Protein AF-A0A937AJL2-F1 (afdb_monomer_lite)

Radius of gyration: 41.17 Å; chains: 1; bounding box: 100×106×155 Å

Sequence (409 aa):
MTAPLIHPGFDPLLTLAAQPSNPGLSSLVSSLQALPWLVHILVGLALITGLVLWLVGSSVLRPATTVVSCIVCGLFGYFFWPVLAGGSGISPYLGLFIGMVVGCLLGVAMYRLTTAATFGAILAAGFALMISAGFSLTTGSTRLTAAAGVSLIEPTDYPEPPDTGMGGGEQPIVTTPDQPNDAPLIDPDLPDPGPAPAPRAKPQPKPKQPTQPAPSDARGTKPKPDAANTGVNKPAPRTTAPTPKDPLHQDPAGGSLINTSAQVSAAAESARAFSKALREEIGARWERTPGGERLWIMVGALIGAAGGIAIGLVMPHWAAATVTSFTGAAVMLPSASWLAHGLNLPGREMLNLSAGGWIAVWLAVALVGLAIQTQGLIPMGEHAHAEPKPAKKRSSAGGKKRSSKKSGE

Foldseek 3Di:
DDDDDDDPDDDVVVVVVPDPDPVVVVVVVVVLLVDPPVVLVVLVVLLVVLVCLLQPVLVVLLVVLLVVLLVVQLVVQLVCVCVVVVNPVDDSNVRSVVSNVVSNVVSNVVLLQVLLQLLLQVQLVVLLVVLVVVCVVPVDPVVVVVVVVVVPPPVPPPPDPPDPDDDDDDDDDDDDDDDDDPDDDDDPPDDDPPDDPDPDDDDDPDDDDDDDDDDDDDDDDDDDDDDDDDDDDDDDDDPDDDDPDDPPDPPPPPPDPVCPVVVVVVVVVVVVVVVVVVVVVVVVVLVPDDPVSNVSSNVSSNCSSVVSSVVSNVCVSLSSQLSSLLSSLVSNVVSVLSSCSSVVPPPNVVVPDDPVRSVVSSVVSSVVSSVSSVVVVPPPPDPVPPPPPPPPPPPCPDDDPDDDDDDDD

pLDDT: mean 72.83, std 17.41, range [37.47, 96.25]

Structure (mmCIF, N/CA/C/O backbone):
data_AF-A0A937AJL2-F1
#
_entry.id   AF-A0A937AJL2-F1
#
loop_
_atom_site.group_PDB
_atom_site.id
_atom_site.type_symbol
_atom_site.label_atom_id
_atom_site.label_alt_id
_atom_site.label_comp_id
_atom_site.label_asym_id
_atom_site.label_entity_id
_atom_site.label_seq_id
_atom_site.pdbx_PDB_ins_code
_atom_site.Cartn_x
_atom_site.Cartn_y
_atom_site.Cartn_z
_atom_site.occupancy
_atom_site.B_iso_or_equiv
_atom_site.auth_seq_id
_atom_site.auth_comp_id
_atom_site.auth_asym_id
_atom_site.auth_atom_id
_atom_site.pdbx_PDB_model_num
ATOM 1 N N . MET A 1 1 ? -53.205 11.415 45.042 1.00 38.91 1 MET A N 1
ATOM 2 C CA . MET A 1 1 ? -53.177 12.032 43.699 1.00 38.91 1 MET A CA 1
ATOM 3 C C . MET A 1 1 ? -52.096 13.097 43.720 1.00 38.91 1 MET A C 1
ATOM 5 O O . MET A 1 1 ? -52.349 14.213 44.142 1.00 38.91 1 MET A O 1
ATOM 9 N N . THR A 1 2 ? -50.873 12.707 43.384 1.00 38.69 2 THR A N 1
ATOM 10 C CA . THR A 1 2 ? -49.677 13.556 43.370 1.00 38.69 2 THR A CA 1
ATOM 11 C C . THR A 1 2 ? -49.132 13.510 41.951 1.00 38.69 2 THR A C 1
ATOM 13 O O . THR A 1 2 ? -48.876 12.431 41.419 1.00 38.69 2 THR A O 1
ATOM 16 N N . ALA A 1 3 ? -49.076 14.669 41.301 1.00 37.47 3 ALA A N 1
ATOM 17 C CA . ALA A 1 3 ? -48.614 14.795 39.927 1.00 37.47 3 ALA A CA 1
ATOM 18 C C . ALA A 1 3 ? -47.081 14.638 39.866 1.00 37.47 3 ALA A C 1
ATOM 20 O O . ALA A 1 3 ? -46.394 15.188 40.729 1.00 37.47 3 ALA A O 1
ATOM 21 N N . PRO A 1 4 ? -46.530 13.915 38.875 1.00 51.06 4 PRO A N 1
ATOM 22 C CA . PRO A 1 4 ? -45.090 13.842 38.679 1.00 51.06 4 PRO A CA 1
ATOM 23 C C . PRO A 1 4 ? -44.566 15.163 38.096 1.00 51.06 4 PRO A C 1
ATOM 25 O O . PRO A 1 4 ? -45.032 15.629 37.056 1.00 51.06 4 PRO A O 1
ATOM 28 N N . LEU A 1 5 ? -43.591 15.759 38.785 1.00 52.19 5 LEU A N 1
ATOM 29 C CA . LEU A 1 5 ? -42.806 16.905 38.329 1.00 52.19 5 LEU A CA 1
ATOM 30 C C . LEU A 1 5 ? -41.955 16.488 37.121 1.00 52.19 5 LEU A C 1
ATOM 32 O O . LEU A 1 5 ? -41.003 15.719 37.244 1.00 52.19 5 LEU A O 1
ATOM 36 N N . ILE A 1 6 ? -42.323 16.989 35.945 1.00 46.88 6 ILE A N 1
ATOM 37 C CA . ILE A 1 6 ? -41.548 16.866 34.711 1.00 46.88 6 ILE A CA 1
ATOM 38 C C . ILE A 1 6 ? -40.430 17.912 34.785 1.00 46.88 6 ILE A C 1
ATOM 40 O O . ILE A 1 6 ? -40.688 19.100 34.597 1.00 46.88 6 ILE A O 1
ATOM 44 N N . HIS A 1 7 ? -39.200 17.487 35.087 1.00 53.91 7 HIS A N 1
ATOM 45 C CA . HIS A 1 7 ? -38.022 18.347 34.962 1.00 53.91 7 HIS A CA 1
ATOM 46 C C . HIS A 1 7 ? -37.734 18.591 33.470 1.00 53.91 7 HIS A C 1
ATOM 48 O O . HIS A 1 7 ? -37.532 17.625 32.728 1.00 53.91 7 HIS A O 1
ATOM 54 N N . PRO A 1 8 ? -37.729 19.847 32.994 1.00 52.12 8 PRO A N 1
ATOM 55 C CA . PRO A 1 8 ? -37.401 20.145 31.610 1.00 52.12 8 PRO A CA 1
ATOM 56 C C . PRO A 1 8 ? -35.922 19.846 31.327 1.00 52.12 8 PRO A C 1
ATOM 58 O O . PRO A 1 8 ? -35.032 20.545 31.796 1.00 52.12 8 PRO A O 1
ATOM 61 N N . GLY A 1 9 ? -35.703 18.793 30.536 1.00 49.06 9 GLY A N 1
ATOM 62 C CA . GLY A 1 9 ? -34.718 18.746 29.453 1.00 49.06 9 GLY A CA 1
ATOM 63 C C . GLY A 1 9 ? -33.269 19.063 29.808 1.00 49.06 9 GLY A C 1
ATOM 64 O O . GLY A 1 9 ? -32.743 20.087 29.383 1.00 49.06 9 GLY A O 1
ATOM 65 N N . PHE A 1 10 ? -32.597 18.138 30.488 1.00 52.44 10 PHE A N 1
ATOM 66 C CA . PHE A 1 10 ? -31.143 18.032 30.405 1.00 52.44 10 PHE A CA 1
ATOM 67 C C . PHE A 1 10 ? -30.835 16.996 29.318 1.00 52.44 10 PHE A C 1
ATOM 69 O O . PHE A 1 10 ? -31.025 15.803 29.542 1.00 52.44 10 PHE A O 1
ATOM 76 N N . ASP A 1 11 ? -30.438 17.444 28.125 1.00 54.78 11 ASP A N 1
ATOM 77 C CA . ASP A 1 11 ? -30.004 16.575 27.025 1.00 54.78 11 ASP A CA 1
ATOM 78 C C . ASP A 1 11 ? -28.502 16.266 27.186 1.00 54.78 11 ASP A C 1
ATOM 80 O O . ASP A 1 11 ? -27.661 17.054 26.741 1.00 54.78 11 ASP A O 1
ATOM 84 N N . PRO A 1 12 ? -28.098 15.120 27.772 1.00 54.34 12 PRO A N 1
ATOM 85 C CA . PRO A 1 12 ? -26.682 14.774 27.948 1.00 54.34 12 PRO A CA 1
ATOM 86 C C . PRO A 1 12 ? -25.928 14.620 26.616 1.00 54.34 12 PRO A C 1
ATOM 88 O O . PRO A 1 12 ? -24.698 14.643 26.591 1.00 54.34 12 PRO A O 1
ATOM 91 N N . LEU A 1 13 ? -26.651 14.502 25.496 1.00 43.78 13 LEU A N 1
ATOM 92 C CA . LEU A 1 13 ? -26.068 14.470 24.155 1.00 43.78 13 LEU A CA 1
ATOM 93 C C . LEU A 1 13 ? -25.549 15.837 23.682 1.00 43.78 13 LEU A C 1
ATOM 95 O O . LEU A 1 13 ? -24.615 15.867 22.883 1.00 43.78 13 LEU A O 1
ATOM 99 N N . LEU A 1 14 ? -26.082 16.955 24.188 1.00 51.66 14 LEU A N 1
ATOM 100 C CA . LEU A 1 14 ? -25.587 18.294 23.840 1.00 51.66 14 LEU A CA 1
ATOM 101 C C . LEU A 1 14 ? -24.336 18.672 24.646 1.00 51.66 14 LEU A C 1
ATOM 103 O O . LEU A 1 14 ? -23.436 19.324 24.118 1.00 51.66 14 LEU A O 1
ATOM 107 N N . THR A 1 15 ? -24.218 18.194 25.885 1.00 45.81 15 THR A N 1
ATOM 108 C CA . THR A 1 15 ? -23.078 18.511 26.763 1.00 45.81 15 THR A CA 1
ATOM 109 C C . THR A 1 15 ? -21.803 17.746 26.381 1.00 45.81 15 THR A C 1
ATOM 111 O O . THR A 1 15 ? -20.700 18.245 26.592 1.00 45.81 15 THR A O 1
ATOM 114 N N . LEU A 1 16 ? -21.916 16.574 25.738 1.00 41.94 16 LEU A N 1
ATOM 115 C CA . LEU A 1 16 ? -20.753 15.809 25.260 1.00 41.94 16 LEU A CA 1
ATOM 116 C C . LEU A 1 16 ? -20.080 16.428 24.017 1.00 41.94 16 LEU A C 1
ATOM 118 O O . LEU A 1 16 ? -18.914 16.147 23.743 1.00 41.94 16 LEU A O 1
ATOM 122 N N . ALA A 1 17 ? -20.791 17.287 23.277 1.00 46.06 17 ALA A N 1
ATOM 123 C CA . ALA A 1 17 ? -20.265 17.976 22.096 1.00 46.06 17 ALA A CA 1
ATOM 124 C C . ALA A 1 17 ? -19.396 19.204 22.438 1.00 46.06 17 ALA A C 1
ATOM 126 O O . ALA A 1 17 ? -18.746 19.761 21.555 1.00 46.06 17 ALA A O 1
ATOM 127 N N . ALA A 1 18 ? -19.348 19.612 23.710 1.00 45.22 18 ALA A N 1
ATOM 128 C CA . ALA A 1 18 ? -18.647 20.806 24.175 1.00 45.22 18 ALA A CA 1
ATOM 129 C C . ALA A 1 18 ? -17.299 20.495 24.855 1.00 45.22 18 ALA A C 1
ATOM 131 O O . ALA A 1 18 ? -16.912 21.166 25.813 1.00 45.22 18 ALA A O 1
ATOM 132 N N . GLN A 1 19 ? -16.553 19.483 24.389 1.00 48.88 19 GLN A N 1
ATOM 133 C CA . GLN A 1 19 ? -15.148 19.382 24.795 1.00 48.88 19 GLN A CA 1
ATOM 134 C C . GLN A 1 19 ? -14.373 20.602 24.267 1.00 48.88 19 GLN A C 1
ATOM 136 O O . GLN A 1 19 ? -14.515 20.942 23.089 1.00 48.88 19 GLN A O 1
ATOM 141 N N . PRO A 1 20 ? -13.537 21.253 25.100 1.00 49.94 20 PRO A N 1
ATOM 142 C CA . PRO A 1 20 ? -12.747 22.397 24.677 1.00 49.94 20 PRO A CA 1
ATOM 143 C C . PRO A 1 20 ? -11.867 21.967 23.509 1.00 49.94 20 PRO A C 1
ATOM 145 O O . PRO A 1 20 ? -11.034 21.066 23.629 1.00 49.94 20 PRO A O 1
ATOM 148 N N . SER A 1 21 ? -12.098 22.599 22.361 1.00 51.53 21 SER A N 1
ATOM 149 C CA . SER A 1 21 ? -11.317 22.431 21.145 1.00 51.53 21 SER A CA 1
ATOM 150 C C . SER A 1 21 ? -9.838 22.474 21.502 1.00 51.53 21 SER A C 1
ATOM 152 O O . SER A 1 21 ? -9.340 23.515 21.930 1.00 51.53 21 SER A O 1
ATOM 154 N N . ASN A 1 22 ? -9.155 21.339 21.355 1.00 53.97 22 ASN A N 1
ATOM 155 C CA . ASN A 1 22 ? -7.718 21.237 21.558 1.00 53.97 22 ASN A CA 1
ATOM 156 C C . ASN A 1 22 ? -7.052 22.388 20.774 1.00 53.97 22 ASN A C 1
ATOM 158 O O . ASN A 1 22 ? -7.137 22.378 19.542 1.00 53.97 22 ASN A O 1
ATOM 162 N N . PRO A 1 23 ? -6.420 23.387 21.420 1.00 65.50 23 PRO A N 1
ATOM 163 C CA . PRO A 1 23 ? -5.920 24.578 20.720 1.00 65.50 23 PRO A CA 1
ATOM 164 C C . PRO A 1 23 ? -4.852 24.236 19.659 1.00 65.50 23 PRO A C 1
ATOM 166 O O . PRO A 1 23 ? -4.627 24.981 18.703 1.00 65.50 23 PRO A O 1
ATOM 169 N N . GLY A 1 24 ? -4.232 23.056 19.774 1.00 66.50 24 GLY A N 1
ATOM 170 C CA . GLY A 1 24 ? -3.351 22.492 18.750 1.00 66.50 24 GLY A CA 1
ATOM 171 C C . GLY A 1 24 ? -4.059 22.076 17.451 1.00 66.50 24 GLY A C 1
ATOM 172 O O . GLY A 1 24 ? -3.473 22.183 16.381 1.00 66.50 24 GLY A O 1
ATOM 173 N N . LEU A 1 25 ? -5.318 21.629 17.503 1.00 56.72 25 LEU A N 1
ATOM 174 C CA . LEU A 1 25 ? -6.067 21.211 16.309 1.00 56.72 25 LEU A CA 1
ATOM 175 C C . LEU A 1 25 ? -6.583 22.405 15.508 1.00 56.72 25 LEU A C 1
ATOM 177 O O . LEU A 1 25 ? -6.497 22.392 14.285 1.00 56.72 25 LEU A O 1
ATOM 181 N N . SER A 1 26 ? -7.077 23.452 16.173 1.00 63.12 26 SER A N 1
ATOM 182 C CA . SER A 1 26 ? -7.542 24.665 15.490 1.00 63.12 26 SER A CA 1
ATOM 183 C C . SER A 1 26 ? -6.394 25.414 14.810 1.00 63.12 26 SER A C 1
ATOM 185 O O . SER A 1 26 ? -6.551 25.873 13.681 1.00 63.12 26 SER A O 1
ATOM 187 N N . SER A 1 27 ? -5.214 25.471 15.436 1.00 69.19 27 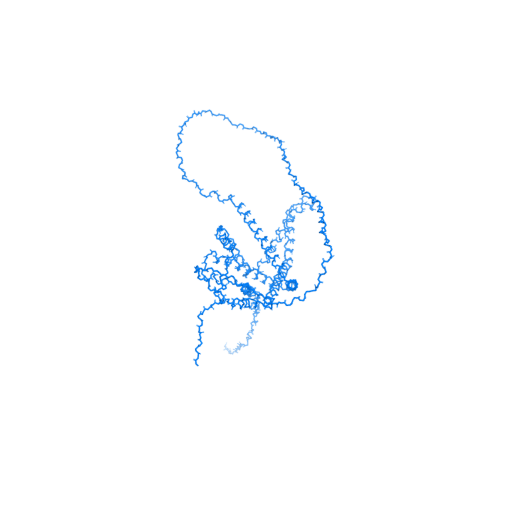SER A N 1
ATOM 188 C CA . SER A 1 27 ? -4.005 26.007 14.794 1.00 69.19 27 SER A CA 1
ATOM 189 C C . SER A 1 27 ? -3.553 25.157 13.603 1.00 69.19 27 SER A C 1
ATOM 191 O O . SER A 1 27 ? -3.255 25.721 12.554 1.00 69.19 27 SER A O 1
ATOM 193 N N . LEU A 1 28 ? -3.600 23.824 13.704 1.00 65.06 28 LEU A N 1
ATOM 194 C CA . LEU A 1 28 ? -3.345 22.922 12.573 1.00 65.06 28 LEU A CA 1
ATOM 195 C C . LEU A 1 28 ? -4.331 23.127 11.421 1.00 65.06 28 LEU A C 1
ATOM 197 O O . LEU A 1 28 ? -3.902 23.182 10.274 1.00 65.06 28 LEU A O 1
ATOM 201 N N . VAL A 1 29 ? -5.630 23.266 11.698 1.00 69.81 29 VAL A N 1
ATOM 202 C CA . VAL A 1 29 ? -6.652 23.505 10.663 1.00 69.81 29 VAL A CA 1
ATOM 203 C C . VAL A 1 29 ? -6.433 24.856 9.978 1.00 69.81 29 VAL A C 1
ATOM 205 O O . VAL A 1 29 ? -6.465 24.924 8.750 1.00 69.81 29 VAL A O 1
ATOM 208 N N . SER A 1 30 ? -6.126 25.908 10.737 1.00 72.88 30 SER A N 1
ATOM 209 C CA . SER A 1 30 ? -5.794 27.226 10.178 1.00 72.88 30 SER A CA 1
ATOM 210 C C . SER A 1 30 ? -4.503 27.193 9.357 1.00 72.88 30 SER A C 1
ATOM 212 O O . SER A 1 30 ? -4.449 27.755 8.264 1.00 72.88 30 SER A O 1
ATOM 214 N N . SER A 1 31 ? -3.472 26.481 9.827 1.00 70.50 31 SER A N 1
ATOM 215 C CA . SER A 1 31 ? -2.258 26.238 9.043 1.00 70.50 31 SER A CA 1
ATOM 216 C C . SER A 1 31 ? -2.556 25.431 7.784 1.00 70.50 31 SER A C 1
ATOM 218 O O . SER A 1 31 ? -1.964 25.739 6.757 1.00 70.50 31 SER A O 1
ATOM 220 N N . LEU A 1 32 ? -3.489 24.468 7.844 1.00 64.19 32 LEU A N 1
ATOM 221 C CA . LEU A 1 32 ? -3.938 23.646 6.715 1.00 64.19 32 LEU A CA 1
ATOM 222 C C . LEU A 1 32 ? -4.648 24.467 5.630 1.00 64.19 32 LEU A C 1
ATOM 224 O O . LEU A 1 32 ? -4.384 24.277 4.444 1.00 64.19 32 LEU A O 1
ATOM 228 N N . GLN A 1 33 ? -5.504 25.407 6.031 1.00 74.06 33 GLN A N 1
ATOM 229 C CA . GLN A 1 33 ? -6.183 26.331 5.114 1.00 74.06 33 GLN A CA 1
ATOM 230 C C . GLN A 1 33 ? -5.229 27.360 4.498 1.00 74.06 33 GLN A C 1
ATOM 232 O O . GLN A 1 33 ? -5.456 27.813 3.379 1.00 74.06 33 GLN A O 1
ATOM 237 N N . ALA A 1 34 ? -4.141 27.697 5.195 1.00 78.12 34 ALA A N 1
ATOM 238 C CA . ALA A 1 34 ? -3.091 28.568 4.679 1.00 78.12 34 ALA A CA 1
ATOM 239 C C . ALA A 1 34 ? -2.107 27.854 3.730 1.00 78.12 34 ALA A C 1
ATOM 241 O O . ALA A 1 34 ? -1.191 28.506 3.218 1.00 78.12 34 ALA A O 1
ATOM 242 N N . LEU A 1 35 ? -2.249 26.539 3.482 1.00 76.81 35 LEU A N 1
ATOM 243 C CA . LEU A 1 35 ? -1.343 25.867 2.550 1.00 76.81 35 LEU A CA 1
ATOM 244 C C . LEU A 1 35 ? -1.537 26.368 1.117 1.00 76.81 35 LEU A C 1
ATOM 246 O O . LEU A 1 35 ? -2.662 26.627 0.681 1.00 76.81 35 LEU A O 1
ATOM 250 N N . PRO A 1 36 ? -0.442 26.419 0.337 1.00 81.06 36 PRO A N 1
ATOM 251 C CA . PRO A 1 36 ? -0.504 26.733 -1.079 1.00 81.06 36 PRO A CA 1
ATOM 252 C C . PRO A 1 36 ? -1.548 25.877 -1.809 1.00 81.06 36 PRO A C 1
ATOM 254 O O . PRO A 1 36 ? -1.661 24.672 -1.568 1.00 81.06 36 PRO A O 1
ATOM 257 N N . TRP A 1 37 ? -2.239 26.473 -2.786 1.00 82.56 37 TRP A N 1
ATOM 258 C CA . TRP A 1 37 ? -3.132 25.785 -3.737 1.00 82.56 37 TRP A CA 1
ATOM 259 C C . TRP A 1 37 ? -2.518 24.492 -4.309 1.00 82.56 37 TRP A C 1
ATOM 261 O O . TRP A 1 37 ? -3.221 23.511 -4.546 1.00 82.56 37 TRP A O 1
ATOM 271 N N . LEU A 1 38 ? -1.188 24.455 -4.448 1.00 74.00 38 LEU A N 1
ATOM 272 C CA . LEU A 1 38 ? -0.437 23.284 -4.889 1.00 74.00 38 LEU A CA 1
ATOM 273 C C . LEU A 1 38 ? -0.748 22.022 -4.063 1.00 74.00 38 LEU A C 1
ATOM 275 O O . LEU A 1 38 ? -0.832 20.934 -4.626 1.00 74.00 38 LEU A O 1
ATOM 279 N N . VAL A 1 39 ? -0.973 22.148 -2.752 1.00 79.06 39 VAL A N 1
ATOM 280 C CA . VAL A 1 39 ? -1.333 21.000 -1.904 1.00 79.06 39 VAL A CA 1
ATOM 281 C C . VAL A 1 39 ? -2.720 20.470 -2.240 1.00 79.06 39 VAL A C 1
ATOM 283 O O . VAL A 1 39 ? -2.899 19.258 -2.293 1.00 79.06 39 VAL A O 1
ATOM 286 N N . HIS A 1 40 ? -3.674 21.340 -2.563 1.00 82.19 40 HIS A N 1
ATOM 287 C CA . HIS A 1 40 ? -5.006 20.916 -2.988 1.00 82.19 40 HIS A CA 1
ATOM 288 C C . HIS A 1 40 ? -4.941 20.122 -4.298 1.00 82.19 40 HIS A C 1
ATOM 290 O O . HIS A 1 40 ? -5.595 19.085 -4.408 1.00 82.19 40 HIS A O 1
ATOM 296 N N . ILE A 1 41 ? -4.093 20.538 -5.252 1.00 81.75 41 ILE A N 1
ATOM 297 C CA . ILE A 1 41 ? -3.831 19.748 -6.467 1.00 81.75 41 ILE A CA 1
ATOM 298 C C . ILE A 1 41 ? -3.251 18.380 -6.103 1.00 81.75 41 ILE A C 1
ATOM 300 O O . ILE A 1 41 ? -3.714 17.371 -6.626 1.00 81.75 41 ILE A O 1
ATOM 304 N N . LEU A 1 42 ? -2.251 18.324 -5.218 1.00 78.38 42 LEU A N 1
ATOM 305 C CA . LEU A 1 42 ? -1.626 17.058 -4.825 1.00 78.38 42 LEU A CA 1
ATOM 306 C C . LEU A 1 42 ? -2.622 16.115 -4.140 1.00 78.38 42 LEU A C 1
ATOM 308 O O . LEU A 1 42 ? -2.639 14.926 -4.451 1.00 78.38 42 LEU A O 1
ATOM 312 N N . VAL A 1 43 ? -3.486 16.632 -3.261 1.00 84.50 43 VAL A N 1
ATOM 313 C CA . VAL A 1 43 ? -4.547 15.836 -2.625 1.00 84.50 43 VAL A CA 1
ATOM 314 C C . VAL A 1 43 ? -5.592 15.395 -3.653 1.00 84.50 43 VAL A C 1
ATOM 316 O O . VAL A 1 43 ? -6.024 14.245 -3.619 1.00 84.50 43 VAL A O 1
ATOM 319 N N . GLY A 1 44 ? -5.952 16.253 -4.610 1.00 86.75 44 GLY A N 1
ATOM 320 C CA . GLY A 1 44 ? -6.819 15.895 -5.736 1.00 86.75 44 GLY A CA 1
ATOM 321 C C . GLY A 1 44 ? -6.221 14.796 -6.620 1.00 86.75 44 GLY A C 1
ATOM 322 O O . GLY A 1 44 ? -6.905 13.834 -6.960 1.00 86.75 44 GLY A O 1
ATOM 323 N N . LEU A 1 45 ? -4.925 14.872 -6.930 1.00 86.25 45 LEU A N 1
ATOM 324 C CA . LEU A 1 45 ? -4.205 13.824 -7.658 1.00 86.25 45 LEU A CA 1
ATOM 325 C C . LEU A 1 45 ? -4.138 12.522 -6.859 1.00 86.25 45 LEU A C 1
ATOM 327 O O . LEU A 1 45 ? -4.313 11.450 -7.438 1.00 86.25 45 LEU A O 1
ATOM 331 N N . ALA A 1 46 ? -3.926 12.595 -5.544 1.00 84.31 46 ALA A N 1
ATOM 332 C CA . ALA A 1 46 ? -3.965 11.428 -4.669 1.00 84.31 46 ALA A CA 1
ATOM 333 C C . ALA A 1 46 ? -5.361 10.787 -4.652 1.00 84.31 46 ALA A C 1
ATOM 335 O O . ALA A 1 46 ? -5.461 9.567 -4.769 1.00 84.31 46 ALA A O 1
ATOM 336 N N . LEU A 1 47 ? -6.428 11.594 -4.605 1.00 88.69 47 LEU A N 1
ATOM 337 C CA . LEU A 1 47 ? -7.811 11.125 -4.701 1.00 88.69 47 LEU A CA 1
ATOM 338 C C . LEU A 1 47 ? -8.059 10.398 -6.029 1.00 88.69 47 LEU A C 1
ATOM 340 O O . LEU A 1 47 ? -8.563 9.277 -6.025 1.00 88.69 47 LEU A O 1
ATOM 344 N N . ILE A 1 48 ? -7.667 11.006 -7.153 1.00 88.50 48 ILE A N 1
ATOM 345 C CA . ILE A 1 48 ? -7.808 10.411 -8.491 1.00 88.50 48 ILE A CA 1
ATOM 346 C C . ILE A 1 48 ? -6.999 9.116 -8.584 1.00 88.50 48 ILE A C 1
ATOM 348 O O . ILE A 1 48 ? -7.507 8.106 -9.059 1.00 88.50 48 ILE A O 1
ATOM 352 N N . THR A 1 49 ? -5.761 9.114 -8.091 1.00 85.69 49 THR A N 1
ATOM 353 C CA . THR A 1 49 ? -4.901 7.923 -8.079 1.00 85.69 49 THR A CA 1
ATOM 354 C C . THR A 1 49 ? -5.522 6.810 -7.239 1.00 85.69 49 THR A C 1
ATOM 356 O O . THR A 1 49 ? -5.576 5.667 -7.687 1.00 85.69 49 THR A O 1
ATOM 359 N N . GLY A 1 50 ? -6.043 7.141 -6.054 1.00 81.69 50 GLY A N 1
ATOM 360 C CA . GLY A 1 50 ? -6.767 6.212 -5.191 1.00 81.69 50 GLY A CA 1
ATOM 361 C C . GLY A 1 50 ? -8.005 5.641 -5.878 1.00 81.69 50 GLY A C 1
ATOM 362 O O . GLY A 1 50 ? -8.210 4.433 -5.835 1.00 81.69 50 GLY A O 1
ATOM 363 N N . LEU A 1 51 ? -8.771 6.476 -6.584 1.00 90.12 51 LEU A N 1
ATOM 364 C CA . LEU A 1 51 ? -9.954 6.065 -7.340 1.00 90.12 51 LEU A CA 1
ATOM 365 C C . LEU A 1 51 ? -9.605 5.154 -8.527 1.00 90.12 51 LEU A C 1
ATOM 367 O O . LEU A 1 51 ? -10.251 4.130 -8.730 1.00 90.12 51 LEU A O 1
ATOM 371 N N . VAL A 1 52 ? -8.565 5.485 -9.295 1.00 87.19 52 VAL A N 1
ATOM 372 C CA . VAL A 1 52 ? -8.088 4.652 -10.412 1.00 87.19 52 VAL A CA 1
ATOM 373 C C . VAL A 1 52 ? -7.583 3.307 -9.898 1.00 87.19 52 VAL A C 1
ATOM 375 O O . VAL A 1 52 ? -7.926 2.265 -10.458 1.00 87.19 52 VAL A O 1
ATOM 378 N N . LEU A 1 53 ? -6.811 3.311 -8.807 1.00 83.19 53 LEU A N 1
ATOM 379 C CA . LEU A 1 53 ? -6.355 2.088 -8.150 1.00 83.19 53 LEU A CA 1
ATOM 380 C C . LEU A 1 53 ? -7.546 1.261 -7.643 1.00 83.19 53 LEU A C 1
ATOM 382 O O . LEU A 1 53 ? -7.558 0.045 -7.803 1.00 83.19 53 LEU A O 1
ATOM 386 N N . TRP A 1 54 ? -8.568 1.921 -7.097 1.00 89.75 54 TRP A N 1
ATOM 387 C CA . TRP A 1 54 ? -9.791 1.293 -6.597 1.00 89.75 54 TRP A CA 1
ATOM 388 C C . TRP A 1 54 ? -10.656 0.677 -7.709 1.00 89.75 54 TRP A C 1
ATOM 390 O O . TRP A 1 54 ? -11.233 -0.385 -7.491 1.00 89.75 54 TRP A O 1
ATOM 400 N N . LEU A 1 55 ? -10.713 1.281 -8.902 1.00 88.19 55 LEU A N 1
ATOM 401 C CA . LEU A 1 55 ? -11.505 0.783 -10.039 1.00 88.19 55 LEU A CA 1
ATOM 402 C C . LEU A 1 55 ? -10.769 -0.259 -10.896 1.00 88.19 55 LEU A C 1
ATOM 404 O O . LEU A 1 55 ? -11.370 -1.237 -11.331 1.00 88.19 55 LEU A O 1
ATOM 408 N N . VAL A 1 56 ? -9.484 -0.034 -11.186 1.00 87.62 56 VAL A N 1
ATOM 409 C CA . VAL A 1 56 ? -8.756 -0.726 -12.273 1.00 87.62 56 VAL A CA 1
ATOM 410 C C . VAL A 1 56 ? -7.425 -1.329 -11.794 1.00 87.62 56 VAL A C 1
ATOM 412 O O . VAL A 1 56 ? -6.681 -1.936 -12.573 1.00 87.62 56 VAL A O 1
ATOM 415 N N . GLY A 1 57 ? -7.108 -1.204 -10.502 1.00 80.69 57 GLY A N 1
ATOM 416 C CA . GLY A 1 57 ? -5.779 -1.472 -9.950 1.00 80.69 57 GLY A CA 1
ATOM 417 C C . GLY A 1 57 ? -5.229 -2.869 -10.231 1.00 80.69 57 GLY A C 1
ATOM 418 O O . GLY A 1 57 ? -4.048 -3.002 -10.563 1.00 80.69 57 GLY A O 1
ATOM 419 N N . SER A 1 58 ? -6.064 -3.908 -10.171 1.00 82.19 58 SER A N 1
ATOM 420 C CA . SER A 1 58 ? -5.628 -5.289 -10.424 1.00 82.19 58 SER A CA 1
ATOM 421 C C . SER A 1 58 ? -5.053 -5.502 -11.833 1.00 82.19 58 SER A C 1
ATOM 423 O O . SER A 1 58 ? -4.119 -6.292 -12.001 1.00 82.19 58 SER A O 1
ATOM 425 N N . SER A 1 59 ? -5.541 -4.759 -12.831 1.00 82.81 59 SER A N 1
ATOM 426 C CA . SER A 1 59 ? -5.046 -4.839 -14.211 1.00 82.81 59 SER A CA 1
ATOM 427 C C . SER A 1 59 ? -3.766 -4.025 -14.440 1.00 82.81 59 SER A C 1
ATOM 429 O O . SER A 1 59 ? -2.924 -4.418 -15.246 1.00 82.81 59 SER A O 1
ATOM 431 N N . VAL A 1 60 ? -3.573 -2.935 -13.686 1.00 85.25 60 VAL A N 1
ATOM 432 C CA . VAL A 1 60 ? -2.424 -2.022 -13.825 1.00 85.25 60 VAL A CA 1
ATOM 433 C C . VAL A 1 60 ? -1.203 -2.509 -13.042 1.00 85.25 60 VAL A C 1
ATOM 435 O O . VAL A 1 60 ? -0.067 -2.285 -13.460 1.00 85.25 60 VAL A O 1
ATOM 438 N N . LEU A 1 61 ? -1.400 -3.229 -11.934 1.00 81.62 61 LEU A N 1
ATOM 439 C CA . LEU A 1 61 ? -0.298 -3.683 -11.078 1.00 81.62 61 LEU A CA 1
ATOM 440 C C . LEU A 1 61 ? 0.706 -4.594 -11.800 1.00 81.62 61 LEU A C 1
ATOM 442 O O . LEU A 1 61 ? 1.912 -4.461 -11.591 1.00 81.62 61 LEU A O 1
ATOM 446 N N . ARG A 1 62 ? 0.237 -5.510 -12.656 1.00 84.62 62 ARG A N 1
ATOM 447 C CA . ARG A 1 62 ? 1.115 -6.431 -13.404 1.00 84.62 62 ARG A CA 1
ATOM 448 C C . ARG A 1 62 ? 2.064 -5.706 -14.369 1.00 84.62 62 ARG A C 1
ATOM 450 O O . ARG A 1 62 ? 3.275 -5.897 -14.240 1.00 84.62 62 ARG A O 1
ATOM 457 N N . PRO A 1 63 ? 1.581 -4.870 -15.310 1.00 84.25 63 PRO A N 1
ATOM 458 C CA . PRO A 1 63 ? 2.474 -4.133 -16.197 1.00 84.25 63 PRO A CA 1
ATOM 459 C C . PRO A 1 63 ? 3.332 -3.128 -15.424 1.00 84.25 63 PRO A C 1
ATOM 461 O O . PRO A 1 63 ? 4.522 -3.031 -15.703 1.00 84.25 63 PRO A O 1
ATOM 464 N N . ALA A 1 64 ? 2.787 -2.447 -14.409 1.00 83.44 64 ALA A N 1
ATOM 465 C CA . ALA A 1 64 ? 3.546 -1.471 -13.626 1.00 83.44 64 ALA A CA 1
ATOM 466 C C . ALA A 1 64 ? 4.742 -2.104 -12.895 1.00 83.44 64 ALA A C 1
ATOM 468 O O . ALA A 1 64 ? 5.864 -1.619 -13.021 1.00 83.44 64 ALA A O 1
ATOM 469 N N . THR A 1 65 ? 4.529 -3.211 -12.176 1.00 83.88 65 THR A N 1
ATOM 470 C CA . THR A 1 65 ? 5.618 -3.920 -11.474 1.00 83.88 65 THR A CA 1
ATOM 471 C C . THR A 1 65 ? 6.676 -4.432 -12.446 1.00 83.88 65 THR A C 1
ATOM 473 O O . THR A 1 65 ? 7.865 -4.245 -12.205 1.00 83.88 65 THR A O 1
ATOM 476 N N . THR A 1 66 ? 6.253 -4.981 -13.586 1.00 87.75 66 THR A N 1
ATOM 477 C CA . THR A 1 66 ? 7.170 -5.454 -14.632 1.00 87.75 66 THR A CA 1
ATOM 478 C C . THR A 1 66 ? 8.015 -4.309 -15.198 1.00 87.75 66 THR A C 1
ATOM 480 O O . THR A 1 66 ? 9.232 -4.437 -15.291 1.00 87.75 66 THR A O 1
ATOM 483 N N . VAL A 1 67 ? 7.402 -3.165 -15.524 1.00 87.94 67 VAL A N 1
ATOM 484 C CA . VAL A 1 67 ? 8.109 -1.985 -16.052 1.00 87.94 67 VAL A CA 1
ATOM 485 C C . VAL A 1 67 ? 9.105 -1.433 -15.033 1.00 87.94 67 VAL A C 1
ATOM 487 O O . VAL A 1 67 ? 10.251 -1.164 -15.390 1.00 87.94 67 VAL A O 1
ATOM 490 N N . VAL A 1 68 ? 8.710 -1.313 -13.762 1.00 85.44 68 VAL A N 1
ATOM 491 C CA . VAL A 1 68 ? 9.608 -0.845 -12.693 1.00 85.44 68 VAL A CA 1
ATOM 492 C C . VAL A 1 68 ? 10.804 -1.786 -12.541 1.00 85.44 68 VAL A C 1
ATOM 494 O O . VAL A 1 68 ? 11.943 -1.321 -12.522 1.00 85.44 68 VAL A O 1
ATOM 497 N N . SER A 1 69 ? 10.581 -3.102 -12.505 1.00 88.31 69 SER A N 1
ATOM 498 C CA . SER A 1 69 ? 11.669 -4.084 -12.426 1.00 88.31 69 SER A CA 1
ATOM 499 C C . SER A 1 69 ? 12.579 -4.051 -13.658 1.00 88.31 69 SER A C 1
ATOM 501 O O . SER A 1 69 ? 13.798 -4.086 -13.500 1.00 88.31 69 SER A O 1
ATOM 503 N N . CYS A 1 70 ? 12.025 -3.901 -14.866 1.00 91.31 70 CYS A N 1
ATOM 504 C CA . CYS A 1 70 ? 12.804 -3.711 -16.095 1.00 91.31 70 CYS A CA 1
ATOM 505 C C . CYS A 1 70 ? 13.727 -2.494 -16.009 1.00 91.31 70 CYS A C 1
ATOM 507 O O . CYS A 1 70 ? 14.902 -2.600 -16.350 1.00 91.31 70 CYS A O 1
ATOM 509 N N . ILE A 1 71 ? 13.212 -1.350 -15.548 1.00 89.25 71 ILE A N 1
ATOM 510 C CA . ILE A 1 71 ? 13.994 -0.111 -15.436 1.00 89.25 71 ILE A CA 1
ATOM 511 C C . ILE A 1 71 ? 15.105 -0.278 -14.397 1.00 89.25 71 ILE A C 1
ATOM 513 O O . ILE A 1 71 ? 16.263 0.007 -14.692 1.00 89.25 71 ILE A O 1
ATOM 517 N N . VAL A 1 72 ? 14.781 -0.777 -13.201 1.00 91.06 72 VAL A N 1
ATOM 518 C CA . VAL A 1 72 ? 15.757 -0.939 -12.110 1.00 91.06 72 VAL A CA 1
ATOM 519 C C . VAL A 1 72 ? 16.865 -1.923 -12.498 1.00 91.06 72 VAL A C 1
ATOM 521 O O . VAL A 1 72 ? 18.044 -1.594 -12.369 1.00 91.06 72 VAL A O 1
ATOM 524 N N . CYS A 1 73 ? 16.520 -3.102 -13.021 1.00 93.19 73 CYS A N 1
ATOM 525 C CA . CYS A 1 73 ? 17.515 -4.091 -13.440 1.00 93.19 73 CYS A CA 1
ATOM 526 C C . CYS A 1 73 ? 18.265 -3.672 -14.712 1.00 93.19 73 CYS A C 1
ATOM 528 O O . CYS A 1 73 ? 19.444 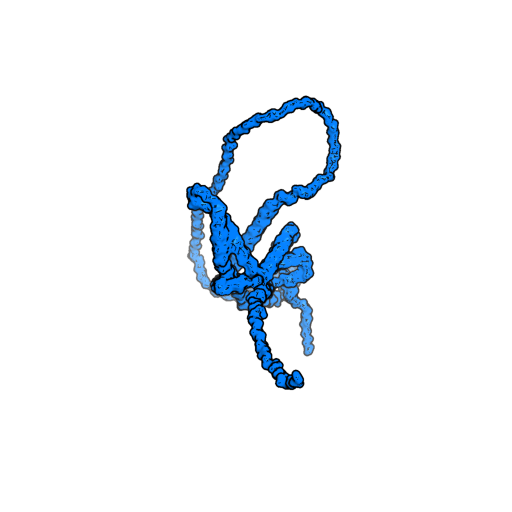-3.990 -14.841 1.00 93.19 73 CYS A O 1
ATOM 530 N N . GLY A 1 74 ? 17.630 -2.933 -15.626 1.00 93.69 74 GLY A N 1
ATOM 531 C CA . GLY A 1 74 ? 18.285 -2.359 -16.804 1.00 93.69 74 GLY A CA 1
ATOM 532 C C . GLY A 1 74 ? 19.340 -1.319 -16.428 1.00 93.69 74 GLY A C 1
ATOM 533 O O . GLY A 1 74 ? 20.466 -1.383 -16.918 1.00 93.69 74 GLY A O 1
ATOM 534 N N . LEU A 1 75 ? 19.019 -0.412 -15.498 1.00 93.94 75 LEU A N 1
ATOM 535 C CA . LEU A 1 75 ? 19.982 0.545 -14.944 1.00 93.94 75 LEU A CA 1
ATOM 536 C C . LEU A 1 75 ? 21.107 -0.175 -14.196 1.00 93.94 75 LEU A C 1
ATOM 538 O O . LEU A 1 75 ? 22.278 0.126 -14.412 1.00 93.94 75 LEU A O 1
ATOM 542 N N . PHE A 1 76 ? 20.772 -1.162 -13.362 1.00 94.25 76 PHE A N 1
ATOM 543 C CA . PHE A 1 76 ? 21.773 -1.967 -12.666 1.00 94.25 76 PHE A CA 1
ATOM 544 C C . PHE A 1 76 ? 22.714 -2.669 -13.655 1.00 94.25 76 PHE A C 1
ATOM 546 O O . PHE A 1 76 ? 23.931 -2.567 -13.522 1.00 94.25 76 PHE A O 1
ATOM 553 N N . GLY A 1 77 ? 22.165 -3.308 -14.691 1.00 94.56 77 GLY A N 1
ATOM 554 C CA . GLY A 1 77 ? 22.935 -3.926 -15.767 1.00 94.56 77 GLY A CA 1
ATOM 555 C C . GLY A 1 77 ? 23.829 -2.919 -16.488 1.00 94.56 77 GLY A C 1
ATOM 556 O O . GLY A 1 77 ? 25.010 -3.182 -16.671 1.00 94.56 77 GLY A O 1
ATOM 557 N N . TYR A 1 78 ? 23.320 -1.732 -16.815 1.00 95.81 78 TYR A N 1
ATOM 558 C CA . TYR A 1 78 ? 24.106 -0.674 -17.456 1.00 95.81 78 TYR A CA 1
ATOM 559 C C . TYR A 1 78 ? 25.324 -0.242 -16.621 1.00 95.81 78 TYR A C 1
ATOM 561 O O . TYR A 1 78 ? 26.424 -0.116 -17.158 1.00 95.81 78 TYR A O 1
ATOM 569 N N . PHE A 1 79 ? 25.148 -0.044 -15.310 1.00 95.81 79 PHE A N 1
ATOM 570 C CA . PHE A 1 79 ? 26.218 0.438 -14.429 1.00 95.81 79 PHE A CA 1
ATOM 571 C C . PHE A 1 79 ? 27.202 -0.654 -13.995 1.00 95.81 79 PHE A C 1
ATOM 573 O O . PHE A 1 79 ? 28.398 -0.387 -13.892 1.00 95.81 79 PHE A O 1
ATOM 580 N N . PHE A 1 80 ? 26.729 -1.875 -13.738 1.00 94.75 80 PHE A N 1
ATOM 581 C CA . PHE A 1 80 ? 27.569 -2.950 -13.198 1.00 94.75 80 PHE A CA 1
ATOM 582 C C . PHE A 1 80 ? 28.227 -3.814 -14.274 1.00 94.75 80 PHE A C 1
ATOM 584 O O . PHE A 1 80 ? 29.259 -4.433 -14.010 1.00 94.75 80 PHE A O 1
ATOM 591 N N . TRP A 1 81 ? 27.688 -3.844 -15.496 1.00 94.88 81 TRP A N 1
ATOM 592 C CA . TRP A 1 81 ? 28.253 -4.659 -16.572 1.00 94.88 81 TRP A CA 1
ATOM 593 C C . TRP A 1 81 ? 29.703 -4.303 -16.934 1.00 94.88 81 TRP A C 1
ATOM 595 O O . TRP A 1 81 ? 30.506 -5.229 -17.043 1.00 94.88 81 TRP A O 1
ATOM 605 N N . PRO A 1 82 ? 30.110 -3.019 -17.046 1.00 91.50 82 PRO A N 1
ATOM 606 C CA . PRO A 1 82 ? 31.505 -2.671 -17.335 1.00 91.50 82 PRO A CA 1
ATOM 607 C C . PRO A 1 82 ? 32.495 -3.177 -16.277 1.00 91.50 82 PRO A C 1
ATOM 609 O O . PRO A 1 82 ? 33.614 -3.561 -16.616 1.00 91.50 82 PRO A O 1
ATOM 612 N N . VAL A 1 83 ? 32.070 -3.211 -15.009 1.00 94.38 83 VAL A N 1
ATOM 613 C CA . VAL A 1 83 ? 32.875 -3.710 -13.884 1.00 94.38 83 VAL A CA 1
ATOM 614 C C . VAL A 1 83 ? 33.027 -5.229 -13.966 1.00 94.38 83 VAL A C 1
ATOM 616 O O . VAL A 1 83 ? 34.131 -5.747 -13.824 1.00 94.38 83 VAL A O 1
ATOM 619 N N . LEU A 1 84 ? 31.935 -5.946 -14.247 1.00 93.88 84 LEU A N 1
ATOM 620 C CA . LEU A 1 84 ? 31.932 -7.409 -14.362 1.00 93.88 84 LEU A CA 1
ATOM 621 C C . LEU A 1 84 ? 32.663 -7.912 -15.613 1.00 93.88 84 LEU A C 1
ATOM 623 O O . LEU A 1 84 ? 33.296 -8.962 -15.578 1.00 93.88 84 LEU A O 1
ATOM 627 N N . ALA A 1 85 ? 32.601 -7.160 -16.712 1.00 93.12 85 ALA A N 1
ATOM 628 C CA . ALA A 1 85 ? 33.199 -7.529 -17.992 1.00 93.12 85 ALA A CA 1
ATOM 629 C C . ALA A 1 85 ? 34.721 -7.293 -18.060 1.00 93.12 85 ALA A C 1
ATOM 631 O O . ALA A 1 85 ? 35.317 -7.493 -19.122 1.00 93.12 85 ALA A O 1
ATOM 632 N N . GLY A 1 86 ? 35.353 -6.834 -16.971 1.00 92.88 86 GLY A N 1
ATOM 633 C CA . GLY A 1 86 ? 36.809 -6.681 -16.873 1.00 92.88 86 GLY A CA 1
ATOM 634 C C . GLY A 1 86 ? 37.413 -5.728 -17.909 1.00 92.88 86 GLY A C 1
ATOM 635 O O . GLY A 1 86 ? 38.549 -5.923 -18.328 1.00 92.88 86 GLY A O 1
ATOM 636 N N . GLY A 1 87 ? 36.650 -4.734 -18.377 1.00 87.81 87 GLY A N 1
ATOM 637 C CA . GLY A 1 87 ? 37.126 -3.779 -19.382 1.00 87.81 87 GLY A CA 1
ATOM 638 C C . GLY A 1 87 ? 37.291 -4.347 -20.799 1.00 87.81 87 GLY A C 1
ATOM 639 O O . GLY A 1 87 ? 37.937 -3.711 -21.623 1.00 87.81 87 GLY A O 1
ATOM 640 N N . SER A 1 88 ? 36.685 -5.496 -21.119 1.00 90.19 88 SER A N 1
ATOM 641 C CA . SER A 1 88 ? 36.763 -6.185 -22.428 1.00 90.19 88 SER A CA 1
ATOM 642 C C . SER A 1 88 ? 36.205 -5.415 -23.645 1.00 90.19 88 SER A C 1
ATOM 644 O O . SER A 1 88 ? 36.010 -5.994 -24.711 1.00 90.19 88 SER A O 1
ATOM 646 N N . GLY A 1 89 ? 35.919 -4.116 -23.520 1.00 91.19 89 GLY A N 1
ATOM 647 C CA . GLY A 1 89 ? 35.355 -3.292 -24.595 1.00 91.19 89 GLY A CA 1
ATOM 648 C C . GLY A 1 89 ? 33.903 -3.629 -24.954 1.00 91.19 89 GLY A C 1
ATOM 649 O O . GLY A 1 89 ? 33.363 -3.070 -25.908 1.00 91.19 89 GLY A O 1
ATOM 650 N N . ILE A 1 90 ? 33.249 -4.522 -24.202 1.00 92.12 90 ILE A N 1
ATOM 651 C CA . ILE A 1 90 ? 31.843 -4.871 -24.408 1.00 92.12 90 ILE A CA 1
ATOM 652 C C . ILE A 1 90 ? 30.968 -3.645 -24.130 1.00 92.12 90 ILE A C 1
ATOM 654 O O . ILE A 1 90 ? 31.097 -2.977 -23.105 1.00 92.12 90 ILE A O 1
ATOM 658 N N . SER A 1 91 ? 30.051 -3.367 -25.056 1.00 94.88 91 SER A N 1
ATOM 659 C CA . SER A 1 91 ? 29.156 -2.217 -24.978 1.00 94.88 91 SER A CA 1
ATOM 660 C C . SER A 1 91 ? 28.276 -2.247 -23.711 1.00 94.88 91 SER A C 1
ATOM 662 O O . SER A 1 91 ? 27.610 -3.259 -23.467 1.00 94.88 91 SER A O 1
ATOM 664 N N . PRO A 1 92 ? 28.170 -1.138 -22.950 1.00 93.50 92 PRO A N 1
ATOM 665 C CA . PRO A 1 92 ? 27.248 -1.015 -21.812 1.00 93.50 92 PRO A CA 1
ATOM 666 C C . PRO A 1 92 ? 25.776 -1.271 -22.171 1.00 93.50 92 PRO A C 1
ATOM 668 O O . PRO A 1 92 ? 24.989 -1.696 -21.325 1.00 93.50 92 PRO A O 1
ATOM 671 N N . TYR A 1 93 ? 25.398 -1.069 -23.440 1.00 95.44 93 TYR A N 1
ATOM 672 C CA . TYR A 1 93 ? 24.043 -1.338 -23.926 1.00 95.44 93 TYR A CA 1
ATOM 673 C C . TYR A 1 93 ? 23.682 -2.828 -23.882 1.00 95.44 93 TYR A C 1
ATOM 675 O O . TYR A 1 93 ? 22.513 -3.162 -23.696 1.00 95.44 93 TYR A O 1
ATOM 683 N N . LEU A 1 94 ? 24.670 -3.726 -23.983 1.00 95.06 94 LEU A N 1
ATOM 684 C CA . LEU A 1 94 ? 24.443 -5.161 -23.806 1.00 95.06 94 LEU A CA 1
ATOM 685 C C . LEU A 1 94 ? 24.044 -5.473 -22.357 1.00 95.06 94 LEU A C 1
ATOM 687 O O . LEU A 1 94 ? 23.087 -6.210 -22.131 1.00 95.06 94 LEU A O 1
ATOM 691 N N . GLY A 1 95 ? 24.725 -4.854 -21.386 1.00 93.62 95 GLY A N 1
ATOM 692 C CA . GLY A 1 95 ? 24.383 -4.951 -19.966 1.00 93.62 95 GLY A CA 1
ATOM 693 C C . GLY A 1 95 ? 22.985 -4.414 -19.663 1.00 93.62 95 GLY A C 1
ATOM 694 O O . GLY A 1 95 ? 22.229 -5.052 -18.933 1.00 93.62 95 GLY A O 1
ATOM 695 N N . LEU A 1 96 ? 22.604 -3.290 -20.280 1.00 95.06 96 LEU A N 1
ATOM 696 C CA . LEU A 1 96 ? 21.250 -2.738 -20.178 1.00 95.06 96 LEU A CA 1
ATOM 697 C C . LEU A 1 96 ? 20.196 -3.704 -20.736 1.00 95.06 96 LEU A C 1
ATOM 699 O O . LEU A 1 96 ? 19.205 -3.968 -20.061 1.00 95.06 96 LEU A O 1
ATOM 703 N N . PHE A 1 97 ? 20.414 -4.264 -21.930 1.00 96.25 97 PHE A N 1
ATOM 704 C CA . PHE A 1 97 ? 19.471 -5.195 -22.556 1.00 96.25 97 PHE A CA 1
ATOM 705 C C . PHE A 1 97 ? 19.294 -6.477 -21.733 1.00 96.25 97 PHE A C 1
ATOM 707 O O . PHE A 1 97 ? 18.166 -6.855 -21.415 1.00 96.25 97 PHE A O 1
ATOM 714 N N . ILE A 1 98 ? 20.400 -7.112 -21.326 1.00 95.69 98 ILE A N 1
ATOM 715 C CA . ILE A 1 98 ? 20.368 -8.303 -20.463 1.00 95.69 98 ILE A CA 1
ATOM 716 C C . ILE A 1 98 ? 19.679 -7.966 -19.136 1.00 95.69 98 ILE A C 1
ATOM 718 O O . ILE A 1 98 ? 18.793 -8.701 -18.698 1.00 95.69 98 ILE A O 1
ATOM 722 N N . GLY A 1 99 ? 20.025 -6.826 -18.532 1.00 93.62 99 GLY A N 1
ATOM 723 C CA . GLY A 1 99 ? 19.404 -6.330 -17.307 1.00 93.62 99 GLY A CA 1
ATOM 724 C C . GLY A 1 99 ? 17.893 -6.133 -17.441 1.00 93.62 99 GLY A C 1
ATOM 725 O O . GLY A 1 99 ? 17.152 -6.531 -16.546 1.00 93.62 99 GLY A O 1
ATOM 726 N N . MET A 1 100 ? 17.409 -5.598 -18.565 1.00 94.06 100 MET A N 1
ATOM 727 C CA . MET A 1 100 ? 15.973 -5.448 -18.831 1.00 94.06 100 MET A CA 1
ATOM 728 C C . MET A 1 100 ? 15.261 -6.795 -18.991 1.00 94.06 100 MET A C 1
ATOM 730 O O . MET A 1 100 ? 14.187 -6.975 -18.422 1.00 94.06 100 MET A O 1
ATOM 734 N N . VAL A 1 101 ? 15.842 -7.753 -19.723 1.00 95.00 101 VAL A N 1
ATOM 735 C CA . VAL A 1 101 ? 15.248 -9.094 -19.902 1.00 95.00 101 VAL A CA 1
ATOM 736 C C . VAL A 1 101 ? 15.159 -9.828 -18.563 1.00 95.00 101 VAL A C 1
ATOM 738 O O . VAL A 1 101 ? 14.096 -10.338 -18.205 1.00 95.00 101 VAL A O 1
ATOM 741 N N . VAL A 1 102 ? 16.250 -9.827 -17.791 1.00 94.75 102 VAL A N 1
ATOM 742 C CA . VAL A 1 102 ? 16.282 -10.404 -16.438 1.00 94.75 102 VAL A CA 1
ATOM 743 C C . VAL A 1 102 ? 15.296 -9.678 -15.523 1.00 94.75 102 VAL A C 1
ATOM 745 O O . VAL A 1 102 ? 14.540 -10.328 -14.807 1.00 94.75 102 VAL A O 1
ATOM 748 N N . GLY A 1 103 ? 15.245 -8.346 -15.588 1.00 92.25 103 GLY A N 1
ATOM 749 C CA . GLY A 1 103 ? 14.308 -7.518 -14.832 1.00 92.25 103 GLY A CA 1
ATOM 750 C C . GLY A 1 103 ? 12.846 -7.804 -15.151 1.00 92.25 103 GLY A C 1
ATOM 751 O O . GLY A 1 103 ? 12.027 -7.834 -14.240 1.00 92.25 103 GLY A O 1
ATOM 752 N N . CYS A 1 104 ? 12.519 -8.080 -16.413 1.00 92.31 104 CYS A N 1
ATOM 753 C CA . CYS A 1 104 ? 11.174 -8.466 -16.834 1.00 92.31 104 CYS A CA 1
ATOM 754 C C . CYS A 1 104 ? 10.758 -9.795 -16.192 1.00 92.31 104 CYS A C 1
ATOM 756 O O . CYS A 1 104 ? 9.717 -9.879 -15.539 1.00 92.31 104 CYS A O 1
ATOM 758 N N . LEU A 1 105 ? 11.610 -10.821 -16.310 1.00 90.44 105 LEU A N 1
ATOM 759 C CA . LEU A 1 105 ? 11.364 -12.141 -15.722 1.00 90.44 105 LEU A CA 1
ATOM 760 C C . LEU A 1 105 ? 11.264 -12.065 -14.194 1.00 90.44 105 LEU A C 1
ATOM 762 O O . LEU A 1 105 ? 10.340 -12.622 -13.597 1.00 90.44 105 LEU A O 1
ATOM 766 N N . LEU A 1 106 ? 12.187 -11.331 -13.568 1.00 90.81 106 LEU A N 1
ATOM 767 C CA . LEU A 1 106 ? 12.209 -11.127 -12.126 1.00 90.81 106 LEU A CA 1
ATOM 768 C C . LEU A 1 106 ? 10.991 -10.326 -11.656 1.00 90.81 106 LEU A C 1
ATOM 770 O O . LEU A 1 106 ? 10.412 -10.672 -10.635 1.00 90.81 106 LEU A O 1
ATOM 774 N N . GLY A 1 107 ? 10.559 -9.310 -12.404 1.00 87.31 107 GLY A N 1
ATOM 775 C CA . GLY A 1 107 ? 9.366 -8.518 -12.102 1.00 87.31 107 GLY A CA 1
ATOM 776 C C . GLY A 1 107 ? 8.092 -9.356 -12.124 1.00 87.31 107 GLY A C 1
ATOM 777 O O . GLY A 1 107 ? 7.296 -9.297 -11.186 1.00 87.31 107 GLY A O 1
ATOM 778 N N . VAL A 1 108 ? 7.936 -10.221 -13.131 1.00 87.75 108 VAL A N 1
ATOM 779 C CA . VAL A 1 108 ? 6.808 -11.167 -13.206 1.00 87.75 108 VAL A CA 1
ATOM 780 C C . VAL A 1 108 ? 6.838 -12.164 -12.041 1.00 87.75 108 VAL A C 1
ATOM 782 O O . VAL A 1 108 ? 5.790 -12.463 -11.460 1.00 87.75 108 VAL A O 1
ATOM 785 N N . ALA A 1 109 ? 8.020 -12.657 -11.657 1.00 86.38 109 ALA A N 1
ATOM 786 C CA . ALA A 1 109 ? 8.172 -13.558 -10.513 1.00 86.38 109 ALA A CA 1
ATOM 787 C C . ALA A 1 109 ? 7.887 -12.852 -9.171 1.00 86.38 109 ALA A C 1
ATOM 789 O O . ALA A 1 109 ? 7.126 -13.363 -8.344 1.00 86.38 109 ALA A O 1
ATOM 790 N N . MET A 1 110 ? 8.441 -11.651 -8.974 1.00 87.56 110 MET A N 1
ATOM 791 C CA . MET A 1 110 ? 8.264 -10.836 -7.770 1.00 87.56 110 MET A CA 1
ATOM 792 C C . MET A 1 110 ? 6.825 -10.367 -7.606 1.00 87.56 110 MET A C 1
ATOM 794 O O . MET A 1 110 ? 6.362 -10.302 -6.474 1.00 87.56 110 MET A O 1
ATOM 798 N N . TYR A 1 111 ? 6.086 -10.115 -8.692 1.00 87.25 111 TYR A N 1
ATOM 799 C CA . TYR A 1 111 ? 4.685 -9.693 -8.622 1.00 87.25 111 TYR A CA 1
ATOM 800 C C . TYR A 1 111 ? 3.844 -10.611 -7.724 1.00 87.25 111 TYR A C 1
ATOM 802 O O . TYR A 1 111 ? 3.074 -10.116 -6.898 1.00 87.25 111 TYR A O 1
ATOM 810 N N . ARG A 1 112 ? 4.017 -11.939 -7.816 1.00 85.88 112 ARG A N 1
ATOM 811 C CA . ARG A 1 112 ? 3.294 -12.887 -6.949 1.00 85.88 112 ARG A CA 1
ATOM 812 C C . ARG A 1 112 ? 3.678 -12.716 -5.482 1.00 85.88 112 ARG A C 1
ATOM 814 O O . ARG A 1 112 ? 2.796 -12.650 -4.630 1.00 85.88 112 ARG A O 1
ATOM 821 N N . LEU A 1 113 ? 4.974 -12.602 -5.198 1.00 85.50 113 LEU A N 1
ATOM 822 C CA . LEU A 1 113 ? 5.482 -12.446 -3.836 1.00 85.50 113 LEU A CA 1
ATOM 823 C C . LEU A 1 113 ? 5.059 -11.105 -3.226 1.00 85.50 113 LEU A C 1
ATOM 825 O O . LEU A 1 113 ? 4.571 -11.072 -2.102 1.00 85.50 113 LEU A O 1
ATOM 829 N N . THR A 1 114 ? 5.196 -10.007 -3.968 1.00 81.94 114 THR A N 1
ATOM 830 C CA . THR A 1 114 ? 4.808 -8.664 -3.526 1.00 81.94 114 THR A CA 1
ATOM 831 C C . THR A 1 114 ? 3.302 -8.576 -3.306 1.00 81.94 114 THR A C 1
ATOM 833 O O . THR A 1 114 ? 2.873 -8.028 -2.293 1.00 81.94 114 THR A O 1
ATOM 836 N N . THR A 1 115 ? 2.488 -9.154 -4.194 1.00 83.00 115 THR A N 1
ATOM 837 C CA . THR A 1 115 ? 1.025 -9.190 -4.018 1.00 83.00 115 THR A CA 1
ATOM 838 C C . THR A 1 115 ? 0.639 -10.019 -2.791 1.00 83.00 115 THR A C 1
ATOM 840 O O . THR A 1 115 ? -0.185 -9.584 -1.994 1.00 83.00 115 THR A O 1
ATOM 843 N N . ALA A 1 116 ? 1.276 -11.174 -2.575 1.00 82.88 116 ALA A N 1
ATOM 844 C CA . ALA A 1 116 ? 1.032 -11.992 -1.388 1.00 82.88 116 ALA A CA 1
ATOM 845 C C . ALA A 1 116 ? 1.467 -11.294 -0.089 1.00 82.88 116 ALA A C 1
ATOM 847 O O . ALA A 1 116 ? 0.725 -11.293 0.888 1.00 82.88 116 ALA A O 1
ATOM 848 N N . ALA A 1 117 ? 2.639 -10.656 -0.082 1.00 83.88 117 ALA A N 1
ATOM 849 C CA . ALA A 1 117 ? 3.157 -9.935 1.077 1.00 83.88 117 ALA A CA 1
ATOM 850 C C . ALA A 1 117 ? 2.304 -8.706 1.424 1.00 83.88 117 ALA A C 1
ATOM 852 O O . ALA A 1 117 ? 1.978 -8.493 2.589 1.00 83.88 117 ALA A O 1
ATOM 853 N N . THR A 1 118 ? 1.902 -7.917 0.423 1.00 82.19 118 THR A N 1
ATOM 854 C CA . THR A 1 118 ? 1.015 -6.757 0.624 1.00 82.19 118 THR A CA 1
ATOM 855 C C . THR A 1 118 ? -0.368 -7.187 1.098 1.00 82.19 118 THR A C 1
ATOM 857 O O . THR A 1 118 ? -0.900 -6.589 2.030 1.00 82.19 118 THR A O 1
ATOM 860 N N . PHE A 1 119 ? -0.921 -8.261 0.533 1.00 83.12 119 PHE A N 1
ATOM 861 C CA . PHE A 1 119 ? -2.188 -8.820 0.995 1.00 83.12 119 PHE A CA 1
ATOM 862 C C . PHE A 1 119 ? -2.093 -9.341 2.437 1.00 83.12 119 PHE A C 1
ATOM 864 O O . PHE A 1 119 ? -2.957 -9.034 3.258 1.00 83.12 119 PHE A O 1
ATOM 871 N N . GLY A 1 120 ? -0.998 -10.027 2.778 1.00 82.06 120 GLY A N 1
ATOM 872 C CA . GLY A 1 120 ? -0.644 -10.386 4.152 1.00 82.06 120 GLY A CA 1
ATOM 873 C C . GLY A 1 120 ? -0.615 -9.182 5.087 1.00 82.06 120 GLY A C 1
ATOM 874 O O . GLY A 1 120 ? -1.276 -9.196 6.119 1.00 82.06 120 GLY A O 1
ATOM 875 N N . ALA A 1 121 ? 0.086 -8.111 4.718 1.00 83.69 121 ALA A N 1
ATOM 876 C CA . ALA A 1 121 ? 0.164 -6.898 5.529 1.00 83.69 121 ALA A CA 1
ATOM 877 C C . ALA A 1 121 ? -1.211 -6.234 5.741 1.00 83.69 121 ALA A C 1
ATOM 879 O O . ALA A 1 121 ? -1.506 -5.773 6.844 1.00 83.69 121 ALA A O 1
ATOM 880 N N . ILE A 1 122 ? -2.073 -6.218 4.718 1.00 85.94 122 ILE A N 1
ATOM 881 C CA . ILE A 1 122 ? -3.434 -5.671 4.829 1.00 85.94 122 ILE A CA 1
ATOM 882 C C . ILE A 1 122 ? -4.291 -6.525 5.764 1.00 85.94 122 ILE A C 1
ATOM 884 O O . ILE A 1 122 ? -4.961 -5.971 6.634 1.00 85.94 122 ILE A O 1
ATOM 888 N N . LEU A 1 123 ? -4.249 -7.857 5.646 1.00 85.50 123 LEU A N 1
ATOM 889 C CA . LEU A 1 123 ? -4.971 -8.728 6.577 1.00 85.50 123 LEU A CA 1
ATOM 890 C C . LEU A 1 123 ? -4.405 -8.648 7.994 1.00 85.50 123 LEU A C 1
ATOM 892 O O . LEU A 1 123 ? -5.181 -8.637 8.942 1.00 85.50 123 LEU A O 1
ATOM 896 N N . ALA A 1 124 ? -3.088 -8.530 8.155 1.00 87.44 124 ALA A N 1
ATOM 897 C CA . ALA A 1 124 ? -2.459 -8.308 9.452 1.00 87.44 124 ALA A CA 1
ATOM 898 C C . ALA A 1 124 ? -3.019 -7.053 10.129 1.00 87.44 124 ALA A C 1
ATOM 900 O O . ALA A 1 124 ? -3.463 -7.108 11.275 1.00 87.44 124 ALA A O 1
ATOM 901 N N . ALA A 1 125 ? -3.066 -5.937 9.396 1.00 84.69 125 ALA A N 1
ATOM 902 C CA . ALA A 1 125 ? -3.656 -4.696 9.880 1.00 84.69 125 ALA A CA 1
ATOM 903 C C . ALA A 1 125 ? -5.158 -4.857 10.173 1.00 84.69 125 ALA A C 1
ATOM 905 O O . ALA A 1 125 ? -5.623 -4.431 11.227 1.00 84.69 125 ALA A O 1
ATOM 906 N N . GLY A 1 126 ? -5.910 -5.517 9.288 1.00 81.12 126 GLY A N 1
ATOM 907 C CA . GLY A 1 126 ? -7.341 -5.767 9.467 1.00 81.12 126 GLY A CA 1
ATOM 908 C C . GLY A 1 126 ? -7.656 -6.593 10.717 1.00 81.12 126 GLY A C 1
ATOM 909 O O . GLY A 1 126 ? -8.520 -6.208 11.502 1.00 81.12 126 GLY A O 1
ATOM 910 N N . PHE A 1 127 ? -6.924 -7.684 10.952 1.00 84.12 127 PHE A N 1
ATOM 911 C CA . PHE A 1 127 ? -7.076 -8.517 12.148 1.00 84.12 127 PHE A CA 1
ATOM 912 C C . PHE A 1 127 ? -6.643 -7.783 13.419 1.00 84.12 127 PHE A C 1
ATOM 914 O O . PHE A 1 127 ? -7.351 -7.842 14.421 1.00 84.12 127 PHE A O 1
ATOM 921 N N . ALA A 1 128 ? -5.526 -7.050 13.380 1.00 83.81 128 ALA A N 1
ATOM 922 C CA . ALA A 1 128 ? -5.080 -6.216 14.494 1.00 83.81 128 ALA A CA 1
ATOM 923 C C . ALA A 1 128 ? -6.152 -5.193 14.902 1.00 83.81 128 ALA A C 1
ATOM 925 O O . ALA A 1 128 ? -6.478 -5.063 16.084 1.00 83.81 128 ALA A O 1
ATOM 926 N N . LEU A 1 129 ? -6.743 -4.511 13.916 1.00 82.69 129 LEU A N 1
ATOM 927 C CA . LEU A 1 129 ? -7.828 -3.555 14.129 1.00 82.69 129 LEU A CA 1
ATOM 928 C C . LEU A 1 129 ? -9.096 -4.234 14.648 1.00 82.69 129 LEU A C 1
ATOM 930 O O . LEU A 1 129 ? -9.720 -3.716 15.568 1.00 82.69 129 LEU A O 1
ATOM 934 N N . MET A 1 130 ? -9.464 -5.397 14.107 1.00 82.44 130 MET A N 1
ATOM 935 C CA . MET A 1 130 ? -10.645 -6.144 14.549 1.00 82.44 130 MET A CA 1
ATOM 936 C C . MET A 1 130 ? -10.512 -6.602 16.005 1.00 82.44 130 MET A C 1
ATOM 938 O O . MET A 1 130 ? -11.455 -6.454 16.777 1.00 82.44 130 MET A O 1
ATOM 942 N N . ILE A 1 131 ? -9.338 -7.097 16.404 1.00 86.88 131 ILE A N 1
ATOM 943 C CA . ILE A 1 131 ? -9.060 -7.480 17.794 1.00 86.88 131 ILE A CA 1
ATOM 944 C C . ILE A 1 131 ? -9.087 -6.252 18.706 1.00 86.88 131 ILE A C 1
ATOM 946 O O . ILE A 1 131 ? -9.731 -6.286 19.750 1.00 86.88 131 ILE A O 1
ATOM 950 N N . SER A 1 132 ? -8.450 -5.151 18.302 1.00 81.69 132 SER A N 1
ATOM 951 C CA . SER A 1 132 ? -8.469 -3.897 19.067 1.00 81.69 132 SER A CA 1
ATOM 952 C C . SER A 1 132 ? -9.893 -3.345 19.245 1.00 81.69 132 SER A C 1
ATOM 954 O O . SER A 1 132 ? -10.275 -2.931 20.344 1.00 81.69 132 SER A O 1
ATOM 956 N N . ALA A 1 133 ? -10.718 -3.408 18.197 1.00 80.31 133 ALA A N 1
ATOM 957 C CA . ALA A 1 133 ? -12.130 -3.044 18.263 1.00 80.31 133 ALA A CA 1
ATOM 958 C C . ALA A 1 133 ? -12.924 -4.001 19.168 1.00 80.31 133 ALA A C 1
ATOM 960 O O . ALA A 1 133 ? -13.734 -3.551 19.976 1.00 80.31 133 ALA A O 1
ATOM 961 N N . GLY A 1 134 ? -12.656 -5.307 19.091 1.00 82.62 134 GLY A N 1
ATOM 962 C CA . GLY A 1 134 ? -13.256 -6.316 19.965 1.00 82.62 134 GLY A CA 1
ATOM 963 C C . GLY A 1 134 ? -12.942 -6.071 21.442 1.00 82.62 134 GLY A C 1
ATOM 964 O O . GLY A 1 134 ? -13.844 -6.126 22.279 1.00 82.62 134 GLY A O 1
ATOM 965 N N . PHE A 1 135 ? -11.699 -5.701 21.768 1.00 84.44 135 PHE A N 1
ATOM 966 C CA . PHE A 1 135 ? -11.345 -5.268 23.121 1.00 84.44 135 PHE A CA 1
ATOM 967 C C . PHE A 1 135 ? -12.123 -4.021 23.523 1.00 84.44 135 PHE A C 1
ATOM 969 O O . PHE A 1 135 ? -12.753 -4.032 24.569 1.00 84.44 135 PHE A O 1
ATOM 976 N N . SER A 1 136 ? -12.188 -3.003 22.664 1.00 78.50 136 SER A N 1
ATOM 977 C CA . SER A 1 136 ? -12.912 -1.754 22.958 1.00 78.50 136 SER A CA 1
ATOM 978 C C . SER A 1 136 ? -14.405 -1.969 23.263 1.00 78.50 136 SER A C 1
ATOM 980 O O . SER A 1 136 ? -14.987 -1.241 24.072 1.00 78.50 136 SER A O 1
ATOM 982 N N . LEU A 1 137 ? -15.025 -2.971 22.629 1.00 80.06 137 LEU A N 1
ATOM 983 C CA . LEU A 1 137 ? -16.414 -3.367 22.878 1.00 80.06 137 LEU A CA 1
ATOM 984 C C . LEU A 1 137 ? -16.570 -4.210 24.154 1.00 80.06 137 LEU A C 1
ATOM 986 O O . LEU A 1 137 ? -17.551 -4.048 24.875 1.00 80.06 137 LEU A O 1
ATOM 990 N N . THR A 1 138 ? -15.618 -5.101 24.443 1.00 80.94 138 THR A N 1
ATOM 991 C CA . THR A 1 138 ? -15.706 -6.061 25.563 1.00 80.94 138 THR A CA 1
ATOM 992 C C . THR A 1 138 ? -15.237 -5.494 26.900 1.00 80.94 138 THR A C 1
ATOM 994 O O . THR A 1 138 ? -15.833 -5.814 27.925 1.00 80.94 138 THR A O 1
ATOM 997 N N . THR A 1 139 ? -14.227 -4.619 26.924 1.00 74.56 139 THR A N 1
ATOM 998 C CA . THR A 1 139 ? -13.728 -3.989 28.162 1.00 74.56 139 THR A CA 1
ATOM 999 C C . THR A 1 139 ? -14.631 -2.875 28.677 1.00 74.56 139 THR A C 1
ATOM 1001 O O . THR A 1 139 ? -14.347 -2.283 29.717 1.00 74.56 139 THR A O 1
ATOM 1004 N N . GLY A 1 140 ? -15.764 -2.632 28.014 1.00 54.56 140 GLY A N 1
ATOM 1005 C CA . GLY A 1 140 ? -16.796 -1.777 28.563 1.00 54.56 140 GLY A CA 1
ATOM 1006 C C . GLY A 1 140 ? -16.334 -0.329 28.625 1.00 54.56 140 GLY A C 1
ATOM 1007 O O . GLY A 1 140 ? -16.157 0.260 29.693 1.00 54.56 140 GLY A O 1
ATOM 1008 N N . SER A 1 141 ? -16.357 0.319 27.463 1.00 48.75 141 SER A N 1
ATOM 1009 C CA . SER A 1 141 ? -16.620 1.762 27.395 1.00 48.75 141 SER A CA 1
ATOM 1010 C C . SER A 1 141 ? -17.994 2.144 27.998 1.00 48.75 141 SER A C 1
ATOM 1012 O O . SER A 1 141 ? -18.418 3.285 27.879 1.00 48.75 141 SER A O 1
ATOM 1014 N N . THR A 1 142 ? -18.673 1.246 28.725 1.00 46.12 142 THR A N 1
ATOM 1015 C CA . THR A 1 142 ? -19.665 1.567 29.760 1.00 46.12 142 THR A CA 1
ATOM 1016 C C . THR A 1 142 ? -19.099 2.446 30.879 1.00 46.12 142 THR A C 1
ATOM 1018 O O . THR A 1 142 ? -19.879 3.063 31.604 1.00 46.12 142 THR A O 1
ATOM 1021 N N . ARG A 1 143 ? -17.773 2.623 31.000 1.00 43.97 143 ARG A N 1
ATOM 1022 C CA . ARG A 1 143 ? -17.218 3.661 31.890 1.00 43.97 143 ARG A CA 1
ATOM 1023 C C . ARG A 1 143 ? -17.474 5.099 31.424 1.00 43.97 143 ARG A C 1
ATOM 1025 O O . ARG A 1 143 ? -17.480 5.983 32.273 1.00 43.97 143 ARG A O 1
ATOM 1032 N N . LEU A 1 144 ? -17.775 5.342 30.144 1.00 43.19 144 LEU A N 1
ATOM 1033 C CA . LEU A 1 144 ? -18.234 6.665 29.691 1.00 43.19 144 LEU A CA 1
ATOM 1034 C C . LEU A 1 144 ? -19.703 6.937 30.055 1.00 43.19 144 LEU A C 1
ATOM 1036 O O . LEU A 1 144 ? -20.094 8.094 30.149 1.00 43.19 144 LEU A O 1
ATOM 1040 N N . THR A 1 145 ? -20.495 5.902 30.358 1.00 42.97 145 THR A N 1
ATOM 1041 C CA . THR A 1 145 ? -21.858 6.059 30.897 1.00 42.97 145 THR A CA 1
ATOM 1042 C C . THR A 1 145 ? -21.867 6.085 32.429 1.00 42.97 145 THR A C 1
ATOM 1044 O O . THR A 1 145 ? -22.650 6.818 33.020 1.00 42.97 145 THR A O 1
ATOM 1047 N N . ALA A 1 146 ? -20.957 5.362 33.094 1.00 42.66 146 ALA A N 1
ATOM 1048 C CA . ALA A 1 146 ? -20.851 5.385 34.555 1.00 42.66 146 ALA A CA 1
ATOM 1049 C C . ALA A 1 146 ? -20.181 6.664 35.096 1.00 42.66 146 ALA A C 1
ATOM 1051 O O . ALA A 1 146 ? -20.581 7.146 36.147 1.00 42.66 146 ALA A O 1
ATOM 1052 N N . ALA A 1 147 ? -19.224 7.269 34.379 1.00 38.53 147 ALA A N 1
ATOM 1053 C CA . ALA A 1 147 ? -18.654 8.564 34.775 1.00 38.53 147 ALA A CA 1
ATOM 1054 C C . ALA A 1 147 ? -19.597 9.749 34.481 1.00 38.53 147 ALA A C 1
ATOM 1056 O O . ALA A 1 147 ? -19.590 10.720 35.228 1.00 38.53 147 ALA A O 1
ATOM 1057 N N . ALA A 1 148 ? -20.464 9.640 33.465 1.00 41.53 148 ALA A N 1
ATOM 1058 C CA . ALA A 1 148 ? -21.562 10.587 33.241 1.00 41.53 148 ALA A CA 1
ATOM 1059 C C . ALA A 1 148 ? -22.735 10.400 34.231 1.00 41.53 148 ALA A C 1
ATOM 1061 O O . ALA A 1 148 ? -23.563 11.291 34.375 1.00 41.53 148 ALA A O 1
ATOM 1062 N N . GLY A 1 149 ? -22.795 9.261 34.935 1.00 39.91 149 GLY A N 1
ATOM 1063 C CA . GLY A 1 149 ? -23.740 9.000 36.028 1.00 39.91 149 GLY A CA 1
ATOM 1064 C C . GLY A 1 149 ? -23.207 9.322 37.431 1.00 39.91 149 GLY A C 1
ATOM 1065 O O . GLY A 1 149 ? -23.976 9.277 38.384 1.00 39.91 149 GLY A O 1
ATOM 1066 N N . VAL A 1 150 ? -21.915 9.650 37.580 1.00 40.94 150 VAL A N 1
ATOM 1067 C CA . VAL A 1 150 ? -21.270 9.960 38.879 1.00 40.94 150 VAL A CA 1
ATOM 1068 C C . VAL A 1 150 ? -20.936 11.457 39.023 1.00 40.94 150 VAL A C 1
ATOM 1070 O O . VAL A 1 150 ? -20.383 11.878 40.032 1.00 40.94 150 VAL A O 1
ATOM 1073 N N . SER A 1 151 ? -21.345 12.302 38.069 1.00 38.50 151 SER A N 1
ATOM 1074 C CA . SER A 1 151 ? -21.289 13.770 38.196 1.00 38.50 151 SER A CA 1
ATOM 1075 C C . SER A 1 151 ? -22.657 14.427 38.435 1.00 38.50 151 SER A C 1
ATOM 1077 O O . SER A 1 151 ? -22.792 15.629 38.232 1.00 38.50 151 SER A O 1
ATOM 1079 N N . LEU A 1 152 ? -23.668 13.654 38.852 1.00 41.06 152 LEU A N 1
ATOM 1080 C CA . LEU A 1 152 ? -24.962 14.157 39.342 1.00 41.06 152 LEU A CA 1
ATOM 1081 C C . LEU A 1 152 ? -25.215 13.762 40.807 1.00 41.06 152 LEU A C 1
ATOM 1083 O O . LEU A 1 152 ? -26.352 13.582 41.228 1.00 41.06 152 LEU A O 1
ATOM 1087 N N . ILE A 1 153 ? -24.157 13.672 41.614 1.00 45.50 153 ILE A N 1
ATOM 1088 C CA . ILE A 1 153 ? -24.286 14.183 42.980 1.00 45.50 153 ILE A CA 1
ATOM 1089 C C . ILE A 1 153 ? -23.927 15.657 42.855 1.00 45.50 153 ILE A C 1
ATOM 1091 O O . ILE A 1 153 ? -22.781 16.058 43.033 1.00 45.50 153 ILE A O 1
ATOM 1095 N N . GLU A 1 154 ? -24.910 16.434 42.411 1.00 45.38 154 GLU A N 1
ATOM 1096 C CA . GLU A 1 154 ? -24.950 17.867 42.647 1.00 45.38 154 GLU A CA 1
ATOM 1097 C C . GLU A 1 154 ? -24.803 18.038 44.167 1.00 45.38 154 GLU A C 1
ATOM 1099 O O . GLU A 1 154 ? -25.641 17.521 44.910 1.00 45.38 154 GLU A O 1
ATOM 1104 N N . PRO A 1 155 ? -23.726 18.662 44.676 1.00 49.81 155 PRO A N 1
ATOM 1105 C CA . PRO A 1 155 ? -23.721 19.110 46.051 1.00 49.81 155 PRO A CA 1
ATOM 1106 C C . PRO A 1 155 ? -24.751 20.241 46.125 1.00 49.81 155 PRO A C 1
ATOM 1108 O O . PRO A 1 155 ? -24.424 21.406 45.926 1.00 49.81 155 PRO A O 1
ATOM 1111 N N . THR A 1 156 ? -26.012 19.896 46.388 1.00 48.91 156 THR A N 1
ATOM 1112 C CA . THR A 1 156 ? -27.103 20.843 46.673 1.00 48.91 156 THR A CA 1
ATOM 1113 C C . THR A 1 156 ? -26.941 21.548 48.025 1.00 48.91 156 THR A C 1
ATOM 1115 O O . THR A 1 156 ? -27.879 22.164 48.503 1.00 48.91 156 THR A O 1
ATOM 1118 N N . ASP A 1 157 ? -25.754 21.497 48.626 1.00 47.75 157 ASP A N 1
ATOM 1119 C CA . ASP A 1 157 ? -25.371 22.249 49.819 1.00 47.75 157 ASP A CA 1
ATOM 1120 C C . ASP A 1 157 ? -24.048 22.972 49.542 1.00 47.75 157 ASP A C 1
ATOM 1122 O O . ASP A 1 157 ? -23.014 22.723 50.162 1.00 47.75 157 ASP A O 1
ATOM 1126 N N . TYR A 1 158 ? -24.056 23.888 48.575 1.00 48.41 158 TYR A N 1
ATOM 1127 C CA . TYR A 1 158 ? -23.273 25.098 48.783 1.00 48.41 158 TYR A CA 1
ATOM 1128 C C . TYR A 1 158 ? -24.158 26.013 49.627 1.00 48.41 158 TYR A C 1
ATOM 1130 O O . TYR A 1 158 ? -25.100 26.584 49.074 1.00 48.41 158 TYR A O 1
ATOM 1138 N N . PRO A 1 159 ? -23.926 26.118 50.952 1.00 52.25 159 PRO A N 1
ATOM 1139 C CA . PRO A 1 159 ? -24.619 27.113 51.750 1.00 52.25 159 PRO A CA 1
ATOM 1140 C C . PRO A 1 159 ? -24.382 28.462 51.081 1.00 52.25 159 PRO A C 1
ATOM 1142 O O . PRO A 1 159 ? -23.246 28.785 50.715 1.00 52.25 159 PRO A O 1
ATOM 1145 N N . GLU A 1 160 ? -25.469 29.199 50.857 1.00 59.06 160 GLU A N 1
ATOM 1146 C CA . GLU A 1 160 ? -25.410 30.566 50.361 1.00 59.06 160 GLU A CA 1
ATOM 1147 C C . GLU A 1 160 ? -24.295 31.306 51.113 1.00 59.06 160 GLU A C 1
ATOM 1149 O O . GLU A 1 160 ? -24.206 31.170 52.340 1.00 59.06 160 GLU A O 1
ATOM 1154 N N . PRO A 1 161 ? -23.400 32.031 50.414 1.00 53.94 161 PRO A N 1
ATOM 1155 C CA . PRO A 1 161 ? -22.392 32.822 51.095 1.00 53.94 161 PRO A CA 1
ATOM 1156 C C . PRO A 1 161 ? -23.136 33.734 52.074 1.00 53.94 161 PRO A C 1
ATOM 1158 O O . PRO A 1 161 ? -23.998 34.497 51.627 1.00 53.94 161 PRO A O 1
ATOM 1161 N N . PRO A 1 162 ? -22.878 33.615 53.391 1.00 50.03 162 PRO A N 1
ATOM 1162 C CA . PRO A 1 162 ? -23.608 34.387 54.370 1.00 50.03 162 PRO A CA 1
ATOM 1163 C C . PRO A 1 162 ? -23.411 35.852 54.027 1.00 50.03 162 PRO A C 1
ATOM 1165 O O . PRO A 1 162 ? -22.284 36.321 53.839 1.00 50.03 162 PRO A O 1
ATOM 1168 N N . ASP A 1 163 ? -24.551 36.520 53.901 1.00 53.59 163 ASP A N 1
ATOM 1169 C CA . ASP A 1 163 ? -24.676 37.957 53.810 1.00 53.59 163 ASP A CA 1
ATOM 1170 C C . ASP A 1 163 ? -23.648 38.582 54.754 1.00 53.59 163 ASP A C 1
ATOM 1172 O O . ASP A 1 163 ? -23.630 38.303 55.957 1.00 53.59 163 ASP A O 1
ATOM 1176 N N . THR A 1 164 ? -22.725 39.359 54.189 1.00 53.72 164 THR A N 1
ATOM 1177 C CA . THR A 1 164 ? -21.703 40.097 54.928 1.00 53.72 164 THR A CA 1
ATOM 1178 C C . THR A 1 164 ? -22.366 41.257 55.670 1.00 53.72 164 THR A C 1
ATOM 1180 O O . THR A 1 164 ? -22.106 42.430 55.407 1.00 53.72 164 THR A O 1
ATOM 1183 N N . GLY A 1 165 ? -23.247 40.914 56.605 1.00 49.16 165 GLY A N 1
ATOM 1184 C CA . GLY A 1 165 ? -23.716 41.757 57.679 1.00 49.16 165 GLY A CA 1
ATOM 1185 C C . GLY A 1 165 ? -22.646 41.779 58.757 1.00 49.16 165 GLY A C 1
ATOM 1186 O O . GLY A 1 165 ? -22.325 40.766 59.372 1.00 49.16 165 GLY A O 1
ATOM 1187 N N . MET A 1 166 ? -22.061 42.954 58.955 1.00 53.38 166 MET A N 1
ATOM 1188 C CA . MET A 1 166 ? -21.110 43.228 60.021 1.00 53.38 166 MET A CA 1
ATOM 1189 C C . MET A 1 166 ? -21.629 42.751 61.385 1.00 53.38 166 MET A C 1
ATOM 1191 O O . MET A 1 166 ? -22.655 43.229 61.861 1.00 53.38 166 MET A O 1
ATOM 1195 N N . GLY A 1 167 ? -20.881 41.874 62.050 1.00 51.16 167 GLY A N 1
ATOM 1196 C CA . GLY A 1 167 ? -21.146 41.484 63.432 1.00 51.16 167 GLY A CA 1
ATOM 1197 C C . GLY A 1 167 ? -20.222 40.353 63.855 1.00 51.16 167 GLY A C 1
ATOM 1198 O O . GLY A 1 167 ? -20.272 39.274 63.286 1.00 51.16 167 GLY A O 1
ATOM 1199 N N . GLY A 1 168 ? -19.314 40.634 64.788 1.00 56.78 168 GLY A N 1
ATOM 1200 C CA . GLY A 1 168 ? -18.267 39.706 65.198 1.00 56.78 168 GLY A CA 1
ATOM 1201 C C . GLY A 1 168 ? -18.734 38.545 66.076 1.00 56.78 168 GLY A C 1
ATOM 1202 O O . GLY A 1 168 ? -19.857 38.521 66.564 1.00 5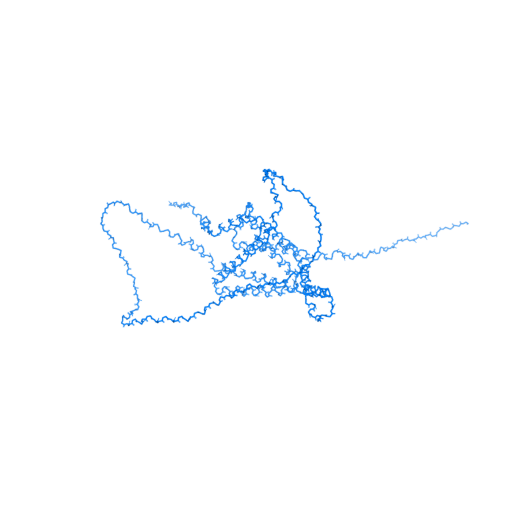6.78 168 GLY A O 1
ATOM 1203 N N . GLY A 1 169 ? -17.778 37.653 66.343 1.00 53.66 169 GLY A N 1
ATOM 1204 C CA . GLY A 1 169 ? -17.842 36.660 67.411 1.00 53.66 169 GLY A CA 1
ATOM 1205 C C . GLY A 1 169 ? -18.069 35.230 66.927 1.00 53.66 169 GLY A C 1
ATOM 1206 O O . GLY A 1 169 ? -19.099 34.925 66.352 1.00 53.66 169 GLY A O 1
ATOM 1207 N N . GLU A 1 170 ? -17.110 34.370 67.282 1.00 47.84 170 GLU A N 1
ATOM 1208 C CA . GLU A 1 170 ? -17.229 32.909 67.418 1.00 47.84 170 GLU A CA 1
ATOM 1209 C C . GLU A 1 170 ? -17.046 32.063 66.141 1.00 47.84 170 GLU A C 1
ATOM 1211 O O . GLU A 1 170 ? -17.935 31.878 65.317 1.00 47.84 170 GLU A O 1
ATOM 1216 N N . GLN A 1 171 ? -15.843 31.488 66.011 1.00 50.31 171 GLN A N 1
ATOM 1217 C CA . GLN A 1 171 ? -15.582 30.378 65.095 1.00 50.31 171 GLN A CA 1
ATOM 1218 C C . GLN A 1 171 ? -16.124 29.065 65.689 1.00 50.31 171 GLN A C 1
ATOM 1220 O O . GLN A 1 171 ? -15.848 28.793 66.862 1.00 50.31 171 GLN A O 1
ATOM 1225 N N . PRO A 1 172 ? -16.814 28.210 64.911 1.00 53.56 172 PRO A N 1
ATOM 1226 C CA . PRO A 1 172 ? -17.218 26.889 65.371 1.00 53.56 172 PRO A CA 1
ATOM 1227 C C . PRO A 1 172 ? -16.033 25.918 65.340 1.00 53.56 172 PRO A C 1
ATOM 1229 O O . PRO A 1 172 ? -15.372 25.743 64.316 1.00 53.56 172 PRO A O 1
ATOM 1232 N N . ILE A 1 173 ? -15.802 25.248 66.466 1.00 54.56 173 ILE A N 1
ATOM 1233 C CA . ILE A 1 173 ? -14.925 24.082 66.580 1.00 54.56 173 ILE A CA 1
ATOM 1234 C C . ILE A 1 173 ? -15.565 22.939 65.782 1.00 54.56 173 ILE A C 1
ATOM 1236 O O . ILE A 1 173 ? -16.610 22.419 66.168 1.00 54.56 173 ILE A O 1
ATOM 1240 N N . VAL A 1 174 ? -14.939 22.541 64.675 1.00 55.38 174 VAL A N 1
ATOM 1241 C CA . VAL A 1 174 ? -15.296 21.314 63.954 1.00 55.38 174 VAL A CA 1
ATOM 1242 C C . VAL A 1 174 ? -14.637 20.138 64.671 1.00 55.38 174 VAL A C 1
ATOM 1244 O O . VAL A 1 174 ? -13.431 19.924 64.569 1.00 55.38 174 VAL A O 1
ATOM 1247 N N . THR A 1 175 ? -15.434 19.387 65.425 1.00 54.31 175 THR A N 1
ATOM 1248 C CA . THR A 1 175 ? -15.084 18.070 65.961 1.00 54.31 175 THR A CA 1
ATOM 1249 C C . THR A 1 175 ? -15.244 17.015 64.866 1.00 54.31 175 THR A C 1
ATOM 1251 O O . THR A 1 175 ? -16.354 16.675 64.460 1.00 54.31 175 THR A O 1
ATOM 1254 N N . THR A 1 176 ? -14.125 16.484 64.380 1.00 56.12 176 THR A N 1
ATOM 1255 C CA . THR A 1 176 ? -14.090 15.294 63.517 1.00 56.12 176 THR A CA 1
ATOM 1256 C C . THR A 1 176 ? -14.414 14.047 64.358 1.00 56.12 176 THR A C 1
ATOM 1258 O O . THR A 1 176 ? -13.815 13.902 65.425 1.00 56.12 176 THR A O 1
ATOM 1261 N N . PRO A 1 177 ? -15.318 13.138 63.936 1.00 56.47 177 PRO A N 1
ATOM 1262 C CA . PRO A 1 177 ? -15.579 11.898 64.662 1.00 56.47 177 PRO A CA 1
ATOM 1263 C C . PRO A 1 177 ? -14.448 10.882 64.469 1.00 56.47 177 PRO A C 1
ATOM 1265 O O . PRO A 1 177 ? -13.921 10.725 63.367 1.00 56.47 177 PRO A O 1
ATOM 1268 N N . ASP A 1 178 ? -14.134 10.182 65.558 1.00 49.97 178 ASP A N 1
ATOM 1269 C CA . ASP A 1 178 ? -13.146 9.113 65.685 1.00 49.97 178 ASP A CA 1
ATOM 1270 C C . ASP A 1 178 ? -13.235 8.050 64.581 1.00 49.97 178 ASP A C 1
ATOM 1272 O O . ASP A 1 178 ? -14.233 7.338 64.443 1.00 49.97 178 ASP A O 1
ATOM 1276 N N . GLN A 1 179 ? -12.134 7.879 63.848 1.00 51.44 179 GLN A N 1
ATOM 1277 C CA . GLN A 1 179 ? -11.872 6.689 63.047 1.00 51.44 179 GLN A CA 1
ATOM 1278 C C . GLN A 1 179 ? -10.847 5.826 63.810 1.00 51.44 179 GLN A C 1
ATOM 1280 O O . GLN A 1 179 ? -9.739 6.310 64.060 1.00 51.44 179 GLN A O 1
ATOM 1285 N N . PRO A 1 180 ? -11.167 4.574 64.202 1.00 57.47 180 PRO A N 1
ATOM 1286 C CA . PRO A 1 180 ? -10.229 3.711 64.912 1.00 57.47 180 PRO A CA 1
ATOM 1287 C C . PRO A 1 180 ? -9.114 3.299 63.953 1.00 57.47 180 PRO A C 1
ATOM 1289 O O . PRO A 1 180 ? -9.336 2.571 62.985 1.00 57.47 180 PRO A O 1
ATOM 1292 N N . ASN A 1 181 ? -7.923 3.831 64.201 1.00 49.69 181 ASN A N 1
ATOM 1293 C CA . ASN A 1 181 ? -6.725 3.572 63.426 1.00 49.69 181 ASN A CA 1
ATOM 1294 C C . ASN A 1 181 ? -5.910 2.503 64.167 1.00 49.69 181 ASN A C 1
ATOM 1296 O O . ASN A 1 181 ? -5.073 2.826 65.008 1.00 49.69 181 ASN A O 1
ATOM 1300 N N . ASP A 1 182 ? -6.176 1.229 63.875 1.00 57.25 182 ASP A N 1
ATOM 1301 C CA . ASP A 1 182 ? -5.325 0.111 64.295 1.00 57.25 182 ASP A CA 1
ATOM 1302 C C . ASP A 1 182 ? -4.053 0.098 63.430 1.00 57.25 182 ASP A C 1
ATOM 1304 O O . ASP A 1 182 ? -3.888 -0.708 62.512 1.00 57.25 182 ASP A O 1
ATOM 1308 N N . ALA A 1 183 ? -3.152 1.044 63.698 1.00 56.66 183 ALA A N 1
ATOM 1309 C CA . ALA A 1 183 ? -1.796 1.036 63.169 1.00 56.66 183 ALA A CA 1
ATOM 1310 C C . ALA A 1 183 ? -0.860 0.337 64.178 1.00 56.66 183 ALA A C 1
ATOM 1312 O O . ALA A 1 183 ? -0.925 0.630 65.375 1.00 56.66 183 ALA A O 1
ATOM 1313 N N . PRO A 1 184 ? 0.025 -0.575 63.734 1.00 57.44 184 PRO A N 1
ATOM 1314 C CA . PRO A 1 184 ? 0.983 -1.219 64.618 1.00 57.44 184 PRO A CA 1
ATOM 1315 C C . PRO A 1 184 ? 1.957 -0.189 65.197 1.00 57.44 184 PRO A C 1
ATOM 1317 O O . PRO A 1 184 ? 2.513 0.631 64.468 1.00 57.44 184 PRO A O 1
ATOM 1320 N N . LEU A 1 185 ? 2.158 -0.274 66.513 1.00 58.28 185 LEU A N 1
ATOM 1321 C CA . LEU A 1 185 ? 3.134 0.480 67.296 1.00 58.28 185 LEU A CA 1
ATOM 1322 C C . LEU A 1 185 ? 4.521 0.383 66.629 1.00 58.28 185 LEU A C 1
ATOM 1324 O O . LEU A 1 185 ? 5.154 -0.673 66.652 1.00 58.28 185 LEU A O 1
ATOM 1328 N N . ILE A 1 186 ? 4.978 1.471 66.008 1.00 56.50 186 ILE A N 1
ATOM 1329 C CA . ILE A 1 186 ? 6.365 1.616 65.558 1.00 56.50 186 ILE A CA 1
ATOM 1330 C C . ILE A 1 186 ? 7.155 2.158 66.749 1.00 56.50 186 ILE A C 1
ATOM 1332 O O . ILE A 1 186 ? 6.856 3.233 67.265 1.00 56.50 186 ILE A O 1
ATOM 1336 N N . ASP A 1 187 ? 8.123 1.362 67.189 1.00 60.31 187 ASP A N 1
ATOM 1337 C CA . ASP A 1 187 ? 9.063 1.632 68.275 1.00 60.31 187 ASP A CA 1
ATOM 1338 C C . ASP A 1 187 ? 9.914 2.889 67.958 1.00 60.31 187 ASP A C 1
ATOM 1340 O O . ASP A 1 187 ? 10.608 2.899 66.936 1.00 60.31 187 ASP A O 1
ATOM 1344 N N . PRO A 1 188 ? 9.839 3.975 68.754 1.00 61.00 188 PRO A N 1
ATOM 1345 C CA . PRO A 1 188 ? 10.450 5.263 68.413 1.00 61.00 188 PRO A CA 1
ATOM 1346 C C . PRO A 1 188 ? 11.966 5.373 68.672 1.00 61.00 188 PRO A C 1
ATOM 1348 O O . PRO A 1 188 ? 12.519 6.448 68.455 1.00 61.00 188 PRO A O 1
ATOM 1351 N N . ASP A 1 189 ? 12.655 4.303 69.079 1.00 63.81 189 ASP A N 1
ATOM 1352 C CA . ASP A 1 189 ? 14.067 4.366 69.505 1.00 63.81 189 ASP A CA 1
ATOM 1353 C C . ASP A 1 189 ? 15.104 3.824 68.495 1.00 63.81 189 ASP A C 1
ATOM 1355 O O . ASP A 1 189 ? 16.264 3.595 68.853 1.00 63.81 189 ASP A O 1
ATOM 1359 N N . LEU A 1 190 ? 14.760 3.660 67.209 1.00 67.38 190 LEU A N 1
ATOM 1360 C CA . LEU A 1 190 ? 15.783 3.366 66.194 1.00 67.38 190 LEU A CA 1
ATOM 1361 C C . LEU A 1 190 ? 16.466 4.657 65.695 1.00 67.38 190 LEU A C 1
ATOM 1363 O O . LEU A 1 190 ? 15.797 5.498 65.090 1.00 67.38 190 LEU A O 1
ATOM 1367 N N . PRO A 1 191 ? 17.794 4.821 65.870 1.00 66.00 191 PRO A N 1
ATOM 1368 C CA . PRO A 1 191 ? 18.523 5.937 65.285 1.00 66.00 191 PRO A CA 1
ATOM 1369 C C . PRO A 1 191 ? 18.449 5.862 63.759 1.00 66.00 191 PRO A C 1
ATOM 1371 O O . PRO A 1 191 ? 18.837 4.863 63.152 1.00 66.00 191 PRO A O 1
ATOM 1374 N N . ASP A 1 192 ? 17.943 6.942 63.168 1.00 63.47 192 ASP A N 1
ATOM 1375 C CA . ASP A 1 192 ? 17.796 7.156 61.732 1.00 63.47 192 ASP A CA 1
ATOM 1376 C C . ASP A 1 192 ? 19.112 6.824 60.992 1.00 63.47 192 ASP A C 1
ATOM 1378 O O . ASP A 1 192 ? 20.126 7.510 61.195 1.00 63.47 192 ASP A O 1
ATOM 1382 N N . PRO A 1 193 ? 19.164 5.759 60.165 1.00 67.50 193 PRO A N 1
ATOM 1383 C CA . PRO A 1 193 ? 20.316 5.505 59.321 1.00 67.50 193 PRO A CA 1
ATOM 1384 C C . PRO A 1 193 ? 20.318 6.577 58.234 1.00 67.50 193 PRO A C 1
ATOM 1386 O O . PRO A 1 193 ? 19.615 6.474 57.230 1.00 67.50 193 PRO A O 1
ATOM 1389 N N . GLY A 1 194 ? 21.113 7.622 58.469 1.00 71.88 194 GLY A N 1
ATOM 1390 C CA . GLY A 1 194 ? 21.245 8.763 57.574 1.00 71.88 194 GLY A CA 1
ATOM 1391 C C . GLY A 1 194 ? 21.408 8.361 56.099 1.00 71.88 194 GLY A C 1
ATOM 1392 O O . GLY A 1 194 ? 21.917 7.279 55.784 1.00 71.88 194 GLY A O 1
ATOM 1393 N N . PRO A 1 195 ? 20.983 9.235 55.173 1.00 69.38 195 PRO A N 1
ATOM 1394 C CA . PRO A 1 195 ? 20.844 8.910 53.763 1.00 69.38 195 PRO A CA 1
ATOM 1395 C C . PRO A 1 195 ? 22.145 8.348 53.190 1.00 69.38 195 PRO A C 1
ATOM 1397 O O . PRO A 1 195 ? 23.207 8.969 53.271 1.00 69.38 195 PRO A O 1
ATOM 1400 N N . ALA A 1 196 ? 22.042 7.160 52.589 1.00 68.19 196 ALA A N 1
ATOM 1401 C CA . ALA A 1 196 ? 23.149 6.521 51.898 1.00 68.19 196 ALA A CA 1
ATOM 1402 C C . ALA A 1 196 ? 23.772 7.502 50.882 1.00 68.19 196 ALA A C 1
ATOM 1404 O O . ALA A 1 196 ? 23.039 8.150 50.125 1.00 68.19 196 ALA A O 1
ATOM 1405 N N . PRO A 1 197 ? 25.112 7.635 50.838 1.00 65.62 197 PRO A N 1
ATOM 1406 C CA . PRO A 1 197 ? 25.771 8.570 49.940 1.00 65.62 197 PRO A CA 1
ATOM 1407 C C . PRO A 1 197 ? 25.427 8.236 48.488 1.00 65.62 197 PRO A C 1
ATOM 1409 O O . PRO A 1 197 ? 25.597 7.102 48.033 1.00 65.62 197 PRO A O 1
ATOM 1412 N N . ALA A 1 198 ? 24.941 9.245 47.763 1.00 69.12 198 ALA A N 1
ATOM 1413 C CA . ALA A 1 198 ? 24.568 9.119 46.365 1.00 69.12 198 ALA A CA 1
ATOM 1414 C C . ALA A 1 198 ? 25.727 8.515 45.542 1.00 69.12 198 ALA A C 1
ATOM 1416 O O . ALA A 1 198 ? 26.881 8.939 45.692 1.00 69.12 198 ALA A O 1
ATOM 1417 N N . PRO A 1 199 ? 25.454 7.540 44.656 1.00 66.44 199 PRO A N 1
ATOM 1418 C CA . PRO A 1 199 ? 26.483 6.931 43.829 1.00 66.44 199 PRO A CA 1
ATOM 1419 C C . PRO A 1 199 ? 27.153 8.000 42.959 1.00 66.44 199 PRO A C 1
ATOM 1421 O O . PRO A 1 199 ? 26.509 8.678 42.159 1.00 66.44 199 PRO A O 1
ATOM 1424 N N . ARG A 1 200 ? 28.473 8.147 43.130 1.00 64.12 200 ARG A N 1
ATOM 1425 C CA . ARG A 1 200 ? 29.331 9.051 42.352 1.00 64.12 200 ARG A CA 1
ATOM 1426 C C . ARG A 1 200 ? 29.102 8.805 40.858 1.00 64.12 200 ARG A C 1
ATOM 1428 O O . ARG A 1 200 ? 29.488 7.760 40.331 1.00 64.12 200 ARG A O 1
ATOM 1435 N N . ALA A 1 201 ? 28.487 9.773 40.181 1.00 61.47 201 ALA A N 1
ATOM 1436 C CA . ALA A 1 201 ? 28.301 9.742 38.739 1.00 61.47 201 ALA A CA 1
ATOM 1437 C C . ALA A 1 201 ? 29.669 9.603 38.054 1.00 61.47 201 ALA A C 1
ATOM 1439 O O . ALA A 1 201 ? 30.564 10.432 38.240 1.00 61.47 201 ALA A O 1
ATOM 1440 N N . LYS A 1 202 ? 29.850 8.526 37.283 1.00 67.12 202 LYS A N 1
ATOM 1441 C CA . LYS A 1 202 ? 31.040 8.349 36.447 1.00 67.12 202 LYS A CA 1
ATOM 1442 C C . LYS A 1 202 ? 31.080 9.488 35.412 1.00 67.12 202 LYS A C 1
ATOM 1444 O O . LYS A 1 202 ? 30.030 9.801 34.848 1.00 67.12 202 LYS A O 1
ATOM 1449 N N . PRO A 1 203 ? 32.250 10.098 35.142 1.00 61.03 203 PRO A N 1
ATOM 1450 C CA . PRO A 1 203 ? 32.373 11.173 34.164 1.00 61.03 203 PRO A CA 1
ATOM 1451 C C . PRO A 1 203 ? 31.846 10.717 32.802 1.00 61.03 203 PRO A C 1
ATOM 1453 O O . PRO A 1 203 ? 32.351 9.747 32.233 1.00 61.03 203 PRO A O 1
ATOM 1456 N N . GLN A 1 204 ? 30.822 11.398 32.283 1.00 62.44 204 GLN A N 1
ATOM 1457 C CA . GLN A 1 204 ? 30.362 11.153 30.922 1.00 62.44 204 GLN A CA 1
ATOM 1458 C C . GLN A 1 204 ? 31.469 11.562 29.935 1.00 62.44 204 GLN A C 1
ATOM 1460 O O . GLN A 1 204 ? 32.027 12.659 30.062 1.00 62.44 204 GLN A O 1
ATOM 1465 N N . PRO A 1 205 ? 31.814 10.710 28.954 1.00 60.81 205 PRO A N 1
ATOM 1466 C CA . PRO A 1 205 ? 32.781 11.059 27.928 1.00 60.81 205 PRO A CA 1
ATOM 1467 C C . PRO A 1 205 ? 32.247 12.224 27.088 1.00 60.81 205 PRO A C 1
ATOM 1469 O O . PRO A 1 205 ? 31.170 12.157 26.499 1.00 60.81 205 PRO A O 1
ATOM 1472 N N . LYS A 1 206 ? 33.028 13.306 27.056 1.00 61.53 206 LYS A N 1
ATOM 1473 C CA . LYS A 1 206 ? 32.766 14.527 26.288 1.00 61.53 206 LYS A CA 1
ATOM 1474 C C . LYS A 1 206 ? 32.513 14.161 24.810 1.00 61.53 206 LYS A C 1
ATOM 1476 O O . LYS A 1 206 ? 33.369 13.491 24.222 1.00 61.53 206 LYS A O 1
ATOM 1481 N N . PRO A 1 207 ? 31.395 14.582 24.190 1.00 59.06 207 PRO A N 1
ATOM 1482 C CA . PRO A 1 207 ? 31.142 14.330 22.775 1.00 59.06 207 PRO A CA 1
ATOM 1483 C C . PRO A 1 207 ? 32.269 14.926 21.927 1.00 59.06 207 PRO A C 1
ATOM 1485 O O . PRO A 1 207 ? 32.565 16.118 22.029 1.00 59.06 207 PRO A O 1
ATOM 1488 N N . LYS A 1 208 ? 32.925 14.098 21.106 1.00 58.72 208 LYS A N 1
ATOM 1489 C CA . LYS A 1 208 ? 33.911 14.573 20.129 1.00 58.72 208 LYS A CA 1
ATOM 1490 C C . LYS A 1 208 ? 33.182 15.425 19.092 1.00 58.72 208 LYS A C 1
ATOM 1492 O O . LYS A 1 208 ? 32.373 14.920 18.320 1.00 58.72 208 LYS A O 1
ATOM 1497 N N . GLN A 1 209 ? 33.472 16.719 19.116 1.00 58.59 209 GLN A N 1
ATOM 1498 C CA . GLN A 1 209 ? 33.007 17.698 18.145 1.00 58.59 209 GLN A CA 1
ATOM 1499 C C . GLN A 1 209 ? 33.498 17.283 16.741 1.00 58.59 209 GLN A C 1
ATOM 1501 O O . GLN A 1 209 ? 34.687 16.979 16.600 1.00 58.59 209 GLN A O 1
ATOM 1506 N N . PRO A 1 210 ? 32.627 17.220 15.716 1.00 57.69 210 PRO A N 1
ATOM 1507 C CA . PRO A 1 210 ? 33.037 16.866 14.363 1.00 57.69 210 PRO A CA 1
ATOM 1508 C C . PRO A 1 210 ? 34.066 17.871 13.850 1.00 57.69 210 PRO A C 1
ATOM 1510 O O . PRO A 1 210 ? 33.805 19.073 13.801 1.00 57.69 210 PRO A O 1
ATOM 1513 N N . THR A 1 211 ? 35.248 17.376 13.493 1.00 58.16 211 THR A N 1
ATOM 1514 C CA . THR A 1 211 ? 36.309 18.168 12.875 1.00 58.16 211 THR A CA 1
ATOM 1515 C C . THR A 1 211 ? 35.808 18.685 11.531 1.00 58.16 211 THR A C 1
ATOM 1517 O O . THR A 1 211 ? 35.551 17.913 10.610 1.00 58.16 211 THR A O 1
ATOM 1520 N N . GLN A 1 212 ? 35.628 19.999 11.447 1.00 59.88 212 GLN A N 1
ATOM 1521 C CA . GLN A 1 212 ? 35.272 20.709 10.227 1.00 59.88 212 GLN A CA 1
ATOM 1522 C C . GLN A 1 212 ? 36.436 20.557 9.226 1.00 59.88 212 GLN A C 1
ATOM 1524 O O . GLN A 1 212 ? 37.570 20.890 9.583 1.00 59.88 212 GLN A O 1
ATOM 1529 N N . PRO A 1 213 ? 36.222 20.013 8.013 1.00 53.69 213 PRO A N 1
ATOM 1530 C CA . PRO A 1 213 ? 37.291 19.898 7.030 1.00 53.69 213 PRO A CA 1
ATOM 1531 C C . PRO A 1 213 ? 37.716 21.290 6.550 1.00 53.69 213 PRO A C 1
ATOM 1533 O O . PRO A 1 213 ? 36.882 22.133 6.218 1.00 53.69 213 PRO A O 1
ATOM 1536 N N . ALA A 1 214 ? 39.030 21.520 6.553 1.00 56.31 214 ALA A N 1
ATOM 1537 C CA . ALA A 1 214 ? 39.659 22.758 6.117 1.00 56.31 214 ALA A CA 1
ATOM 1538 C C . ALA A 1 214 ? 39.354 23.066 4.634 1.00 56.31 214 ALA A C 1
ATOM 1540 O O . ALA A 1 214 ? 39.237 22.137 3.829 1.00 56.31 214 ALA A O 1
ATOM 1541 N N . PRO A 1 215 ? 39.258 24.352 4.247 1.00 56.78 215 PRO A N 1
ATOM 1542 C CA . PRO A 1 215 ? 39.119 24.744 2.851 1.00 56.78 215 PRO A CA 1
ATOM 1543 C C . PRO A 1 215 ? 40.394 24.377 2.083 1.00 56.78 215 PRO A C 1
ATOM 1545 O O . PRO A 1 215 ? 41.490 24.833 2.398 1.00 56.78 215 PRO A O 1
ATOM 1548 N N . SER A 1 216 ? 40.236 23.512 1.082 1.00 58.19 216 SER A N 1
ATOM 1549 C CA . SER A 1 216 ? 41.300 23.138 0.157 1.00 58.19 216 SER A CA 1
ATOM 1550 C C . SER A 1 216 ? 41.530 24.277 -0.835 1.00 58.19 216 SER A C 1
ATOM 1552 O O . SER A 1 216 ? 40.736 24.480 -1.753 1.00 58.19 216 SER A O 1
ATOM 1554 N N . ASP A 1 217 ? 42.638 24.993 -0.660 1.00 57.84 217 ASP A N 1
ATOM 1555 C CA . ASP A 1 217 ? 43.195 25.925 -1.636 1.00 57.84 217 ASP A CA 1
ATOM 1556 C C . ASP A 1 217 ? 43.560 25.188 -2.934 1.00 57.84 217 ASP A C 1
ATOM 1558 O O . ASP A 1 217 ? 44.552 24.462 -3.003 1.00 57.84 217 ASP A O 1
ATOM 1562 N N . ALA A 1 218 ? 42.784 25.400 -3.997 1.00 47.66 218 ALA A N 1
ATOM 1563 C CA . ALA A 1 218 ? 43.137 24.984 -5.352 1.00 47.66 218 ALA A CA 1
ATOM 1564 C C . ALA A 1 218 ? 43.587 26.206 -6.165 1.00 47.66 218 ALA A C 1
ATOM 1566 O O . ALA A 1 218 ? 42.837 26.830 -6.914 1.00 47.66 218 ALA A O 1
ATOM 1567 N N . ARG A 1 219 ? 44.865 26.541 -5.986 1.00 49.16 219 ARG A N 1
ATOM 1568 C CA . ARG A 1 219 ? 45.661 27.398 -6.865 1.00 49.16 219 ARG A CA 1
ATOM 1569 C C . ARG A 1 219 ? 46.141 26.554 -8.051 1.00 49.16 219 ARG A C 1
ATOM 1571 O O . ARG A 1 219 ? 46.884 25.606 -7.830 1.00 49.16 219 ARG A O 1
ATOM 1578 N N . GLY A 1 220 ? 45.833 26.942 -9.293 1.00 46.44 220 GLY A N 1
ATOM 1579 C CA . GLY A 1 220 ? 46.650 26.492 -10.428 1.00 46.44 220 GLY A CA 1
ATOM 1580 C C . GLY A 1 220 ? 46.056 26.536 -11.840 1.00 46.44 220 GLY A C 1
ATOM 1581 O O . GLY A 1 220 ? 45.388 25.610 -12.270 1.00 46.44 220 GLY A O 1
ATOM 1582 N N . THR A 1 221 ? 46.529 27.532 -12.595 1.00 47.47 221 THR A N 1
ATOM 1583 C CA . THR A 1 221 ? 46.957 27.479 -14.013 1.00 47.47 221 THR A CA 1
ATOM 1584 C C . THR A 1 221 ? 45.961 27.727 -15.161 1.00 47.47 221 THR A C 1
ATOM 1586 O O . THR A 1 221 ? 45.000 27.006 -15.391 1.00 47.47 221 THR A O 1
ATOM 1589 N N . LYS A 1 222 ? 46.306 28.785 -15.919 1.00 47.81 222 LYS A N 1
ATOM 1590 C CA . LYS A 1 222 ? 45.872 29.179 -17.272 1.00 47.81 222 LYS A CA 1
ATOM 1591 C C . LYS A 1 222 ? 46.080 28.057 -18.308 1.00 47.81 222 LYS A C 1
ATOM 1593 O O . LYS A 1 222 ? 46.982 27.241 -18.129 1.00 47.81 222 LYS A O 1
ATOM 1598 N N . PRO A 1 223 ? 45.415 28.154 -19.475 1.00 52.75 223 PRO A N 1
ATOM 1599 C CA . PRO A 1 223 ? 46.140 28.666 -20.649 1.00 52.75 223 PRO A CA 1
ATOM 1600 C C . PRO A 1 223 ? 45.377 29.717 -21.482 1.00 52.75 223 PRO A C 1
ATOM 1602 O O . PRO A 1 223 ? 44.154 29.744 -21.555 1.00 52.75 223 PRO A O 1
ATOM 1605 N N . LYS A 1 224 ? 46.179 30.580 -22.120 1.00 47.41 224 LYS A N 1
ATOM 1606 C CA . LYS A 1 224 ? 45.865 31.499 -23.235 1.00 47.41 224 LYS A CA 1
ATOM 1607 C C . LYS A 1 224 ? 45.473 30.679 -24.490 1.00 47.41 224 LYS A C 1
ATOM 1609 O O . LYS A 1 224 ? 45.924 29.537 -24.580 1.00 47.41 224 LYS A O 1
ATOM 1614 N N . PRO A 1 225 ? 44.738 31.229 -25.479 1.00 57.66 225 PRO A N 1
ATOM 1615 C CA . PRO A 1 225 ? 45.430 31.939 -26.564 1.00 57.66 225 PRO A CA 1
ATOM 1616 C C . PRO A 1 225 ? 44.688 33.160 -27.145 1.00 57.66 225 PRO A C 1
ATOM 1618 O O . PRO A 1 225 ? 43.496 33.374 -26.950 1.00 57.66 225 PRO A O 1
ATOM 1621 N N . ASP A 1 226 ? 45.482 33.958 -27.854 1.00 51.44 226 ASP A N 1
ATOM 1622 C CA . ASP A 1 226 ? 45.163 35.172 -28.602 1.00 51.44 226 ASP A CA 1
ATOM 1623 C C . ASP A 1 226 ? 44.216 34.948 -29.794 1.00 51.44 226 ASP A C 1
ATOM 1625 O O . ASP A 1 226 ? 44.376 33.971 -30.520 1.00 51.44 226 ASP A O 1
ATOM 1629 N N . ALA A 1 227 ? 43.342 35.922 -30.079 1.00 43.28 227 ALA A N 1
ATOM 1630 C CA . ALA A 1 227 ? 43.041 36.346 -31.451 1.00 43.28 227 ALA A CA 1
ATOM 1631 C C . ALA A 1 227 ? 42.362 37.730 -31.482 1.00 43.28 227 ALA A C 1
ATOM 1633 O O . ALA A 1 227 ? 41.293 37.944 -30.918 1.00 43.28 227 ALA A O 1
ATOM 1634 N N . ALA A 1 228 ? 43.058 38.644 -32.155 1.00 47.56 228 ALA A N 1
ATOM 1635 C CA . ALA A 1 228 ? 42.664 39.913 -32.758 1.00 47.56 228 ALA A CA 1
ATOM 1636 C C . ALA A 1 228 ? 41.167 40.287 -32.810 1.00 47.56 228 ALA A C 1
ATOM 1638 O O . ALA A 1 228 ? 40.366 39.595 -33.433 1.00 47.56 228 ALA A O 1
ATOM 1639 N N . ASN A 1 229 ? 40.846 41.517 -32.392 1.00 47.78 229 ASN A N 1
ATOM 1640 C CA . ASN A 1 229 ? 40.130 42.401 -33.309 1.00 47.78 229 ASN A CA 1
ATOM 1641 C C . ASN A 1 229 ? 40.540 43.869 -33.130 1.00 47.78 229 ASN A C 1
ATOM 1643 O O . ASN A 1 229 ? 40.722 44.376 -32.025 1.00 47.78 229 ASN A O 1
ATOM 1647 N N . THR A 1 230 ? 40.752 44.485 -34.280 1.00 45.97 230 THR A N 1
ATOM 1648 C CA . THR A 1 230 ? 41.284 45.810 -34.574 1.00 45.97 230 THR A CA 1
ATOM 1649 C C . THR A 1 230 ? 40.423 46.952 -34.048 1.00 45.97 230 THR A C 1
ATOM 1651 O O 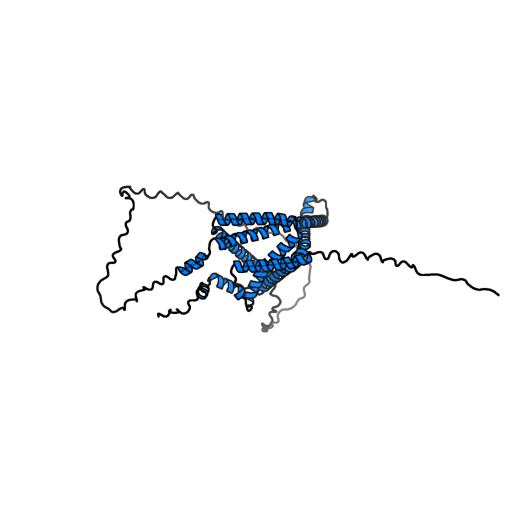. THR A 1 230 ? 39.197 46.887 -34.049 1.00 45.97 230 THR A O 1
ATOM 1654 N N . GLY A 1 231 ? 41.093 48.031 -33.641 1.00 46.94 231 GLY A N 1
ATOM 1655 C CA . GLY A 1 231 ? 40.459 49.267 -33.210 1.00 46.94 231 GLY A CA 1
ATOM 1656 C C . GLY A 1 231 ? 39.812 50.061 -34.344 1.00 46.94 231 GLY A C 1
ATOM 1657 O O . GLY A 1 231 ? 40.326 50.122 -35.458 1.00 46.94 231 GLY A O 1
ATOM 1658 N N . VAL A 1 232 ? 38.728 50.755 -33.998 1.00 51.84 232 VAL A N 1
ATOM 1659 C CA . VAL A 1 232 ? 38.289 51.988 -34.654 1.00 51.84 232 VAL A CA 1
ATOM 1660 C C . VAL A 1 232 ? 37.941 52.994 -33.557 1.00 51.84 232 VAL A C 1
ATOM 1662 O O . VAL A 1 232 ? 37.229 52.696 -32.603 1.00 51.84 232 VAL A O 1
ATOM 1665 N N . ASN A 1 233 ? 38.532 54.176 -33.692 1.00 49.56 233 ASN A N 1
ATOM 1666 C CA . ASN A 1 233 ? 38.421 55.336 -32.818 1.00 49.56 233 ASN A CA 1
ATOM 1667 C C . ASN A 1 233 ? 37.004 55.948 -32.771 1.00 49.56 233 ASN A C 1
ATOM 1669 O O . ASN A 1 233 ? 36.301 55.940 -33.781 1.00 49.56 233 ASN A O 1
ATOM 1673 N N . LYS A 1 234 ? 36.769 56.709 -31.677 1.00 42.03 234 LYS A N 1
ATOM 1674 C CA . LYS A 1 234 ? 35.988 57.978 -31.574 1.00 42.03 234 LYS A CA 1
ATOM 1675 C C . LYS A 1 234 ? 34.537 57.874 -31.036 1.00 42.03 234 LYS A C 1
ATOM 1677 O O . LYS A 1 234 ? 33.845 56.914 -31.342 1.00 42.03 234 LYS A O 1
ATOM 1682 N N . PRO A 1 235 ? 33.987 58.941 -30.413 1.00 47.31 235 PRO A N 1
ATOM 1683 C CA . PRO A 1 235 ? 34.379 59.619 -29.168 1.00 47.31 235 PRO A CA 1
ATOM 1684 C C . PRO A 1 235 ? 33.251 59.571 -28.096 1.00 47.31 235 PRO A C 1
ATOM 1686 O O . PRO A 1 235 ? 32.070 59.470 -28.418 1.00 47.31 235 PRO A O 1
ATOM 1689 N N . ALA A 1 236 ? 33.596 59.731 -26.817 1.00 48.56 236 ALA A N 1
ATOM 1690 C CA . ALA A 1 236 ? 32.644 60.093 -25.752 1.00 48.56 236 ALA A CA 1
ATOM 1691 C C . ALA A 1 236 ? 32.408 61.627 -25.728 1.00 48.56 236 ALA A C 1
ATOM 1693 O O . ALA A 1 236 ? 33.220 62.344 -26.318 1.00 48.56 236 ALA A O 1
ATOM 1694 N N . PRO A 1 237 ? 31.440 62.195 -24.975 1.00 56.78 237 PRO A N 1
ATOM 1695 C CA . PRO A 1 237 ? 30.185 61.660 -24.431 1.00 56.78 237 PRO A CA 1
ATOM 1696 C C . PRO A 1 237 ? 28.969 62.544 -24.819 1.00 56.78 237 PRO A C 1
ATOM 1698 O O . PRO A 1 237 ? 29.066 63.770 -24.862 1.00 56.78 237 PRO A O 1
ATOM 1701 N N . ARG A 1 238 ? 27.777 61.965 -25.019 1.00 43.88 238 ARG A N 1
ATOM 1702 C CA . ARG A 1 238 ? 26.525 62.744 -24.968 1.00 43.88 238 ARG A CA 1
ATOM 1703 C C . ARG A 1 238 ? 25.767 62.353 -23.712 1.00 43.88 238 ARG A C 1
ATOM 1705 O O . ARG A 1 238 ? 25.181 61.279 -23.639 1.00 43.88 238 ARG A O 1
ATOM 1712 N N . THR A 1 239 ? 25.827 63.235 -22.724 1.00 53.28 239 THR A N 1
ATOM 1713 C CA . THR A 1 239 ? 25.027 63.210 -21.503 1.00 53.28 239 THR A CA 1
ATOM 1714 C C . THR A 1 239 ? 23.555 63.336 -21.889 1.00 53.28 239 THR A C 1
ATOM 1716 O O . THR A 1 239 ? 23.022 64.435 -22.014 1.00 53.28 239 THR A O 1
ATOM 1719 N N . THR A 1 240 ? 22.893 62.212 -22.149 1.00 51.22 240 THR A N 1
ATOM 1720 C CA . THR A 1 240 ? 21.433 62.156 -22.155 1.00 51.22 240 THR A CA 1
ATOM 1721 C C . THR A 1 240 ? 20.990 62.043 -20.708 1.00 51.22 240 THR A C 1
ATOM 1723 O O . THR A 1 240 ? 21.314 61.068 -20.028 1.00 51.22 240 THR A O 1
ATOM 1726 N N . ALA A 1 241 ? 20.303 63.082 -20.237 1.00 51.38 241 ALA A N 1
ATOM 1727 C CA . ALA A 1 241 ? 19.624 63.109 -18.954 1.00 51.38 241 ALA A CA 1
ATOM 1728 C C . ALA A 1 241 ? 18.802 61.819 -18.747 1.00 51.38 241 ALA A C 1
ATOM 1730 O O . ALA A 1 241 ? 18.238 61.305 -19.718 1.00 51.38 241 ALA A O 1
ATOM 1731 N N . PRO A 1 242 ? 18.729 61.286 -17.515 1.00 52.12 242 PRO A N 1
ATOM 1732 C CA . PRO A 1 242 ? 17.939 60.102 -17.223 1.00 52.12 242 PRO A CA 1
ATOM 1733 C C . PRO A 1 242 ? 16.468 60.416 -17.492 1.00 52.12 242 PRO A C 1
ATOM 1735 O O . PRO A 1 242 ? 15.807 61.099 -16.714 1.00 52.12 242 PRO A O 1
ATOM 1738 N N . THR A 1 243 ? 15.949 59.928 -18.615 1.00 49.34 243 THR A N 1
ATOM 1739 C CA . THR A 1 243 ? 14.508 59.808 -18.810 1.00 49.34 243 THR A CA 1
ATOM 1740 C C . THR A 1 243 ? 13.997 58.893 -17.693 1.00 49.34 243 THR A C 1
ATOM 1742 O O . THR A 1 243 ? 14.555 57.799 -17.539 1.00 49.34 243 THR A O 1
ATOM 1745 N N . PRO A 1 244 ? 13.004 59.312 -16.888 1.00 60.09 244 PRO A N 1
ATOM 1746 C CA . PRO A 1 244 ? 12.365 58.441 -15.915 1.00 60.09 244 PRO A CA 1
ATOM 1747 C C . PRO A 1 244 ? 11.854 57.215 -16.667 1.00 60.09 244 PRO A C 1
ATOM 1749 O O . PRO A 1 244 ? 10.923 57.307 -17.462 1.00 60.09 244 PRO A O 1
ATOM 1752 N N . LYS A 1 245 ? 12.532 56.079 -16.494 1.00 47.88 245 LYS A N 1
ATOM 1753 C CA . LYS A 1 245 ? 11.992 54.800 -16.929 1.00 47.88 245 LYS A CA 1
ATOM 1754 C C . LYS A 1 245 ? 10.759 54.582 -16.074 1.00 47.88 245 LYS A C 1
ATOM 1756 O O . LYS A 1 245 ? 10.888 54.413 -14.862 1.00 47.88 245 LYS A O 1
ATOM 1761 N N . ASP A 1 246 ? 9.598 54.644 -16.709 1.00 52.00 246 ASP A N 1
ATOM 1762 C CA . ASP A 1 246 ? 8.353 54.163 -16.137 1.00 52.00 246 ASP A CA 1
ATOM 1763 C C . ASP A 1 246 ? 8.613 52.815 -15.443 1.00 52.00 246 ASP A C 1
ATOM 1765 O O . ASP A 1 246 ? 9.129 51.893 -16.083 1.00 52.00 246 ASP A O 1
ATOM 1769 N N . PRO A 1 247 ? 8.269 52.649 -14.154 1.00 57.19 247 PRO A N 1
ATOM 1770 C CA . PRO A 1 247 ? 8.338 51.354 -13.478 1.00 57.19 247 PRO A CA 1
ATOM 1771 C C . PRO A 1 247 ? 7.282 50.350 -13.990 1.00 57.19 247 PRO A C 1
ATOM 1773 O O . PRO A 1 247 ? 7.101 49.283 -13.405 1.00 57.19 247 PRO A O 1
ATOM 1776 N N . LEU A 1 248 ? 6.587 50.651 -15.091 1.00 56.31 248 LEU A N 1
ATOM 1777 C CA . LEU A 1 248 ? 5.583 49.791 -15.705 1.00 56.31 248 LEU A CA 1
ATOM 1778 C C . LEU A 1 248 ? 6.208 48.840 -16.731 1.00 56.31 248 LEU A C 1
ATOM 1780 O O . LEU A 1 248 ? 6.274 49.129 -17.920 1.00 56.31 248 LEU A O 1
ATOM 1784 N N . HIS A 1 249 ? 6.675 47.704 -16.225 1.00 56.22 249 HIS A N 1
ATOM 1785 C CA . HIS A 1 249 ? 6.524 46.355 -16.792 1.00 56.22 249 HIS A CA 1
ATOM 1786 C C . HIS A 1 249 ? 7.639 45.466 -16.237 1.00 56.22 249 HIS A C 1
ATOM 1788 O O . HIS A 1 249 ? 8.539 45.014 -16.942 1.00 56.22 249 HIS A O 1
ATOM 1794 N N . GLN A 1 250 ? 7.571 45.192 -14.931 1.00 56.50 250 GLN A N 1
ATOM 1795 C CA . GLN A 1 250 ? 8.056 43.906 -14.446 1.00 56.50 250 GLN A CA 1
ATOM 1796 C C . GLN A 1 250 ? 7.132 42.850 -15.039 1.00 56.50 250 GLN A C 1
ATOM 1798 O O . GLN A 1 250 ? 5.991 42.711 -14.612 1.00 56.50 250 GLN A O 1
ATOM 1803 N N . ASP A 1 251 ? 7.616 42.182 -16.076 1.00 52.22 251 ASP A N 1
ATOM 1804 C CA . ASP A 1 251 ? 6.966 41.042 -16.699 1.00 52.22 251 ASP A CA 1
ATOM 1805 C C . ASP A 1 251 ? 6.840 39.913 -15.649 1.00 52.22 251 ASP A C 1
ATOM 1807 O O . ASP A 1 251 ? 7.858 39.339 -15.239 1.00 52.22 251 ASP A O 1
ATOM 1811 N N . PRO A 1 252 ? 5.632 39.606 -15.132 1.00 59.78 252 PRO A N 1
ATOM 1812 C CA . PRO A 1 252 ? 5.452 38.637 -14.048 1.00 59.78 252 PRO A CA 1
ATOM 1813 C C . PRO A 1 252 ? 5.689 37.185 -14.500 1.00 59.78 252 PRO A C 1
ATOM 1815 O O . PRO A 1 252 ? 5.646 36.268 -13.680 1.00 59.78 252 PRO A O 1
ATOM 1818 N N . ALA A 1 253 ? 5.957 36.949 -15.787 1.00 57.78 253 ALA A N 1
ATOM 1819 C CA . ALA A 1 253 ? 6.080 35.611 -16.353 1.00 57.78 253 ALA A CA 1
ATOM 1820 C C . ALA A 1 253 ? 7.442 34.928 -16.094 1.00 57.78 253 ALA A C 1
ATOM 1822 O O . ALA A 1 253 ? 7.540 33.707 -16.204 1.00 57.78 253 ALA A O 1
ATOM 1823 N N . GLY A 1 254 ? 8.494 35.671 -15.720 1.00 54.06 254 GLY A N 1
ATOM 1824 C CA . GLY A 1 254 ? 9.864 35.131 -15.631 1.00 54.06 254 GLY A CA 1
ATOM 1825 C C . GLY A 1 254 ? 10.306 34.567 -14.269 1.00 54.06 254 GLY A C 1
ATOM 1826 O O . GLY A 1 254 ? 11.342 33.910 -14.191 1.00 54.06 254 GLY A O 1
ATOM 1827 N N . GLY A 1 255 ? 9.562 34.817 -13.184 1.00 52.41 255 GLY A N 1
ATOM 1828 C CA . GLY A 1 255 ? 10.046 34.594 -11.807 1.00 52.41 255 GLY A CA 1
ATOM 1829 C C . GLY A 1 255 ? 9.649 33.279 -11.122 1.00 52.41 255 GLY A C 1
ATOM 1830 O O . GLY A 1 255 ? 10.152 32.983 -10.040 1.00 52.41 255 GLY A O 1
ATOM 1831 N N . SER A 1 256 ? 8.750 32.476 -11.697 1.00 56.44 256 SER A N 1
ATOM 1832 C CA . SER A 1 256 ? 8.079 31.416 -10.923 1.00 56.44 256 SER A CA 1
ATOM 1833 C C . SER A 1 256 ? 8.798 30.059 -10.881 1.00 56.44 256 SER A C 1
ATOM 1835 O O . SER A 1 256 ? 8.415 29.212 -10.075 1.00 56.44 256 SER A O 1
ATOM 1837 N N . LEU A 1 257 ? 9.824 29.818 -11.704 1.00 57.19 257 LEU A N 1
ATOM 1838 C CA . LEU A 1 257 ? 10.479 28.497 -11.771 1.00 57.19 257 LEU A CA 1
ATOM 1839 C C . LEU A 1 257 ? 11.656 28.328 -10.796 1.00 57.19 257 LEU A C 1
ATOM 1841 O O . LEU A 1 257 ? 12.075 27.206 -10.528 1.00 57.19 257 LEU A O 1
ATOM 1845 N N . ILE A 1 258 ? 12.182 29.416 -10.224 1.00 56.06 258 ILE A N 1
ATOM 1846 C CA . ILE A 1 258 ? 13.385 29.358 -9.372 1.00 56.06 258 ILE A CA 1
ATOM 1847 C C . ILE A 1 258 ? 13.052 28.925 -7.926 1.00 56.06 258 ILE A C 1
ATOM 1849 O O . ILE A 1 258 ? 13.913 28.399 -7.227 1.00 56.06 258 ILE A O 1
ATOM 1853 N N . ASN A 1 259 ? 11.789 29.018 -7.491 1.00 66.62 259 ASN A N 1
ATOM 1854 C CA . ASN A 1 259 ? 11.374 28.616 -6.137 1.00 66.62 259 ASN A CA 1
ATOM 1855 C C . ASN A 1 259 ? 10.918 27.152 -6.006 1.00 66.62 259 ASN A C 1
ATOM 1857 O O . ASN A 1 259 ? 10.558 26.721 -4.910 1.00 66.62 259 ASN A O 1
ATOM 1861 N N . THR A 1 260 ? 10.936 26.361 -7.082 1.00 74.69 260 THR A N 1
ATOM 1862 C CA . THR A 1 260 ? 10.452 24.973 -7.032 1.00 74.69 260 THR A CA 1
ATOM 1863 C C . THR A 1 260 ? 11.322 24.095 -6.130 1.00 74.69 260 THR A C 1
ATOM 1865 O O . THR A 1 260 ? 10.789 23.284 -5.381 1.00 74.69 260 THR A O 1
ATOM 1868 N N . SER A 1 261 ? 12.647 24.279 -6.120 1.00 79.25 261 SER A N 1
ATOM 1869 C CA . SER A 1 261 ? 13.549 23.479 -5.275 1.00 79.25 261 SER A CA 1
ATOM 1870 C C . SER A 1 261 ? 13.346 23.747 -3.780 1.00 79.25 261 SER A C 1
ATOM 1872 O O . SER A 1 261 ? 13.231 22.797 -3.007 1.00 79.25 261 SER A O 1
ATOM 1874 N N . ALA A 1 262 ? 13.223 25.019 -3.385 1.00 80.81 262 ALA A N 1
ATOM 1875 C CA . ALA A 1 262 ? 12.975 25.422 -2.000 1.00 80.81 262 ALA A CA 1
ATOM 1876 C C . ALA A 1 262 ? 11.596 24.956 -1.497 1.00 80.81 262 ALA A C 1
ATOM 1878 O O . ALA A 1 262 ? 11.466 24.476 -0.369 1.00 80.81 262 ALA A O 1
ATOM 1879 N N . GLN A 1 263 ? 10.564 25.035 -2.344 1.00 77.94 263 GLN A N 1
ATOM 1880 C CA . GLN A 1 263 ? 9.231 24.522 -2.011 1.00 77.94 263 GLN A CA 1
ATOM 1881 C C . GLN A 1 263 ? 9.224 22.996 -1.870 1.00 77.94 263 GLN A C 1
ATOM 1883 O O . GLN A 1 263 ? 8.627 22.471 -0.931 1.00 77.94 263 GLN A O 1
ATOM 1888 N N . VAL A 1 264 ? 9.927 22.278 -2.752 1.00 78.25 264 VAL A N 1
ATOM 1889 C CA . VAL A 1 264 ? 10.055 20.816 -2.666 1.00 78.25 264 VAL A CA 1
ATOM 1890 C C . VAL A 1 264 ? 10.804 20.404 -1.394 1.00 78.25 264 VAL A C 1
ATOM 1892 O O . VAL A 1 264 ? 10.369 19.467 -0.723 1.00 78.25 264 VAL A O 1
ATOM 1895 N N . SER A 1 265 ? 11.874 21.107 -1.002 1.00 82.94 265 SER A N 1
ATOM 1896 C CA . SER A 1 265 ? 12.579 20.815 0.255 1.00 82.94 265 SER A CA 1
ATOM 1897 C C . SER A 1 265 ? 11.720 21.095 1.488 1.00 82.94 265 SER A C 1
ATOM 1899 O O . SER A 1 265 ? 11.689 20.264 2.393 1.00 82.94 265 SER A O 1
ATOM 1901 N N . ALA 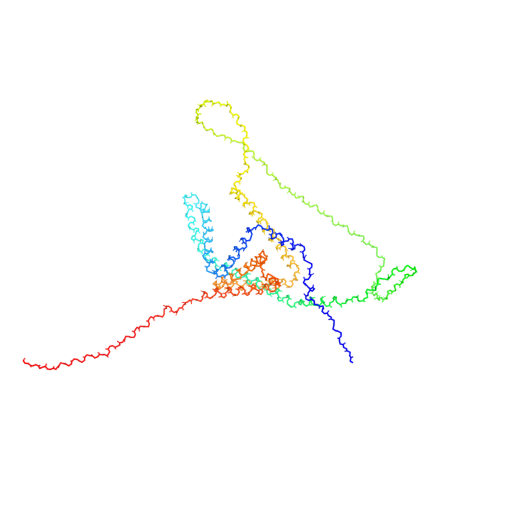A 1 266 ? 10.970 22.202 1.499 1.00 78.69 266 ALA A N 1
ATOM 1902 C CA . ALA A 1 266 ? 10.066 22.538 2.600 1.00 78.69 266 ALA A CA 1
ATOM 1903 C C . ALA A 1 266 ? 8.911 21.526 2.729 1.00 78.69 266 ALA A C 1
ATOM 1905 O O . ALA A 1 266 ? 8.560 21.102 3.834 1.00 78.69 266 ALA A O 1
ATOM 1906 N N . ALA A 1 267 ? 8.351 21.073 1.603 1.00 74.62 267 ALA A N 1
ATOM 1907 C CA . ALA A 1 267 ? 7.332 20.025 1.583 1.00 74.62 267 ALA A CA 1
ATOM 1908 C C . ALA A 1 267 ? 7.888 18.678 2.079 1.00 74.62 267 ALA A C 1
ATOM 1910 O O . ALA A 1 267 ? 7.241 17.996 2.876 1.00 74.62 267 ALA A O 1
ATOM 1911 N N . ALA A 1 268 ? 9.104 18.309 1.663 1.00 80.19 268 ALA A N 1
ATOM 1912 C CA . ALA A 1 268 ? 9.771 17.096 2.131 1.00 80.19 268 ALA A CA 1
ATOM 1913 C C . ALA A 1 268 ? 10.079 17.146 3.638 1.00 80.19 268 ALA A C 1
ATOM 1915 O O . ALA A 1 268 ? 9.918 16.140 4.331 1.00 80.19 268 ALA A O 1
ATOM 1916 N N . GLU A 1 269 ? 10.493 18.302 4.160 1.00 84.88 269 GLU A N 1
ATOM 1917 C CA . GLU A 1 269 ? 10.715 18.515 5.593 1.00 84.88 269 GLU A CA 1
ATOM 1918 C C . GLU A 1 269 ? 9.410 18.403 6.388 1.00 84.88 269 GLU A C 1
ATOM 1920 O O . GLU A 1 269 ? 9.354 17.662 7.370 1.00 84.88 269 GLU A O 1
ATOM 1925 N N . SER A 1 270 ? 8.332 19.020 5.899 1.00 75.19 270 SER A N 1
ATOM 1926 C CA . SER A 1 270 ? 6.996 18.923 6.501 1.00 75.19 270 SER A CA 1
ATOM 1927 C C . SER A 1 270 ? 6.482 17.480 6.525 1.00 75.19 270 SER A C 1
ATOM 1929 O O . SER A 1 270 ? 5.988 17.012 7.550 1.00 75.19 270 SER A O 1
ATOM 1931 N N . ALA A 1 271 ? 6.659 16.732 5.431 1.00 75.25 271 ALA A N 1
ATOM 1932 C CA . ALA A 1 271 ? 6.280 15.321 5.356 1.00 75.25 271 ALA A CA 1
ATOM 1933 C C . ALA A 1 271 ? 7.080 14.449 6.343 1.00 75.25 271 ALA A C 1
ATOM 1935 O O . ALA A 1 271 ? 6.521 13.553 6.979 1.00 75.25 271 ALA A O 1
ATOM 1936 N N . ARG A 1 272 ? 8.381 14.726 6.520 1.00 83.62 272 ARG A N 1
ATOM 1937 C CA . ARG A 1 272 ? 9.227 14.042 7.515 1.00 83.62 272 ARG A CA 1
ATOM 1938 C C . ARG A 1 272 ? 8.807 14.380 8.942 1.00 83.62 272 ARG A C 1
ATOM 1940 O O . ARG A 1 272 ? 8.715 13.469 9.762 1.00 83.62 272 ARG A O 1
ATOM 1947 N N . ALA A 1 273 ? 8.534 15.652 9.229 1.00 81.31 273 ALA A N 1
ATOM 1948 C CA . ALA A 1 273 ? 8.064 16.102 10.536 1.00 81.31 273 ALA A CA 1
ATOM 1949 C C . ALA A 1 273 ? 6.724 15.446 10.896 1.00 81.31 273 ALA A C 1
ATOM 1951 O O . ALA A 1 273 ? 6.593 14.868 11.973 1.00 81.31 273 ALA A O 1
ATOM 1952 N N . PHE A 1 274 ? 5.774 15.429 9.957 1.00 77.94 274 PHE A N 1
ATOM 1953 C CA . PHE A 1 274 ? 4.500 14.732 10.116 1.00 77.94 274 PHE A CA 1
ATOM 1954 C C . PHE A 1 274 ? 4.691 13.227 10.338 1.00 77.94 274 PHE A C 1
ATOM 1956 O O . PHE A 1 274 ? 4.134 12.667 11.278 1.00 77.94 274 PHE A O 1
ATOM 1963 N N . SER A 1 275 ? 5.522 12.564 9.524 1.00 82.12 275 SER A N 1
ATOM 1964 C CA . SER A 1 275 ? 5.796 11.130 9.679 1.00 82.12 275 SER A CA 1
ATOM 1965 C C . SER A 1 275 ? 6.432 10.800 11.031 1.00 82.12 275 SER A C 1
ATOM 1967 O O . SER A 1 275 ? 6.114 9.760 11.613 1.00 82.12 275 SER A O 1
ATOM 1969 N N . LYS A 1 276 ? 7.312 11.672 11.534 1.00 89.19 276 LYS A N 1
ATOM 1970 C CA . LYS A 1 276 ? 7.925 11.537 12.857 1.00 89.19 276 LYS A CA 1
ATOM 1971 C C . LYS A 1 276 ? 6.878 11.682 13.962 1.00 89.19 276 LYS A C 1
ATOM 1973 O O . LYS A 1 276 ? 6.771 10.779 14.786 1.00 89.19 276 LYS A O 1
ATOM 1978 N N . ALA A 1 277 ? 6.068 12.741 13.923 1.00 82.44 277 ALA A N 1
ATOM 1979 C CA . ALA A 1 277 ? 5.001 12.976 14.896 1.00 82.44 277 ALA A CA 1
ATOM 1980 C C . ALA A 1 277 ? 3.977 11.829 14.915 1.00 82.44 277 ALA A C 1
ATOM 1982 O O . ALA A 1 277 ? 3.599 11.346 15.978 1.00 82.44 277 ALA A O 1
ATOM 1983 N N . LEU A 1 278 ? 3.590 11.325 13.739 1.00 81.88 278 LEU A N 1
ATOM 1984 C CA . LEU A 1 278 ? 2.697 10.174 13.618 1.00 81.88 278 LEU A CA 1
ATOM 1985 C C . LEU A 1 278 ? 3.306 8.916 14.252 1.00 81.88 278 LEU A C 1
ATOM 1987 O O . LEU A 1 278 ? 2.613 8.182 14.951 1.00 81.88 278 LEU A O 1
ATOM 1991 N N . ARG A 1 279 ? 4.602 8.661 14.031 1.00 92.44 279 ARG A N 1
ATOM 1992 C CA . ARG A 1 279 ? 5.300 7.511 14.623 1.00 92.44 279 ARG A CA 1
ATOM 1993 C C . ARG A 1 279 ? 5.390 7.623 16.144 1.00 92.44 279 ARG A C 1
ATOM 1995 O O . ARG A 1 279 ? 5.196 6.618 16.820 1.00 92.44 279 ARG A O 1
ATOM 2002 N N . GLU A 1 280 ? 5.680 8.811 16.665 1.00 89.19 280 GLU A N 1
ATOM 2003 C CA . GLU A 1 280 ? 5.742 9.076 18.107 1.00 89.19 280 GLU A CA 1
ATOM 2004 C C . GLU A 1 280 ? 4.370 8.898 18.767 1.00 89.19 280 GLU A C 1
ATOM 2006 O O . GLU A 1 280 ? 4.273 8.203 19.773 1.00 89.19 280 GLU A O 1
ATOM 2011 N N . GLU A 1 281 ? 3.299 9.415 18.160 1.00 85.44 281 GLU A N 1
ATOM 2012 C CA . GLU A 1 281 ? 1.924 9.232 18.647 1.00 85.44 281 GLU A CA 1
ATOM 2013 C C . GLU A 1 281 ? 1.498 7.755 18.620 1.00 85.44 281 GLU A C 1
ATOM 2015 O O . GLU A 1 281 ? 0.939 7.248 19.594 1.00 85.44 281 GLU A O 1
ATOM 2020 N N . ILE A 1 282 ? 1.792 7.029 17.533 1.00 86.06 282 ILE A N 1
ATOM 2021 C CA . ILE A 1 282 ? 1.526 5.583 17.447 1.00 86.06 282 ILE A CA 1
ATOM 2022 C C . ILE A 1 282 ? 2.318 4.832 18.523 1.00 86.06 282 ILE A C 1
ATOM 2024 O O . ILE A 1 282 ? 1.761 3.954 19.181 1.00 86.06 282 ILE A O 1
ATOM 2028 N N . GLY A 1 283 ? 3.590 5.187 18.729 1.00 91.69 283 GLY A N 1
ATOM 2029 C CA . GLY A 1 283 ? 4.442 4.608 19.767 1.00 91.69 283 GLY A CA 1
ATOM 2030 C C . GLY A 1 283 ? 3.886 4.852 21.167 1.00 91.69 283 GLY A C 1
ATOM 2031 O O . GLY A 1 283 ? 3.704 3.904 21.923 1.00 91.69 283 GLY A O 1
ATOM 2032 N N . ALA A 1 284 ? 3.506 6.090 21.475 1.00 91.00 284 ALA A N 1
ATOM 2033 C CA . ALA A 1 284 ? 2.907 6.453 22.754 1.00 91.00 284 ALA A CA 1
ATOM 2034 C C . ALA A 1 284 ? 1.574 5.724 22.997 1.00 91.00 284 ALA A C 1
ATOM 2036 O O . ALA A 1 284 ? 1.313 5.253 24.103 1.00 91.00 284 ALA A O 1
ATOM 2037 N N . ARG A 1 285 ? 0.725 5.579 21.970 1.00 87.50 285 ARG A N 1
ATOM 2038 C CA . ARG A 1 285 ? -0.520 4.793 22.070 1.00 87.50 285 ARG A CA 1
ATOM 2039 C C . ARG A 1 285 ? -0.250 3.313 22.291 1.00 87.50 285 ARG A C 1
ATOM 2041 O O . ARG A 1 285 ? -0.891 2.693 23.142 1.00 87.50 285 ARG A O 1
ATOM 2048 N N . TRP A 1 286 ? 0.712 2.757 21.563 1.00 92.44 286 TRP A N 1
ATOM 2049 C CA . TRP A 1 286 ? 1.146 1.382 21.760 1.00 92.44 286 TRP A CA 1
ATOM 2050 C C . TRP A 1 286 ? 1.637 1.179 23.195 1.00 92.44 286 TRP A C 1
ATOM 2052 O O . TRP A 1 286 ? 1.166 0.275 23.875 1.00 92.44 286 TRP A O 1
ATOM 2062 N N . GLU A 1 287 ? 2.476 2.081 23.706 1.00 95.69 287 GLU A N 1
ATOM 2063 C CA . GLU A 1 287 ? 3.000 2.069 25.077 1.00 95.69 287 GLU A CA 1
ATOM 2064 C C . GLU A 1 287 ? 1.947 2.275 26.175 1.00 95.69 287 GLU A C 1
ATOM 2066 O O . GLU A 1 287 ? 2.182 1.868 27.314 1.00 95.69 287 GLU A O 1
ATOM 2071 N N . ARG A 1 288 ? 0.774 2.827 25.855 1.00 92.38 288 ARG A N 1
ATOM 2072 C CA . ARG A 1 288 ? -0.369 2.910 26.784 1.00 92.38 288 ARG A CA 1
ATOM 2073 C C . ARG A 1 288 ? -1.266 1.676 26.761 1.00 92.38 288 ARG A C 1
ATOM 2075 O O . ARG A 1 288 ? -2.009 1.453 27.709 1.00 92.38 288 ARG A O 1
ATOM 2082 N N . THR A 1 289 ? -1.202 0.870 25.704 1.00 90.19 289 THR A N 1
ATOM 2083 C CA . THR A 1 289 ? -2.040 -0.331 25.565 1.00 90.19 289 THR A CA 1
ATOM 2084 C C . THR A 1 289 ? -1.596 -1.381 26.595 1.00 90.19 289 THR A C 1
ATOM 2086 O O . THR A 1 289 ? -0.393 -1.628 26.690 1.00 90.19 289 THR A O 1
ATOM 2089 N N . PRO A 1 290 ? -2.478 -2.018 27.380 1.00 94.44 290 PRO A N 1
ATOM 2090 C CA . PRO A 1 290 ? -2.088 -3.080 28.310 1.00 94.44 290 PRO A CA 1
ATOM 2091 C C . PRO A 1 290 ? -1.299 -4.207 27.626 1.00 94.44 290 PRO A C 1
ATOM 2093 O O . PRO A 1 290 ? -1.567 -4.563 26.478 1.00 94.44 290 PRO A O 1
ATOM 2096 N N . GLY A 1 291 ? -0.327 -4.803 28.327 1.00 93.94 291 GLY A N 1
ATOM 2097 C CA . GLY A 1 291 ? 0.557 -5.828 27.745 1.00 93.94 291 GLY A CA 1
ATOM 2098 C C . GLY A 1 291 ? -0.189 -7.039 27.166 1.00 93.94 291 GLY A C 1
ATOM 2099 O O . GLY A 1 291 ? 0.187 -7.540 26.108 1.00 93.94 291 GLY A O 1
ATOM 2100 N N . GLY A 1 292 ? -1.288 -7.458 27.807 1.00 90.81 292 GLY A N 1
ATOM 2101 C CA . GLY A 1 292 ? -2.151 -8.529 27.300 1.00 90.81 292 GLY A CA 1
ATOM 2102 C C . GLY A 1 292 ? -2.837 -8.173 25.976 1.00 90.81 292 GLY A C 1
ATOM 2103 O O . GLY A 1 292 ? -2.843 -8.981 25.053 1.00 90.81 292 GLY A O 1
ATOM 2104 N N . GLU A 1 293 ? -3.346 -6.946 25.840 1.00 91.06 293 GLU A N 1
ATOM 2105 C CA . GLU A 1 293 ? -3.972 -6.472 24.599 1.00 91.06 293 GLU A CA 1
ATOM 2106 C C . GLU A 1 293 ? -2.949 -6.355 23.463 1.00 91.06 293 GLU A C 1
ATOM 2108 O O . GLU A 1 293 ? -3.216 -6.808 22.350 1.00 91.06 293 GLU A O 1
ATOM 2113 N N . ARG A 1 294 ? -1.741 -5.841 23.745 1.00 93.62 294 ARG A N 1
ATOM 2114 C CA . ARG A 1 294 ? -0.645 -5.794 22.757 1.00 93.62 294 ARG A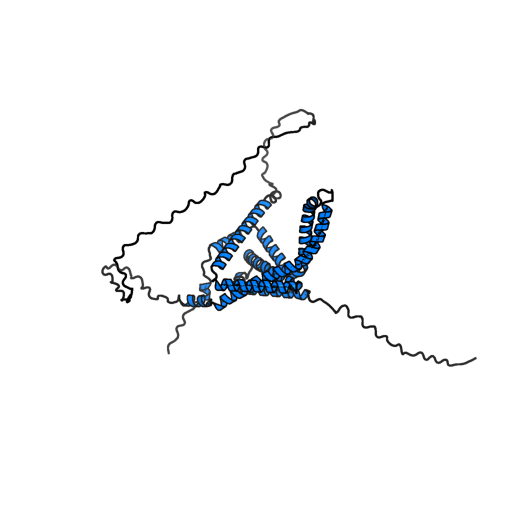 CA 1
ATOM 2115 C C . ARG A 1 294 ? -0.318 -7.174 22.205 1.00 93.62 294 ARG A C 1
ATOM 2117 O O . ARG A 1 294 ? -0.139 -7.314 20.997 1.00 93.62 294 ARG A O 1
ATOM 2124 N N . LEU A 1 295 ? -0.244 -8.181 23.079 1.00 95.00 295 LEU A N 1
ATOM 2125 C CA . LEU A 1 295 ? 0.045 -9.554 22.676 1.00 95.00 295 LEU A CA 1
ATOM 2126 C C . LEU A 1 295 ? -1.028 -10.079 21.718 1.00 95.00 295 LEU A C 1
ATOM 2128 O O . LEU A 1 295 ? -0.690 -10.597 20.658 1.00 95.00 295 LEU A O 1
ATOM 2132 N N . TRP A 1 296 ? -2.309 -9.898 22.043 1.00 93.62 296 TRP A N 1
ATOM 2133 C CA . TRP A 1 296 ? -3.404 -10.336 21.175 1.00 93.62 296 TRP A CA 1
ATOM 2134 C C . TRP A 1 296 ? -3.442 -9.590 19.840 1.00 93.62 296 TRP A C 1
ATOM 2136 O O . TRP A 1 296 ? -3.668 -10.215 18.804 1.00 93.62 296 TRP A O 1
ATOM 2146 N N . ILE A 1 297 ? -3.152 -8.287 19.838 1.00 88.62 297 ILE A N 1
ATOM 2147 C CA . ILE A 1 297 ? -3.018 -7.500 18.605 1.00 88.62 297 ILE A CA 1
ATOM 2148 C C . ILE A 1 297 ? -1.870 -8.048 17.746 1.00 88.62 297 ILE A C 1
ATOM 2150 O O . ILE A 1 297 ? -2.049 -8.242 16.543 1.00 88.62 297 ILE A O 1
ATOM 2154 N N . MET A 1 298 ? -0.713 -8.352 18.347 1.00 92.00 298 MET A N 1
ATOM 2155 C CA . MET A 1 298 ? 0.424 -8.949 17.636 1.00 92.00 298 MET A CA 1
ATOM 2156 C C . MET A 1 298 ? 0.101 -10.337 17.083 1.00 92.00 298 MET A C 1
ATOM 2158 O O . MET A 1 298 ? 0.408 -10.610 15.925 1.00 92.00 298 MET A O 1
ATOM 2162 N N . VAL A 1 299 ? -0.545 -11.201 17.870 1.00 92.44 299 VAL A N 1
ATOM 2163 C CA . VAL A 1 299 ? -0.950 -12.546 17.432 1.00 92.44 299 VAL A CA 1
ATOM 2164 C C . VAL A 1 299 ? -1.942 -12.456 16.274 1.00 92.44 299 VAL A C 1
ATOM 2166 O O . VAL A 1 299 ? -1.752 -13.126 15.261 1.00 92.44 299 VAL A O 1
ATOM 2169 N N . GLY A 1 300 ? -2.952 -11.587 16.368 1.00 88.38 300 GLY A N 1
ATOM 2170 C CA . GLY A 1 300 ? -3.897 -11.353 15.276 1.00 88.38 300 GLY A CA 1
ATOM 2171 C C . GLY A 1 300 ? -3.229 -10.827 14.015 1.00 88.38 300 GLY A C 1
ATOM 2172 O O . GLY A 1 300 ? -3.508 -11.325 12.926 1.00 88.38 300 GLY A O 1
ATOM 2173 N N . ALA A 1 301 ? -2.304 -9.875 14.156 1.00 88.62 301 ALA A N 1
ATOM 2174 C CA . ALA A 1 301 ? -1.517 -9.378 13.035 1.00 88.62 301 ALA A CA 1
ATOM 2175 C C . ALA A 1 301 ? -0.711 -10.504 12.371 1.00 88.62 301 ALA A C 1
ATOM 2177 O O . ALA A 1 301 ? -0.679 -10.599 11.148 1.00 88.62 301 ALA A O 1
ATOM 2178 N N . LEU A 1 302 ? -0.100 -11.389 13.159 1.00 90.69 302 LEU A N 1
ATOM 2179 C CA . LEU A 1 302 ? 0.723 -12.489 12.657 1.00 90.69 302 LEU A CA 1
ATOM 2180 C C . LEU A 1 302 ? -0.126 -13.558 11.950 1.00 90.69 302 LEU A C 1
ATOM 2182 O O . LEU A 1 302 ? 0.238 -14.004 10.861 1.00 90.69 302 LEU A O 1
ATOM 2186 N N . ILE A 1 303 ? -1.291 -13.905 12.508 1.00 91.06 303 ILE A N 1
ATOM 2187 C CA . ILE A 1 303 ? -2.268 -14.806 11.874 1.00 91.06 303 ILE A CA 1
ATOM 2188 C C . ILE A 1 303 ? -2.789 -14.194 10.567 1.00 91.06 303 ILE A C 1
ATOM 2190 O O . ILE A 1 303 ? -2.794 -14.868 9.537 1.00 91.06 303 ILE A O 1
ATOM 2194 N N . GLY A 1 304 ? -3.171 -12.914 10.584 1.00 83.81 304 GLY A N 1
ATOM 2195 C CA . GLY A 1 304 ? -3.609 -12.186 9.394 1.00 83.81 304 GLY A CA 1
ATOM 2196 C C . GLY A 1 304 ? -2.521 -12.129 8.319 1.00 83.81 304 GLY A C 1
ATOM 2197 O O . GLY A 1 304 ? -2.801 -12.398 7.152 1.00 83.81 304 GLY A O 1
ATOM 2198 N N . ALA A 1 305 ? -1.268 -11.873 8.709 1.00 88.06 305 ALA A N 1
ATOM 2199 C CA . ALA A 1 305 ? -0.120 -11.875 7.806 1.00 88.06 305 ALA A CA 1
ATOM 2200 C C . ALA A 1 305 ? 0.095 -13.245 7.161 1.00 88.06 305 ALA A C 1
ATOM 2202 O O . ALA A 1 305 ? 0.165 -13.342 5.936 1.00 88.06 305 ALA A O 1
ATOM 2203 N N . ALA A 1 306 ? 0.174 -14.304 7.969 1.00 88.25 306 ALA A N 1
ATOM 2204 C CA . ALA A 1 306 ? 0.420 -15.659 7.488 1.00 88.25 306 ALA A CA 1
ATOM 2205 C C . ALA A 1 306 ? -0.721 -16.156 6.588 1.00 88.25 306 ALA A C 1
ATOM 2207 O O . ALA A 1 306 ? -0.470 -16.648 5.485 1.00 88.25 306 ALA A O 1
ATOM 2208 N N . GLY A 1 307 ? -1.971 -15.966 7.021 1.00 84.44 307 GLY A N 1
ATOM 2209 C CA . GLY A 1 307 ? -3.159 -16.316 6.245 1.00 84.44 307 GLY A CA 1
ATOM 2210 C C . GLY A 1 307 ? -3.243 -15.534 4.936 1.00 84.44 307 GLY A C 1
ATOM 2211 O O . GLY A 1 307 ? -3.486 -16.121 3.883 1.00 84.44 307 GLY A O 1
ATOM 2212 N N . GLY A 1 308 ? -2.962 -14.229 4.969 1.00 81.94 308 GLY A N 1
ATOM 2213 C CA . GLY A 1 308 ? -2.948 -13.398 3.768 1.00 81.94 308 GLY A CA 1
ATOM 2214 C C . GLY A 1 308 ? -1.831 -13.773 2.803 1.00 81.94 308 GLY A C 1
ATOM 2215 O O . GLY A 1 308 ? -2.094 -13.913 1.615 1.00 81.94 308 GLY A O 1
ATOM 2216 N N . ILE A 1 309 ? -0.614 -14.051 3.273 1.00 86.38 309 ILE A N 1
ATOM 2217 C CA . ILE A 1 309 ? 0.462 -14.536 2.394 1.00 86.38 309 ILE A CA 1
ATOM 2218 C C . ILE A 1 309 ? 0.058 -15.859 1.735 1.00 86.38 309 ILE A C 1
ATOM 2220 O O . ILE A 1 309 ? 0.175 -15.989 0.517 1.00 86.38 309 ILE A O 1
ATOM 2224 N N . ALA A 1 310 ? -0.465 -16.817 2.506 1.00 87.56 310 ALA A N 1
ATOM 2225 C CA . ALA A 1 310 ? -0.891 -18.109 1.975 1.00 87.56 310 ALA A CA 1
ATOM 2226 C C . ALA A 1 310 ? -1.986 -17.954 0.904 1.00 87.56 310 ALA A C 1
ATOM 2228 O O . ALA A 1 310 ? -1.832 -18.445 -0.215 1.00 87.56 310 ALA A O 1
ATOM 2229 N N . ILE A 1 311 ? -3.053 -17.205 1.202 1.00 85.00 311 ILE A N 1
ATOM 2230 C CA . ILE A 1 311 ? -4.147 -16.948 0.253 1.00 85.00 311 ILE A CA 1
ATOM 2231 C C . ILE A 1 311 ? -3.638 -16.177 -0.970 1.00 85.00 311 ILE A C 1
ATOM 2233 O O . ILE A 1 311 ? -4.008 -16.502 -2.097 1.00 85.00 311 ILE A O 1
ATOM 2237 N N . GLY A 1 312 ? -2.764 -15.188 -0.781 1.00 81.62 312 GLY A N 1
ATOM 2238 C CA . GLY A 1 312 ? -2.226 -14.379 -1.871 1.00 81.62 312 GLY A CA 1
ATOM 2239 C C . GLY A 1 312 ? -1.317 -15.149 -2.824 1.00 81.62 312 GLY A C 1
ATOM 2240 O O . GLY A 1 312 ? -1.300 -14.853 -4.019 1.00 81.62 312 GLY A O 1
ATOM 2241 N N . LEU A 1 313 ? -0.623 -16.178 -2.332 1.00 85.25 313 LEU A N 1
ATOM 2242 C CA . LEU A 1 313 ? 0.136 -17.102 -3.176 1.00 85.25 313 LEU A CA 1
ATOM 2243 C C . LEU A 1 313 ? -0.777 -18.046 -3.972 1.00 85.25 313 LEU A C 1
ATOM 2245 O O . LEU A 1 313 ? -0.482 -18.324 -5.135 1.00 85.25 313 LEU A O 1
ATOM 2249 N N . VAL A 1 314 ? -1.883 -18.510 -3.378 1.00 88.50 314 VAL A N 1
ATOM 2250 C CA . VAL A 1 314 ? -2.837 -19.431 -4.030 1.00 88.50 314 VAL A CA 1
ATOM 2251 C C . VAL A 1 314 ? -3.729 -18.701 -5.041 1.00 88.50 314 VAL A C 1
ATOM 2253 O O . VAL A 1 314 ? -3.988 -19.215 -6.128 1.00 88.50 314 VAL A O 1
ATOM 2256 N N . MET A 1 315 ? -4.178 -17.487 -4.720 1.00 88.56 315 MET A N 1
ATOM 2257 C CA . MET A 1 315 ? -5.128 -16.708 -5.521 1.00 88.56 315 MET A CA 1
ATOM 2258 C C . MET A 1 315 ? -4.608 -15.284 -5.787 1.00 88.56 315 MET A C 1
ATOM 2260 O O . MET A 1 315 ? -5.187 -14.304 -5.314 1.00 88.56 315 MET A O 1
ATOM 2264 N N . PRO A 1 316 ? -3.543 -15.119 -6.596 1.00 82.94 316 PRO A N 1
ATOM 2265 C CA . PRO A 1 316 ? -2.883 -13.822 -6.780 1.00 82.94 316 PRO A CA 1
ATOM 2266 C C . PRO A 1 316 ? -3.780 -12.760 -7.430 1.00 82.94 316 PRO A C 1
ATOM 2268 O O . PRO A 1 316 ? -3.589 -11.568 -7.211 1.00 82.94 316 PRO A O 1
ATOM 2271 N N . HIS A 1 317 ? -4.770 -13.172 -8.227 1.00 85.31 317 HIS A N 1
ATOM 2272 C CA . HIS A 1 317 ? -5.719 -12.252 -8.856 1.00 85.31 317 HIS A CA 1
ATOM 2273 C C . HIS A 1 317 ? -6.727 -11.679 -7.847 1.00 85.31 317 HIS A C 1
ATOM 2275 O O . HIS A 1 317 ? -6.957 -10.472 -7.856 1.00 85.31 317 HIS A O 1
ATOM 2281 N N . TRP A 1 318 ? -7.243 -12.506 -6.928 1.00 87.44 318 TRP A N 1
ATOM 2282 C CA . TRP A 1 318 ? -8.069 -12.038 -5.810 1.00 87.44 318 TRP A CA 1
ATOM 2283 C C . TRP A 1 318 ? -7.273 -11.150 -4.868 1.00 87.44 318 TRP A C 1
ATOM 2285 O O . TRP A 1 318 ? -7.732 -10.071 -4.519 1.00 87.44 318 TRP A O 1
ATOM 2295 N N . ALA A 1 319 ? -6.056 -11.558 -4.506 1.00 87.38 319 ALA A N 1
ATOM 2296 C CA . ALA A 1 319 ? -5.211 -10.756 -3.633 1.00 87.38 319 ALA A CA 1
ATOM 2297 C C . ALA A 1 319 ? -4.901 -9.379 -4.233 1.00 87.38 319 ALA A C 1
ATOM 2299 O O . ALA A 1 319 ? -5.001 -8.386 -3.524 1.00 87.38 319 ALA A O 1
ATOM 2300 N N . ALA A 1 320 ? -4.615 -9.286 -5.536 1.00 86.56 320 ALA A N 1
ATOM 2301 C CA . ALA A 1 320 ? -4.430 -7.994 -6.197 1.00 86.56 320 ALA A CA 1
ATOM 2302 C C . ALA A 1 320 ? -5.699 -7.125 -6.146 1.00 86.56 320 ALA A C 1
ATOM 2304 O O . ALA A 1 320 ? -5.607 -5.928 -5.868 1.00 86.56 320 ALA A O 1
ATOM 2305 N N . ALA A 1 321 ? -6.875 -7.717 -6.379 1.00 88.88 321 ALA A N 1
ATOM 2306 C CA . ALA A 1 321 ? -8.142 -6.996 -6.292 1.00 88.88 321 ALA A CA 1
ATOM 2307 C C . ALA A 1 321 ? -8.403 -6.480 -4.871 1.00 88.88 321 ALA A C 1
ATOM 2309 O O . ALA A 1 321 ? -8.679 -5.298 -4.685 1.00 88.88 321 ALA A O 1
ATOM 2310 N N . THR A 1 322 ? -8.209 -7.327 -3.859 1.00 89.75 322 THR A N 1
ATOM 2311 C CA . THR A 1 322 ? -8.390 -6.942 -2.457 1.00 89.75 322 THR A CA 1
ATOM 2312 C C . THR A 1 322 ? -7.369 -5.903 -2.014 1.00 89.75 322 THR A C 1
ATOM 2314 O O . THR A 1 322 ? -7.733 -4.914 -1.390 1.00 89.75 322 THR A O 1
ATOM 2317 N N . VAL A 1 323 ? -6.091 -6.063 -2.364 1.00 88.25 323 VAL A N 1
ATOM 2318 C CA . VAL A 1 323 ? -5.056 -5.075 -2.026 1.00 88.25 323 VAL A CA 1
ATOM 2319 C C . VAL A 1 323 ? -5.419 -3.715 -2.609 1.00 88.25 323 VAL A C 1
ATOM 2321 O O . VAL A 1 323 ? -5.444 -2.720 -1.892 1.00 88.25 323 VAL A O 1
ATOM 2324 N N . THR A 1 324 ? -5.755 -3.661 -3.896 1.00 89.00 324 THR A N 1
ATOM 2325 C CA . THR A 1 324 ? -6.036 -2.385 -4.564 1.00 89.00 324 THR A CA 1
ATOM 2326 C C . THR A 1 324 ? -7.355 -1.757 -4.145 1.00 89.00 324 THR A C 1
ATOM 2328 O O . THR A 1 324 ? -7.409 -0.534 -4.039 1.00 89.00 324 THR A O 1
ATOM 2331 N N . SER A 1 325 ? -8.390 -2.542 -3.832 1.00 91.38 325 SER A N 1
ATOM 2332 C CA . SER A 1 325 ? -9.647 -1.994 -3.319 1.00 91.38 325 SER A CA 1
ATOM 2333 C C . SER A 1 325 ? -9.485 -1.436 -1.902 1.00 91.38 325 SER A C 1
ATOM 2335 O O . SER A 1 325 ? -9.937 -0.324 -1.626 1.00 91.38 325 SER A O 1
ATOM 2337 N N . PHE A 1 326 ? -8.769 -2.139 -1.021 1.00 90.88 326 PHE A N 1
ATOM 2338 C CA . PHE A 1 326 ? -8.517 -1.689 0.351 1.00 90.88 326 PHE A CA 1
ATOM 2339 C C . PHE A 1 326 ? -7.558 -0.494 0.394 1.00 90.88 326 PHE A C 1
ATOM 2341 O O . PHE A 1 326 ? -7.833 0.492 1.083 1.00 90.88 326 PHE A O 1
ATOM 2348 N N . THR A 1 327 ? -6.457 -0.539 -0.363 1.00 88.31 327 THR A N 1
ATOM 2349 C CA . THR A 1 327 ? -5.514 0.584 -0.477 1.00 88.31 327 THR A CA 1
ATOM 2350 C C . THR A 1 327 ? -6.156 1.779 -1.172 1.00 88.31 327 THR A C 1
ATOM 2352 O O . THR A 1 327 ? -6.020 2.902 -0.693 1.00 88.31 327 THR A O 1
ATOM 2355 N N . GLY A 1 328 ? -6.902 1.555 -2.256 1.00 89.06 328 GLY A N 1
ATOM 2356 C CA . GLY A 1 328 ? -7.643 2.601 -2.955 1.00 89.06 328 GLY A CA 1
ATOM 2357 C C . GLY A 1 328 ? -8.617 3.316 -2.022 1.00 89.06 328 GLY A C 1
ATOM 2358 O O . GLY A 1 328 ? -8.573 4.538 -1.928 1.00 89.06 328 GLY A O 1
ATOM 2359 N N . ALA A 1 329 ? -9.401 2.569 -1.234 1.00 92.19 329 ALA A N 1
ATOM 2360 C CA . ALA A 1 329 ? -10.288 3.138 -0.218 1.00 92.19 329 ALA A CA 1
ATOM 2361 C C . ALA A 1 329 ? -9.522 3.900 0.880 1.00 92.19 329 ALA A C 1
ATOM 2363 O O . ALA A 1 329 ? -9.946 4.982 1.287 1.00 92.19 329 ALA A O 1
ATOM 2364 N N . ALA A 1 330 ? -8.382 3.366 1.336 1.00 88.44 330 ALA A N 1
ATOM 2365 C CA . ALA A 1 330 ? -7.552 3.981 2.376 1.00 88.44 330 ALA A CA 1
ATOM 2366 C C . ALA A 1 330 ? -6.895 5.296 1.931 1.00 88.44 330 ALA A C 1
ATOM 2368 O O . ALA A 1 330 ? -6.649 6.158 2.767 1.00 88.44 330 ALA A O 1
ATOM 2369 N N . VAL A 1 331 ? -6.609 5.461 0.637 1.00 89.06 331 VAL A N 1
ATOM 2370 C CA . VAL A 1 331 ? -6.104 6.723 0.072 1.00 89.06 331 VAL A CA 1
ATOM 2371 C C . VAL A 1 331 ? -7.262 7.668 -0.240 1.00 89.06 331 VAL A C 1
ATOM 2373 O O . VAL A 1 331 ? -7.219 8.845 0.108 1.00 89.06 331 VAL A O 1
ATOM 2376 N N . MET A 1 332 ? -8.323 7.149 -0.859 1.00 92.06 332 MET A N 1
ATOM 2377 C CA . MET A 1 332 ? -9.446 7.949 -1.335 1.00 92.06 332 MET A CA 1
ATOM 2378 C C . MET A 1 332 ? -10.203 8.623 -0.186 1.00 92.06 332 MET A C 1
ATOM 2380 O O . MET A 1 332 ? -10.513 9.806 -0.287 1.00 92.06 332 MET A O 1
ATOM 2384 N N . LEU A 1 333 ? -10.493 7.908 0.906 1.00 92.88 333 LEU A N 1
ATOM 2385 C CA . LEU A 1 333 ? -11.321 8.441 1.994 1.00 92.88 333 LEU A CA 1
ATOM 2386 C C . LEU A 1 333 ? -10.676 9.623 2.736 1.00 92.88 333 LEU A C 1
ATOM 2388 O O . LEU A 1 333 ? -11.346 10.649 2.867 1.00 92.88 333 LEU A O 1
ATOM 2392 N N . PRO A 1 334 ? -9.401 9.566 3.172 1.00 89.06 334 PRO A N 1
ATOM 2393 C CA . PRO A 1 334 ? -8.737 10.725 3.762 1.00 89.06 334 PRO A CA 1
ATOM 2394 C C . PRO A 1 334 ? -8.625 11.896 2.786 1.00 89.06 334 PRO A C 1
ATOM 2396 O O . PRO A 1 334 ? -8.869 13.031 3.186 1.00 89.06 334 PRO A O 1
ATOM 2399 N N . SER A 1 335 ? -8.314 11.641 1.508 1.00 89.56 335 SER A N 1
ATOM 2400 C CA . SER A 1 335 ? -8.235 12.702 0.497 1.00 89.56 335 SER A CA 1
ATOM 2401 C C . SER A 1 335 ? -9.590 13.367 0.252 1.00 89.56 335 SER A C 1
ATOM 2403 O O . SER A 1 335 ? -9.667 14.593 0.199 1.00 89.56 335 SER A O 1
ATOM 2405 N N . ALA A 1 336 ? -10.665 12.581 0.154 1.00 91.94 336 ALA A N 1
ATOM 2406 C CA . ALA A 1 336 ? -12.025 13.085 -0.008 1.00 91.94 336 ALA A CA 1
ATOM 2407 C C . ALA A 1 336 ? -12.479 13.865 1.229 1.00 91.94 336 ALA A C 1
ATOM 2409 O O . ALA A 1 336 ? -13.029 14.954 1.095 1.00 91.94 336 ALA A O 1
ATOM 2410 N N . SER A 1 337 ? -12.199 13.343 2.427 1.00 93.38 337 SER A N 1
ATOM 2411 C CA . SER A 1 337 ? -12.509 14.018 3.688 1.00 93.38 337 SER A CA 1
ATOM 2412 C C . SER A 1 337 ? -11.779 15.353 3.796 1.00 93.38 337 SER A C 1
ATOM 2414 O O . SER A 1 337 ? -12.395 16.379 4.082 1.00 93.38 337 SER A O 1
ATOM 2416 N N . TRP A 1 338 ? -10.483 15.372 3.486 1.00 89.69 338 TRP A N 1
ATOM 2417 C CA . TRP A 1 338 ? -9.685 16.593 3.499 1.00 89.69 338 TRP A CA 1
ATOM 2418 C C . TRP A 1 338 ? -10.207 17.627 2.495 1.00 89.69 338 TRP A C 1
ATOM 2420 O O . TRP A 1 338 ? -10.406 18.784 2.860 1.00 89.69 338 TRP A O 1
ATOM 2430 N N . LEU A 1 339 ? -10.510 17.213 1.259 1.00 88.44 339 LEU A N 1
ATOM 2431 C CA . LEU A 1 339 ? -11.078 18.100 0.238 1.00 88.44 339 LEU A CA 1
ATOM 2432 C C . LEU A 1 339 ? -12.460 18.625 0.636 1.00 88.44 339 LEU A C 1
ATOM 2434 O O . LEU A 1 339 ? -12.739 19.801 0.428 1.00 88.44 339 LEU A O 1
ATOM 2438 N N . ALA A 1 340 ? -13.306 17.794 1.248 1.00 92.75 340 ALA A N 1
ATOM 2439 C CA . ALA A 1 340 ? -14.620 18.220 1.720 1.00 92.75 340 ALA A CA 1
ATOM 2440 C C . ALA A 1 340 ? -14.520 19.320 2.790 1.00 92.75 340 ALA A C 1
ATOM 2442 O O . ALA A 1 340 ? -15.290 20.283 2.753 1.00 92.75 340 ALA A O 1
ATOM 2443 N N . HIS A 1 341 ? -13.544 19.217 3.698 1.00 87.31 341 HIS A N 1
ATOM 2444 C CA . HIS A 1 341 ? -13.274 20.255 4.695 1.00 87.31 341 HIS A CA 1
ATOM 2445 C C . HIS A 1 341 ? -12.661 21.509 4.063 1.00 87.31 341 HIS A C 1
ATOM 2447 O O . HIS A 1 341 ? -13.132 22.611 4.339 1.00 87.31 341 HIS A O 1
ATOM 2453 N N . GLY A 1 342 ? -11.663 21.351 3.187 1.00 85.75 342 GLY A N 1
ATOM 2454 C CA . GLY A 1 342 ? -10.984 22.468 2.519 1.00 85.75 342 GLY A CA 1
ATOM 2455 C C . GLY A 1 342 ? -11.904 23.287 1.609 1.00 85.75 342 GLY A C 1
ATOM 2456 O O . GLY A 1 342 ? -11.801 24.509 1.564 1.00 85.75 342 GLY A O 1
ATOM 2457 N N . LEU A 1 343 ? -12.854 22.632 0.936 1.00 89.25 343 LEU A N 1
ATOM 2458 C CA . LEU A 1 343 ? -13.830 23.274 0.049 1.00 89.25 343 LEU A CA 1
ATOM 2459 C C . LEU A 1 343 ? -15.116 23.716 0.767 1.00 89.25 343 LEU A C 1
ATOM 2461 O O . LEU A 1 343 ? -16.021 24.230 0.116 1.00 89.25 343 LEU A O 1
ATOM 2465 N N . ASN A 1 344 ? -15.213 23.525 2.089 1.00 90.75 344 ASN A N 1
ATOM 2466 C CA . ASN A 1 344 ? -16.413 23.809 2.885 1.00 90.75 344 ASN A CA 1
ATOM 2467 C C . ASN A 1 344 ? -17.703 23.189 2.294 1.00 90.75 344 ASN A C 1
ATOM 2469 O O . ASN A 1 344 ? -18.742 23.848 2.242 1.00 90.75 344 ASN A O 1
ATOM 2473 N N . LEU A 1 345 ? -17.654 21.932 1.834 1.00 94.12 345 LEU A N 1
ATOM 2474 C CA . LEU A 1 345 ? -18.817 21.290 1.208 1.00 94.12 345 LEU A CA 1
ATOM 2475 C C . LEU A 1 345 ? -19.980 21.114 2.209 1.00 94.12 345 LEU A C 1
ATOM 2477 O O . LEU A 1 345 ? -19.742 20.751 3.370 1.00 94.12 345 LEU A O 1
ATOM 2481 N N . PRO A 1 346 ? -21.245 21.313 1.781 1.00 94.00 346 PRO A N 1
ATOM 2482 C CA . PRO A 1 346 ? -22.399 21.031 2.626 1.00 94.00 346 PRO A CA 1
ATOM 2483 C C . PRO A 1 346 ? -22.425 19.541 2.993 1.00 94.00 346 PRO A C 1
ATOM 2485 O O . PRO A 1 346 ? -22.230 18.678 2.140 1.00 94.00 346 PRO A O 1
ATOM 2488 N N . GLY A 1 347 ? -22.650 19.238 4.274 1.00 90.31 347 GLY A N 1
ATOM 2489 C CA . GLY A 1 347 ? -22.655 17.864 4.790 1.00 90.31 347 GLY A CA 1
ATOM 2490 C C . GLY A 1 347 ? -21.310 17.356 5.319 1.00 90.31 347 GLY A C 1
ATOM 2491 O O . GLY A 1 347 ? -21.259 16.226 5.796 1.00 90.31 347 GLY A O 1
ATOM 2492 N N . ARG A 1 348 ? -20.239 18.169 5.329 1.00 93.06 348 ARG A N 1
ATOM 2493 C CA . ARG A 1 348 ? -18.948 17.779 5.940 1.00 93.06 348 ARG A CA 1
ATOM 2494 C C . ARG A 1 348 ? -19.064 17.336 7.402 1.00 93.06 348 ARG A C 1
ATOM 2496 O O . ARG A 1 348 ? -18.287 16.501 7.840 1.00 93.06 348 ARG A O 1
ATOM 2503 N N . GLU A 1 349 ? -20.054 17.848 8.134 1.00 91.69 349 GLU A N 1
ATOM 2504 C CA . GLU A 1 349 ? -20.292 17.481 9.535 1.00 91.69 349 GLU A CA 1
ATOM 2505 C C . GLU A 1 349 ? -20.650 15.990 9.677 1.00 91.69 349 GLU A C 1
ATOM 2507 O O . GLU A 1 349 ? -20.352 15.372 10.695 1.00 91.69 349 GLU A O 1
ATOM 2512 N N . MET A 1 350 ? -21.197 15.367 8.622 1.00 91.75 350 MET A N 1
ATOM 2513 C CA . MET A 1 350 ? -21.446 13.919 8.576 1.00 91.75 350 MET A CA 1
ATOM 2514 C C . MET A 1 350 ? -20.152 13.093 8.526 1.00 91.75 350 MET A C 1
ATOM 2516 O O . MET A 1 350 ? -20.183 11.896 8.798 1.00 91.75 350 MET A O 1
ATOM 2520 N N . LEU A 1 351 ? -19.016 13.711 8.185 1.00 90.44 351 LEU A N 1
ATOM 2521 C CA . LEU A 1 351 ? -17.695 13.076 8.205 1.00 90.44 351 LEU A CA 1
ATOM 2522 C C . LEU A 1 351 ? -17.064 13.092 9.603 1.00 90.44 351 LEU A C 1
ATOM 2524 O O . LEU A 1 351 ? -16.011 12.479 9.795 1.00 90.44 351 LEU A O 1
ATOM 2528 N N . ASN A 1 352 ? -17.693 13.742 10.588 1.00 89.88 352 ASN A N 1
ATOM 2529 C CA . ASN A 1 352 ? -17.267 13.693 11.985 1.00 89.88 352 ASN A CA 1
ATOM 2530 C C . ASN A 1 352 ? -17.703 12.368 12.638 1.00 89.88 352 ASN A C 1
ATOM 2532 O O . ASN A 1 352 ? -18.499 12.314 13.575 1.00 89.88 352 ASN A O 1
ATOM 2536 N N . LEU A 1 353 ? -17.222 11.270 12.059 1.00 88.25 353 LEU A N 1
ATOM 2537 C CA . LEU A 1 353 ? -17.500 9.913 12.496 1.00 88.25 353 LEU A CA 1
ATOM 2538 C C . LEU A 1 353 ? -16.519 9.506 13.594 1.00 88.25 353 LEU A C 1
ATOM 2540 O O . LEU A 1 353 ? -15.338 9.858 13.573 1.00 88.25 353 LEU A O 1
ATOM 2544 N N . SER A 1 354 ? -16.995 8.675 14.520 1.00 85.31 354 SER A N 1
ATOM 2545 C CA . SER A 1 354 ? -16.116 7.979 15.457 1.00 85.31 354 SER A CA 1
ATOM 2546 C C . SER A 1 354 ? -15.118 7.083 14.708 1.00 85.31 354 SER A C 1
ATOM 2548 O O . SER A 1 354 ? -15.326 6.724 13.546 1.00 85.31 354 SER A O 1
ATOM 2550 N N . ALA A 1 355 ? -14.044 6.657 15.381 1.00 78.56 355 ALA A N 1
ATOM 2551 C CA . ALA A 1 355 ? -13.068 5.736 14.790 1.00 78.56 355 ALA A CA 1
ATOM 2552 C C . ALA A 1 355 ? -13.731 4.454 14.243 1.00 78.56 355 ALA A C 1
ATOM 2554 O O . ALA A 1 355 ? -13.399 4.002 13.149 1.00 78.56 355 ALA A O 1
ATOM 2555 N N . GLY A 1 356 ? -14.722 3.914 14.964 1.00 82.06 356 GLY A N 1
ATOM 2556 C CA . GLY A 1 356 ? -15.515 2.772 14.503 1.00 82.06 356 GLY A CA 1
ATOM 2557 C C . GLY A 1 356 ? -16.339 3.082 13.248 1.00 82.06 356 GLY A C 1
ATOM 2558 O O . GLY A 1 356 ? -16.381 2.265 12.331 1.00 82.06 356 GLY A O 1
ATOM 2559 N N . GLY A 1 357 ? -16.926 4.281 13.164 1.00 85.00 357 GLY A N 1
ATOM 2560 C CA . GLY A 1 357 ? -17.640 4.744 11.971 1.00 85.00 357 GLY A CA 1
ATOM 2561 C C . GLY A 1 357 ? -16.730 4.841 10.743 1.00 85.00 357 GLY A C 1
ATOM 2562 O O . GLY A 1 357 ? -17.089 4.346 9.676 1.00 85.00 357 GLY A O 1
ATOM 2563 N N . TRP A 1 358 ? -15.517 5.381 10.898 1.00 89.00 358 TRP A N 1
ATOM 2564 C CA . TRP A 1 358 ? -14.527 5.432 9.815 1.00 89.00 358 TRP A CA 1
ATOM 2565 C C . TRP A 1 358 ? -14.084 4.047 9.342 1.00 89.00 358 TRP A C 1
ATOM 2567 O O . TRP A 1 358 ? -13.966 3.831 8.136 1.00 89.00 358 TRP A O 1
ATOM 2577 N N . ILE A 1 359 ? -13.885 3.098 10.263 1.00 86.81 359 ILE A N 1
ATOM 2578 C CA . ILE A 1 359 ? -13.568 1.706 9.910 1.00 86.81 359 ILE A CA 1
ATOM 2579 C C . ILE A 1 359 ? -14.718 1.081 9.111 1.00 86.81 359 ILE A C 1
ATOM 2581 O O . ILE A 1 359 ? -14.466 0.444 8.089 1.00 86.81 359 ILE A O 1
ATOM 2585 N N . ALA A 1 360 ? -15.969 1.292 9.531 1.00 87.75 360 ALA A N 1
ATOM 2586 C CA . ALA A 1 360 ? -17.140 0.775 8.826 1.00 87.75 360 ALA A CA 1
ATOM 2587 C C . ALA A 1 360 ? -17.266 1.357 7.408 1.00 87.75 360 ALA A C 1
ATOM 2589 O O . ALA A 1 360 ? -17.462 0.605 6.453 1.00 87.75 360 ALA A O 1
ATOM 2590 N N . VAL A 1 361 ? -17.089 2.675 7.251 1.00 91.25 361 VAL A N 1
ATOM 2591 C CA . VAL A 1 361 ? -17.105 3.345 5.938 1.00 91.25 361 VAL A CA 1
ATOM 2592 C C . VAL A 1 361 ? -15.969 2.842 5.051 1.00 91.25 361 VAL A C 1
ATOM 2594 O O . VAL A 1 361 ? -16.202 2.506 3.891 1.00 91.25 361 VAL A O 1
ATOM 2597 N N . TRP A 1 362 ? -14.750 2.736 5.585 1.00 93.31 362 TRP A N 1
ATOM 2598 C CA . TRP A 1 362 ? -13.606 2.204 4.845 1.00 93.31 362 TRP A CA 1
ATOM 2599 C C . TRP A 1 362 ? -13.849 0.781 4.355 1.00 93.31 362 TRP A C 1
ATOM 2601 O O . TRP A 1 362 ? -13.629 0.497 3.178 1.00 93.31 362 TRP A O 1
ATOM 2611 N N . LEU A 1 363 ? -14.367 -0.087 5.222 1.00 91.00 363 LEU A N 1
ATOM 2612 C CA . LEU A 1 363 ? -14.648 -1.474 4.880 1.00 91.00 363 LEU A CA 1
ATOM 2613 C C . LEU A 1 363 ? -15.766 -1.571 3.833 1.00 91.00 363 LEU A C 1
ATOM 2615 O O . LEU A 1 363 ? -15.618 -2.304 2.859 1.00 91.00 363 LEU A O 1
ATOM 2619 N N . ALA A 1 364 ? -16.834 -0.780 3.963 1.00 93.44 364 ALA A N 1
ATOM 2620 C CA . ALA A 1 364 ? -17.901 -0.718 2.966 1.00 93.44 364 ALA A CA 1
ATOM 2621 C C . ALA A 1 364 ? -17.372 -0.284 1.587 1.00 93.44 364 ALA A C 1
ATOM 2623 O O . ALA A 1 364 ? -17.614 -0.959 0.587 1.00 93.44 364 ALA A O 1
ATOM 2624 N N . VAL A 1 365 ? -16.585 0.795 1.528 1.00 92.19 365 VAL A N 1
ATOM 2625 C CA . VAL A 1 365 ? -15.991 1.293 0.275 1.00 92.19 365 VAL A CA 1
ATOM 2626 C C . VAL A 1 365 ? -14.998 0.287 -0.316 1.00 92.19 365 VAL A C 1
ATOM 2628 O O . VAL A 1 365 ? -14.988 0.063 -1.528 1.00 92.19 365 VAL A O 1
ATOM 2631 N N . ALA A 1 366 ? -14.186 -0.368 0.516 1.00 91.25 366 ALA A N 1
ATOM 2632 C CA . ALA A 1 366 ? -13.251 -1.400 0.074 1.00 91.25 366 ALA A CA 1
ATOM 2633 C C . ALA A 1 366 ? -13.973 -2.634 -0.499 1.00 91.25 366 ALA A C 1
ATOM 2635 O O . ALA A 1 366 ? -13.542 -3.170 -1.523 1.00 91.25 366 ALA A O 1
ATOM 2636 N N . LEU A 1 367 ? -15.087 -3.057 0.113 1.00 92.75 367 LEU A N 1
ATOM 2637 C CA . LEU A 1 367 ? -15.915 -4.165 -0.372 1.00 92.75 367 LEU A CA 1
ATOM 2638 C C . LEU A 1 367 ? -16.615 -3.835 -1.692 1.00 92.75 367 LEU A C 1
ATOM 2640 O O . LEU A 1 367 ? -16.650 -4.686 -2.578 1.00 92.75 367 LEU A O 1
ATOM 2644 N N . VAL A 1 368 ? -17.117 -2.608 -1.862 1.00 94.94 368 VAL A N 1
ATOM 2645 C CA . VAL A 1 368 ? -17.680 -2.164 -3.150 1.00 94.94 368 VAL A CA 1
ATOM 2646 C C . VAL A 1 368 ? -16.609 -2.207 -4.242 1.00 94.94 368 VAL A C 1
ATOM 2648 O O . VAL A 1 368 ? -16.856 -2.750 -5.317 1.00 94.94 368 VAL A O 1
ATOM 2651 N N . GLY A 1 369 ? -15.396 -1.722 -3.959 1.00 90.69 369 GLY A N 1
ATOM 2652 C CA . GLY A 1 369 ? -14.282 -1.795 -4.911 1.00 90.69 369 GLY A CA 1
ATOM 2653 C C . GLY A 1 369 ? -13.899 -3.230 -5.248 1.00 90.69 369 GLY A C 1
ATOM 2654 O O . GLY A 1 369 ? -13.694 -3.564 -6.412 1.00 90.69 369 GLY A O 1
ATOM 2655 N N . LEU A 1 370 ? -13.870 -4.107 -4.242 1.00 92.00 370 LEU A N 1
ATOM 2656 C CA . LEU A 1 370 ? -13.608 -5.529 -4.442 1.00 92.00 370 LEU A CA 1
ATOM 2657 C C . LEU A 1 370 ? -14.684 -6.175 -5.326 1.00 92.00 370 LEU A C 1
ATOM 2659 O O . LEU A 1 370 ? -14.349 -6.928 -6.238 1.00 92.00 370 LEU A O 1
ATOM 2663 N N . ALA A 1 371 ? -15.962 -5.861 -5.100 1.00 91.69 371 ALA A N 1
ATOM 2664 C CA . ALA A 1 371 ? -17.068 -6.359 -5.915 1.00 91.69 371 ALA A CA 1
ATOM 2665 C C . ALA A 1 371 ? -16.941 -5.904 -7.380 1.00 91.69 371 ALA A C 1
ATOM 2667 O O . ALA A 1 371 ? -17.038 -6.728 -8.286 1.00 91.69 371 ALA A O 1
ATOM 2668 N N . ILE A 1 372 ? -16.638 -4.624 -7.621 1.00 91.69 372 ILE A N 1
ATOM 2669 C CA . ILE A 1 372 ? -16.428 -4.084 -8.976 1.00 91.69 372 ILE A CA 1
ATOM 2670 C C . ILE A 1 372 ? -15.251 -4.786 -9.666 1.00 91.69 372 ILE A C 1
ATOM 2672 O O . ILE A 1 372 ? -15.367 -5.239 -10.805 1.00 91.69 372 ILE A O 1
ATOM 2676 N N . GLN A 1 373 ? -14.123 -4.930 -8.970 1.00 89.94 373 GLN A N 1
ATOM 2677 C CA . GLN A 1 373 ? -12.929 -5.554 -9.541 1.00 89.94 373 GLN A CA 1
ATOM 2678 C C . GLN A 1 373 ? -13.087 -7.063 -9.775 1.00 89.94 373 GLN A C 1
ATOM 2680 O O . GLN A 1 373 ? -12.492 -7.604 -10.707 1.00 89.94 373 GLN A O 1
ATOM 2685 N N . THR A 1 374 ? -13.887 -7.755 -8.960 1.00 88.75 374 THR A N 1
ATOM 2686 C CA . THR A 1 374 ? -14.152 -9.195 -9.124 1.00 88.75 374 THR A CA 1
ATOM 2687 C C . THR A 1 374 ? -15.180 -9.491 -10.212 1.00 88.75 374 THR A C 1
ATOM 2689 O O . THR A 1 374 ? -15.071 -10.528 -10.863 1.00 88.75 374 THR A O 1
ATOM 2692 N N . GLN A 1 375 ? -16.107 -8.575 -10.507 1.00 87.38 375 GLN A N 1
ATOM 2693 C CA . GLN A 1 375 ? -17.028 -8.719 -11.645 1.00 87.38 375 GLN A CA 1
ATOM 2694 C C . GLN A 1 375 ? -16.294 -8.772 -12.992 1.00 87.38 375 GLN A C 1
ATOM 2696 O O . GLN A 1 375 ? -16.685 -9.536 -13.870 1.00 87.38 375 GLN A O 1
ATOM 2701 N N . GLY A 1 376 ? -15.188 -8.035 -13.140 1.00 76.50 376 GLY A N 1
ATOM 2702 C CA . GLY A 1 376 ? -14.339 -8.100 -14.337 1.00 76.50 376 GLY A CA 1
ATOM 2703 C C . GLY A 1 376 ? -13.517 -9.390 -14.467 1.00 76.50 376 GLY A C 1
ATOM 2704 O O . GLY A 1 376 ? -12.941 -9.641 -15.524 1.00 76.50 376 GLY A O 1
ATOM 2705 N N . LEU A 1 377 ? -13.441 -10.201 -13.404 1.00 69.69 377 LEU A N 1
ATOM 2706 C CA . LEU A 1 377 ? -12.689 -11.459 -13.374 1.00 69.69 377 LEU A CA 1
ATOM 2707 C C . LEU A 1 377 ? -13.528 -12.675 -13.744 1.00 69.69 377 LEU A C 1
ATOM 2709 O O . LEU A 1 377 ? -12.939 -13.727 -13.983 1.00 69.69 377 LEU A O 1
ATOM 2713 N N . ILE A 1 378 ? -14.859 -12.555 -13.800 1.00 76.25 378 ILE A N 1
ATOM 2714 C CA . ILE A 1 378 ? -15.697 -13.603 -14.377 1.00 76.25 378 ILE A CA 1
ATOM 2715 C C . ILE A 1 378 ? -15.333 -13.608 -15.860 1.00 76.25 378 ILE A C 1
ATOM 2717 O O . ILE A 1 378 ? -15.682 -12.656 -16.567 1.00 76.25 378 ILE A O 1
ATOM 2721 N N . PRO A 1 379 ? -14.568 -14.609 -16.340 1.00 65.56 379 PRO A N 1
ATOM 2722 C CA . PRO A 1 379 ? -14.297 -14.682 -17.756 1.00 65.56 379 PRO A CA 1
ATOM 2723 C C . PRO A 1 379 ? -15.672 -14.726 -18.408 1.00 65.56 379 PRO A C 1
ATOM 2725 O O . PRO A 1 379 ? -16.504 -15.545 -18.016 1.00 65.56 379 PRO A O 1
ATOM 2728 N N . MET A 1 380 ? -15.924 -13.862 -19.390 1.00 60.56 380 MET A N 1
ATOM 2729 C CA . MET A 1 380 ? -17.040 -14.012 -20.333 1.00 60.56 380 MET A CA 1
ATOM 2730 C C . MET A 1 380 ? -16.794 -15.256 -21.208 1.00 60.56 380 MET A C 1
ATOM 2732 O O . MET A 1 380 ? -16.781 -15.205 -22.437 1.00 60.56 380 MET A O 1
ATOM 2736 N N . GLY A 1 381 ? -16.472 -16.366 -20.550 1.00 60.78 381 GLY A N 1
ATOM 2737 C CA . GLY A 1 381 ? -16.224 -17.659 -21.113 1.00 60.78 381 GLY A CA 1
ATOM 2738 C C . GLY A 1 381 ? -17.541 -18.219 -21.600 1.00 60.78 381 GLY A C 1
ATOM 2739 O O . GLY A 1 381 ? -18.579 -18.109 -20.955 1.00 60.78 381 GLY A O 1
ATOM 2740 N N . GLU A 1 382 ? -17.446 -18.868 -22.750 1.00 53.69 382 GLU A N 1
ATOM 2741 C CA . GLU A 1 382 ? -18.371 -19.928 -23.133 1.00 53.69 382 GLU A CA 1
ATOM 2742 C C . GLU A 1 382 ? -19.753 -19.540 -23.668 1.00 53.69 382 GLU A C 1
ATOM 2744 O O . GLU A 1 382 ? -20.647 -20.378 -23.753 1.00 53.69 382 GLU A O 1
ATOM 2749 N N . HIS A 1 383 ? -19.915 -18.323 -24.191 1.00 55.00 383 HIS A N 1
ATOM 2750 C CA . HIS A 1 383 ? -20.991 -18.058 -25.162 1.00 55.00 383 HIS A CA 1
ATOM 2751 C C . HIS A 1 383 ? -20.504 -17.774 -26.592 1.00 55.00 383 HIS A C 1
ATOM 2753 O O . HIS A 1 383 ? -21.311 -17.792 -27.517 1.00 55.00 383 HIS A O 1
ATOM 2759 N N . ALA A 1 384 ? -19.196 -17.607 -26.825 1.00 56.78 384 ALA A N 1
ATOM 2760 C CA . ALA A 1 384 ? -18.652 -17.302 -28.159 1.00 56.78 384 ALA A CA 1
ATOM 2761 C C . ALA A 1 384 ? -18.142 -18.523 -28.957 1.00 56.78 384 ALA A C 1
ATOM 2763 O O . ALA A 1 384 ? -17.858 -18.404 -30.146 1.00 56.78 384 ALA A O 1
ATOM 2764 N N . HIS A 1 385 ? -18.080 -19.705 -28.340 1.00 57.25 385 HIS A N 1
ATOM 2765 C CA . HIS A 1 385 ? -17.831 -20.975 -29.030 1.00 57.25 385 HIS A CA 1
ATOM 2766 C C . HIS A 1 385 ? -18.957 -21.969 -28.753 1.00 57.25 385 HIS A C 1
ATOM 2768 O O . HIS A 1 385 ? -18.719 -23.147 -28.503 1.00 57.25 385 HIS A O 1
ATOM 2774 N N . ALA A 1 386 ? -20.207 -21.507 -28.851 1.00 63.56 386 ALA A N 1
ATOM 2775 C CA . ALA A 1 386 ? -21.230 -22.397 -29.372 1.00 63.56 386 ALA A CA 1
ATOM 2776 C C . ALA A 1 386 ? -20.757 -22.792 -30.775 1.00 63.56 386 ALA A C 1
ATOM 2778 O O . ALA A 1 386 ? -20.954 -22.058 -31.744 1.00 63.56 386 ALA A O 1
ATOM 2779 N N . GLU A 1 387 ? -20.029 -23.905 -30.840 1.00 61.69 387 GLU A N 1
ATOM 2780 C CA . GLU A 1 387 ? -19.737 -24.640 -32.056 1.00 61.69 387 GLU A CA 1
ATOM 2781 C C . GLU A 1 387 ? -21.014 -24.581 -32.906 1.00 61.69 387 GLU A C 1
ATOM 2783 O O . GLU A 1 387 ? -22.085 -24.949 -32.399 1.00 61.69 387 GLU A O 1
ATOM 2788 N N . PRO A 1 388 ? -20.983 -24.000 -34.121 1.00 67.25 388 PRO A N 1
ATOM 2789 C CA . PRO A 1 388 ? -22.181 -23.902 -34.933 1.00 67.25 388 PRO A CA 1
ATOM 2790 C C . PRO A 1 388 ? -22.702 -25.324 -35.086 1.00 67.25 388 PRO A C 1
ATOM 2792 O O . PRO A 1 388 ? -22.047 -26.139 -35.734 1.00 67.25 388 PRO A O 1
ATOM 2795 N N . LYS A 1 389 ? -23.838 -25.628 -34.429 1.00 68.12 389 LYS A N 1
ATOM 2796 C CA . LYS A 1 389 ? -24.506 -26.934 -34.494 1.00 68.12 389 LYS A CA 1
ATOM 2797 C C . LYS A 1 389 ? -24.390 -27.397 -35.942 1.00 68.12 389 LYS A C 1
ATOM 2799 O O . LYS A 1 389 ? -24.916 -26.674 -36.797 1.00 68.12 389 LYS A O 1
ATOM 2804 N N . PRO A 1 390 ? -23.697 -28.516 -36.237 1.00 69.25 390 PRO A N 1
ATOM 2805 C CA . PRO A 1 390 ? -23.467 -28.936 -37.607 1.00 69.25 390 PRO A CA 1
ATOM 2806 C C . PRO A 1 390 ? -24.823 -28.945 -38.288 1.00 69.25 390 PRO A C 1
ATOM 2808 O O . PRO A 1 390 ? -25.745 -29.625 -37.824 1.00 69.25 390 PRO A O 1
ATOM 2811 N N . ALA A 1 391 ? -24.967 -28.078 -39.294 1.00 68.75 391 ALA A N 1
ATOM 2812 C CA . ALA A 1 391 ? -26.227 -27.835 -39.965 1.00 68.75 391 ALA A CA 1
ATOM 2813 C C . ALA A 1 391 ? -26.813 -29.197 -40.311 1.00 68.75 391 ALA A C 1
ATOM 2815 O O . ALA A 1 391 ? -26.223 -29.952 -41.086 1.00 68.75 391 ALA A O 1
ATOM 2816 N N . LYS A 1 392 ? -27.923 -29.540 -39.646 1.00 65.56 392 LYS A N 1
ATOM 2817 C CA . LYS A 1 392 ? -28.619 -30.812 -39.803 1.00 65.56 392 LYS A CA 1
ATOM 2818 C C . LYS A 1 392 ? -28.857 -30.963 -41.297 1.00 65.56 392 LYS A C 1
ATOM 2820 O O . LYS A 1 392 ? -29.698 -30.259 -41.856 1.00 65.56 392 LYS A O 1
ATOM 2825 N N . LYS A 1 393 ? -28.039 -31.797 -41.946 1.00 64.12 393 LYS A N 1
ATOM 2826 C CA . LYS A 1 393 ? -28.043 -32.029 -43.387 1.00 64.12 393 LYS A CA 1
ATOM 2827 C C . LYS A 1 393 ? -29.468 -32.459 -43.706 1.00 64.12 393 LYS A C 1
ATOM 2829 O O . LYS A 1 393 ? -29.874 -33.566 -43.355 1.00 64.12 393 LYS A O 1
ATOM 2834 N N . ARG A 1 394 ? -30.271 -31.535 -44.243 1.00 62.97 394 ARG A N 1
ATOM 2835 C CA . ARG A 1 394 ? -31.624 -31.809 -44.718 1.00 62.97 394 ARG A CA 1
ATOM 2836 C C . ARG A 1 394 ? -31.449 -32.853 -45.809 1.00 62.97 394 ARG A C 1
ATOM 2838 O O . ARG A 1 394 ? -31.061 -32.532 -46.926 1.00 62.97 394 ARG A O 1
ATOM 2845 N N . SER A 1 395 ? -31.647 -34.108 -45.421 1.00 61.56 395 SER A N 1
ATOM 2846 C CA . SER A 1 395 ? -31.862 -35.236 -46.309 1.00 61.56 395 SER A CA 1
ATOM 2847 C C . SER A 1 395 ? -32.836 -34.785 -47.394 1.00 61.56 395 SER A C 1
ATOM 2849 O O . SER A 1 395 ? -34.012 -34.539 -47.122 1.00 61.56 395 SER A O 1
ATOM 2851 N N . SER A 1 396 ? -32.328 -34.611 -48.614 1.00 58.69 396 SER A N 1
ATOM 2852 C CA . SER A 1 396 ? -33.136 -34.418 -49.810 1.00 58.69 396 SER A CA 1
ATOM 2853 C C . SER A 1 396 ? -33.742 -35.768 -50.202 1.00 58.69 396 SER A C 1
ATOM 2855 O O . SER A 1 396 ? -33.402 -36.357 -51.227 1.00 58.69 396 SER A O 1
ATOM 2857 N N . ALA A 1 397 ? -34.636 -36.288 -49.368 1.00 59.72 397 ALA A N 1
ATOM 2858 C CA . ALA A 1 397 ? -35.594 -37.302 -49.776 1.00 59.72 397 ALA A CA 1
ATOM 2859 C C . ALA A 1 397 ? -36.734 -36.567 -50.496 1.00 59.72 397 ALA A C 1
ATOM 2861 O O . ALA A 1 397 ? -37.720 -36.166 -49.887 1.00 59.72 397 ALA A O 1
ATOM 2862 N N . GLY A 1 398 ? -36.543 -36.287 -51.785 1.00 55.00 398 GLY A N 1
ATOM 2863 C CA . GLY A 1 398 ? -37.444 -35.422 -52.543 1.00 55.00 398 GLY A CA 1
ATOM 2864 C C . GLY A 1 398 ? -37.399 -35.673 -54.044 1.00 55.00 398 GLY A C 1
ATOM 2865 O O . GLY A 1 398 ? -36.939 -34.829 -54.797 1.00 55.00 398 GLY A O 1
ATOM 2866 N N . GLY A 1 399 ? -37.874 -36.851 -54.451 1.00 59.47 399 GLY A N 1
ATOM 2867 C CA . GLY A 1 399 ? -38.657 -37.052 -55.673 1.00 59.47 399 GLY A CA 1
ATOM 2868 C C . GLY A 1 399 ? -38.045 -36.640 -57.014 1.00 59.47 399 GLY A C 1
ATOM 2869 O O . GLY A 1 399 ? -38.240 -35.526 -57.488 1.00 59.47 399 GLY A O 1
ATOM 2870 N N . LYS A 1 400 ? -37.497 -37.618 -57.744 1.00 56.44 400 LYS A N 1
ATOM 2871 C CA . LYS A 1 400 ? -37.431 -37.551 -59.212 1.00 56.44 400 LYS A CA 1
ATOM 2872 C C . LYS A 1 400 ? -38.031 -38.813 -59.835 1.00 56.44 400 LYS A C 1
ATOM 2874 O O . LYS A 1 400 ? -37.330 -39.656 -60.378 1.00 56.44 400 LYS A O 1
ATOM 2879 N N . LYS A 1 401 ? -39.364 -38.928 -59.769 1.00 57.88 401 LYS A N 1
ATOM 2880 C CA . LYS A 1 401 ? -40.136 -39.757 -60.709 1.00 57.88 401 LYS A CA 1
ATOM 2881 C C . LYS A 1 401 ? -40.183 -39.009 -62.043 1.00 57.88 401 LYS A C 1
ATOM 2883 O O . LYS A 1 401 ? -40.986 -38.095 -62.203 1.00 57.88 401 LYS A O 1
ATOM 2888 N N . ARG A 1 402 ? -39.336 -39.380 -63.006 1.00 57.97 402 ARG A N 1
ATOM 2889 C CA . ARG A 1 402 ? -39.585 -39.073 -64.421 1.00 57.97 402 ARG A CA 1
ATOM 2890 C C . ARG A 1 402 ? -40.107 -40.331 -65.100 1.00 57.97 402 ARG A C 1
ATOM 2892 O O . ARG A 1 402 ? -39.359 -41.228 -65.461 1.00 57.97 402 ARG A O 1
ATOM 2899 N N . SER A 1 403 ? -41.430 -40.351 -65.213 1.00 55.88 403 SER A N 1
ATOM 2900 C CA . SER A 1 403 ? -42.199 -41.142 -66.164 1.00 55.88 403 SER A CA 1
ATOM 2901 C C . SER A 1 403 ? -41.745 -40.785 -67.583 1.00 55.88 403 SER A C 1
ATOM 2903 O O . SER A 1 403 ? -42.041 -39.688 -68.052 1.00 55.88 403 SER A O 1
ATOM 2905 N N . SER A 1 404 ? -41.044 -41.696 -68.254 1.00 57.78 404 SER A N 1
ATOM 2906 C CA . SER A 1 404 ? -40.925 -41.698 -69.713 1.00 57.78 404 SER A CA 1
ATOM 2907 C C . SER A 1 404 ? -42.110 -42.492 -70.260 1.00 57.78 404 SER A C 1
ATOM 2909 O O . SER A 1 404 ? -42.183 -43.709 -70.096 1.00 57.78 404 SER A O 1
ATOM 2911 N N . LYS A 1 405 ? -43.087 -41.777 -70.820 1.00 57.94 405 LYS A N 1
ATOM 2912 C CA . LYS A 1 405 ? -44.251 -42.320 -71.523 1.00 57.94 405 LYS A CA 1
ATOM 2913 C C . LYS A 1 405 ? -44.406 -41.536 -72.826 1.00 57.94 405 LYS A C 1
ATOM 2915 O O . LYS A 1 405 ? -44.315 -40.313 -72.789 1.00 57.94 405 LYS A O 1
ATOM 2920 N N . LYS A 1 406 ? -44.764 -42.282 -73.879 1.00 53.50 406 LYS A N 1
ATOM 2921 C CA . LYS A 1 406 ? -45.100 -41.924 -75.275 1.00 53.50 406 LYS A CA 1
ATOM 2922 C C . LYS A 1 406 ? -43.907 -41.882 -76.240 1.00 53.50 406 LYS A C 1
ATOM 2924 O O . LYS A 1 406 ? -42.967 -41.140 -76.008 1.00 53.50 406 LYS A O 1
ATOM 2929 N N . SER A 1 407 ? -43.846 -42.809 -77.212 1.00 52.25 407 SER A N 1
ATOM 2930 C CA . SER A 1 407 ? -44.705 -42.911 -78.426 1.00 52.25 407 SER A CA 1
ATOM 2931 C C . SER A 1 407 ? -44.411 -41.700 -79.308 1.00 52.25 407 SER A C 1
ATOM 2933 O O . SER A 1 407 ? -44.636 -40.590 -78.851 1.00 52.25 407 SER A O 1
ATOM 2935 N N . GLY A 1 408 ? -43.831 -41.811 -80.495 1.00 59.66 408 GLY A N 1
ATOM 2936 C CA . GLY A 1 408 ? -44.063 -42.793 -81.544 1.00 59.66 408 GLY A CA 1
ATOM 2937 C C . GLY A 1 408 ? -44.626 -41.997 -82.714 1.00 59.66 408 GLY A C 1
ATOM 2938 O O . GLY A 1 408 ? -45.734 -41.494 -82.568 1.00 59.66 408 GLY A O 1
ATOM 2939 N N . GLU A 1 409 ? -43.827 -41.843 -83.767 1.00 52.66 409 GLU A N 1
ATOM 2940 C CA . GLU A 1 409 ? -44.182 -41.649 -85.182 1.00 52.66 409 GLU A CA 1
ATOM 2941 C C . GLU A 1 409 ? -42.914 -41.813 -86.024 1.00 52.66 409 GLU A C 1
ATOM 2943 O O . GLU A 1 409 ? -41.847 -41.333 -85.563 1.00 52.66 409 GLU A O 1
#

Secondary structure (DSSP, 8-state):
-----------HHHHTT-----HHHHHHHHHHHTS-HHHHHHHHHHHHHHHHHHHHHHHHHHHHHHHHHHHHHHHHHHHHHHHHTTT----HHHHHHHHHHHHHHHHHHHHHHHHHHHHHHHHHHHHHHHHHHHHHHHTTTTHHHHHHSSS------------------------PPPP--------TT-----PPPPP-PPPPPPP----PPPP-------------------------------S----TTSSSSTTHHHHHHHHHHHHHHHHHHHHHHHHHHHHHS-HHHHHHHHHHHHHHHHHHHHHHHH-HHHHHHHHHHHHHHHHHHHHHHHHHHHTT-TTGGGG---HHHHHHHHHHHHHHHHHHHHHTTS---SSTT------------------------